Protein AF-A0AAV7JP54-F1 (afdb_monomer)

Solvent-accessible surface area (backbone atoms only — not comparable to full-atom values): 28146 Å² total; per-residue (Å²): 140,83,89,90,85,90,78,91,84,81,82,64,77,68,66,58,50,54,54,52,50,52,50,50,51,52,52,50,49,51,49,54,49,50,50,47,52,50,51,52,50,50,51,51,50,49,53,50,49,52,51,50,48,56,52,49,51,50,54,50,51,51,53,48,49,53,52,53,48,50,54,50,53,52,51,50,51,52,52,50,50,56,51,48,55,50,50,51,53,51,51,51,52,52,48,53,51,54,50,51,53,51,51,53,50,51,52,52,51,51,51,51,52,50,52,50,54,50,50,51,54,51,49,51,52,51,50,52,51,49,51,51,50,51,54,50,50,53,47,54,49,52,53,50,50,51,50,52,50,50,51,52,50,52,51,48,51,52,50,53,52,51,49,50,51,52,50,50,52,52,51,52,51,50,49,53,52,49,52,53,49,51,53,52,51,50,49,52,51,49,51,50,51,51,54,52,51,51,52,51,47,52,52,50,50,52,52,48,52,51,50,50,53,54,49,48,55,51,49,51,55,53,47,54,61,50,45,69,65,47,61,79,66,65,86,73,73,94,83,72,65,83,67,59,68,69,62,58,58,61,56,58,54,56,55,52,54,55,52,52,55,53,52,51,49,53,52,52,52,49,52,52,51,54,49,51,52,51,52,51,52,52,50,51,53,51,53,52,54,49,52,54,48,51,54,47,51,55,52,52,50,52,50,50,52,50,52,52,49,56,49,51,51,52,53,48,54,50,51,52,50,52,52,50,52,52,52,50,53,51,51,55,49,51,53,49,54,49,51,53,48,50,53,48,52,51,52,49,50,55,60,52,56,73,74,52,52,72,65,46,71,76,53,58,68,75,80,75,91,63,51,74,68,56,52,49,50,52,50,59,57,68,72,47,82,64,87,47,75,68,48,51,58,50,57,78,47,56,88,44,50,59,60,51,52,40,52,53,49,53,53,51,52,52,54,51,50,52,52,51,51,49,54,51,48,54,50,51,53,50,50,52,49,52,50,48,52,52,49,48,73,74,42,96,44,73,78,45,76,76,49,98,44,91,93,62,77,71,97,79,74,85,89,78,84,81,70,86,79,76,76,71,94,82,64,82,77,75,85,79,84,78,78,69,91,84,69,81,88,80,83,83,131

pLDDT: mean 81.9, std 17.6, range [35.84, 98.5]

Secondary structure (DSSP, 8-state):
-------SSSS-HHHHHHHHHHHHHHHHHHHHHHHHHHHHHHHHHHHHHHHHHHHHHHHHHHHHHHHHHHHHHHHHHHHHHHHHHHHHHHHHHHHHHHHHHHHHHHHHHHHHHHHHHHHHHHHHHHHHHHHHHHHHHHHHHHHHHHHHHHHHHHHHHHHHHHHHHHHHHHHHHHHHHHHHHHHHHHHHHHHHHHHHHHHHHHHHHHHHHHHHHHHHHHHHHHHHHHHHHHTTTTTS-TTSGGGHHHHHHHHHHHHHHHHHHHHHHHHHHHHHHHHHHHHHHHHHHHHHHHHHHHHHHHHHHHHHHHHHHHHHHHHHHHHHHHHHHHHHHHHHHHHHHHHHHHHHHHHHHHHHHTTS-HHHHH--SPPP-S-HHHHHHHHHHHSS---SHHHHHHHHTGGGHHHHHHHHHHHHHHHHHHHHHHHHHHHHHHHHHHHHHHHHHHS--HHHHTS--TTS--S-S-----------TT-PPPP-----TTSS-S---

InterPro domains:
  IPR039505 Dynein regulatory complex protein 1/2, N-terminal [PF14772] (22-120)
  IPR039750 Dynein regulatory complex protein [PTHR21625] (5-395)

Radius of gyration: 86.55 Å; Cα contacts (8 Å, |Δi|>4): 21; chains: 1; bounding box: 161×86×292 Å

Organism: NCBI:txid111878

Foldseek 3Di:
DDDDDDDDPDDDPPVVVVVVVVVVVVVVVVVVVVVVVVVVVVVVVVVVVVVVVVVVVVVVVVVVCVVVVVVVVVVVVVVVVVVVVVVVVVVVVVVVVVVVVVVVVVVVVVVVVVVVVVVVVVVVVVVVVVVVVVVVVVVVVVVVVVVVVVVVVVVVVVVVVVVVVVVVVVVVVVVVVVVVVVVVVVVVVVVVVVVVVVVVVVVVVVVVVVVVVVVVVVVVVVVVVVVVVCVVVPPDDPPPPPVVVVVVVVVVVVVVVVVVVVVVVVVVVVVVVVVVVVVVVVVVVVVVVVVVVVVVVVVVVVVVVVVVVVVVVVVVVVVVVVVVVVVVVVVVVVVVVVVVVVVVVVVVVVVVVVVDDPCCVVPVADDDPDDPVVVVVVVVVLPDDDPDPVNVVVVVCPVCPSVVRNVVVVVVVVVVVVVVVVVVVVVVVVVVVVVVVVCLLVDPDPVNVVDDDPVDDDPPDDDDDDDPPPDDPPDDDDDDPDDPPPPPPDDDD

Mean predicted aligned error: 23.06 Å

Structure (mmCIF, N/CA/C/O backbone):
data_AF-A0AAV7JP54-F1
#
_entry.id   AF-A0AAV7JP54-F1
#
loop_
_atom_site.group_PDB
_atom_site.id
_atom_site.type_symbol
_atom_site.label_atom_id
_atom_site.label_alt_id
_atom_site.label_comp_id
_atom_site.label_asym_id
_atom_site.label_entity_id
_atom_site.label_seq_id
_atom_site.pdbx_PDB_ins_code
_atom_site.Cartn_x
_atom_site.Cartn_y
_atom_site.Cartn_z
_atom_site.occupancy
_atom_site.B_iso_or_equiv
_atom_site.auth_seq_id
_atom_site.auth_comp_id
_atom_site.auth_asym_id
_atom_site.auth_atom_id
_atom_site.pdbx_PDB_model_num
ATOM 1 N N . MET A 1 1 ? -64.759 6.835 146.462 1.00 41.66 1 MET A N 1
ATOM 2 C CA . MET A 1 1 ? -64.813 6.798 147.944 1.00 41.66 1 MET A CA 1
ATOM 3 C C . MET A 1 1 ? -63.870 7.879 148.456 1.00 41.66 1 MET A C 1
ATOM 5 O O . MET A 1 1 ? -62.665 7.686 148.364 1.00 41.66 1 MET A O 1
ATOM 9 N N . PRO A 1 2 ? -64.398 9.065 148.803 1.00 41.47 2 PRO A N 1
ATOM 10 C CA . PRO A 1 2 ? -64.715 9.343 150.206 1.00 41.47 2 PRO A CA 1
ATOM 11 C C . PRO A 1 2 ? -66.084 10.018 150.441 1.00 41.47 2 PRO A C 1
ATOM 13 O O . PRO A 1 2 ? -66.531 10.850 149.667 1.00 41.47 2 PRO A O 1
ATOM 16 N N . LYS A 1 3 ? -66.671 9.639 151.587 1.00 48.81 3 LYS A N 1
ATOM 17 C CA . LYS A 1 3 ? -67.568 10.370 152.508 1.00 48.81 3 LYS A CA 1
ATOM 18 C C . LYS A 1 3 ? -68.860 11.001 151.960 1.00 48.81 3 LYS A C 1
ATOM 20 O O . LYS A 1 3 ? -68.817 12.116 151.460 1.00 48.81 3 LYS A O 1
ATOM 25 N N . LYS A 1 4 ? -70.008 10.348 152.226 1.00 37.31 4 LYS A N 1
ATOM 26 C CA . LYS A 1 4 ? -71.303 10.944 152.656 1.00 37.31 4 LYS A CA 1
ATOM 27 C C . LYS A 1 4 ? -72.444 9.917 152.539 1.00 37.31 4 LYS A C 1
ATOM 29 O O . LYS A 1 4 ? -73.085 9.783 151.505 1.00 37.31 4 LYS A O 1
ATOM 34 N N . LYS A 1 5 ? -72.721 9.205 153.625 1.00 35.84 5 LYS A N 1
ATOM 35 C CA . LYS A 1 5 ? -74.043 8.646 153.926 1.00 35.84 5 LYS A CA 1
ATOM 36 C C . LYS A 1 5 ? -74.190 8.790 155.425 1.00 35.84 5 LYS A C 1
ATOM 38 O O . LYS A 1 5 ? -73.477 8.104 156.133 1.00 35.84 5 LYS A O 1
ATOM 43 N N . ASP A 1 6 ? -75.046 9.694 155.880 1.00 55.62 6 ASP A N 1
ATOM 44 C CA . ASP A 1 6 ? -75.628 9.531 157.220 1.00 55.62 6 ASP A CA 1
ATOM 45 C C . ASP A 1 6 ? -76.973 10.247 157.408 1.00 55.62 6 ASP A C 1
ATOM 47 O O . ASP A 1 6 ? -77.400 10.559 158.512 1.00 55.62 6 ASP A O 1
ATOM 51 N N . LYS A 1 7 ? -77.690 10.515 156.312 1.00 43.41 7 LYS A N 1
ATOM 52 C CA . LYS A 1 7 ? -78.948 11.267 156.331 1.00 43.41 7 LYS A CA 1
ATOM 53 C C . LYS A 1 7 ? -79.905 10.722 155.279 1.00 43.41 7 LYS A C 1
ATOM 55 O O . LYS A 1 7 ? -79.919 11.200 154.156 1.00 43.41 7 LYS A O 1
ATOM 60 N N . LEU A 1 8 ? -80.677 9.695 155.627 1.00 43.34 8 LEU A N 1
ATOM 61 C CA . LEU A 1 8 ? -81.847 9.284 154.834 1.00 43.34 8 LEU A CA 1
ATOM 62 C C . LEU A 1 8 ? -83.032 8.840 155.710 1.00 43.34 8 LEU A C 1
ATOM 64 O O . LEU A 1 8 ? -83.886 8.085 155.253 1.00 43.34 8 LEU A O 1
ATOM 68 N N . LYS A 1 9 ? -83.072 9.280 156.978 1.00 43.22 9 LYS A N 1
ATOM 69 C CA . LYS A 1 9 ? -84.164 8.938 157.905 1.00 43.22 9 LYS A CA 1
ATOM 70 C C . LYS A 1 9 ? -84.930 10.122 158.493 1.00 43.22 9 LYS A C 1
ATOM 72 O O . LYS A 1 9 ? -86.006 9.886 159.008 1.00 43.22 9 LYS A O 1
ATOM 77 N N . ASN A 1 10 ? -84.439 11.354 158.346 1.00 41.84 10 ASN A N 1
ATOM 78 C CA . ASN A 1 10 ? -85.134 12.578 158.757 1.00 41.84 10 ASN A CA 1
ATOM 79 C C . ASN A 1 10 ? -84.784 13.690 157.759 1.00 41.84 10 ASN A C 1
ATOM 81 O O . ASN A 1 10 ? -83.695 14.224 157.922 1.00 41.84 10 ASN A O 1
ATOM 85 N N . MET A 1 11 ? -85.619 13.956 156.739 1.00 38.50 11 MET A N 1
ATOM 86 C CA . MET A 1 11 ? -85.825 15.235 156.006 1.00 38.50 11 MET A CA 1
ATOM 87 C C . MET A 1 11 ? -86.992 15.060 155.000 1.00 38.50 11 MET A C 1
ATOM 89 O O . MET A 1 11 ? -87.212 13.953 154.505 1.00 38.50 11 MET A O 1
ATOM 93 N N . THR A 1 12 ? -87.768 16.124 154.775 1.00 55.66 12 THR A N 1
ATOM 94 C CA . THR A 1 12 ? -89.020 16.208 153.990 1.00 55.66 12 THR A CA 1
ATOM 95 C C . THR A 1 12 ? -88.833 15.906 152.493 1.00 55.66 12 THR A C 1
ATOM 97 O O . THR A 1 12 ? -87.739 16.062 151.956 1.00 55.66 12 THR A O 1
ATOM 100 N N . GLU A 1 13 ? -89.898 15.445 151.818 1.00 54.16 13 GLU A N 1
ATOM 101 C CA . GLU A 1 13 ? -89.868 14.896 150.444 1.00 54.16 13 GLU A CA 1
ATOM 102 C C . GLU A 1 13 ? -89.252 15.824 149.378 1.00 54.16 13 GLU A C 1
ATOM 104 O O . GLU A 1 13 ? -88.677 15.317 148.416 1.00 54.16 13 GLU A O 1
ATOM 109 N N . GLU A 1 14 ? -89.275 17.146 149.561 1.00 56.00 14 GLU A N 1
ATOM 110 C CA . GLU A 1 14 ? -88.779 18.119 148.571 1.00 56.00 14 GLU A CA 1
ATOM 111 C C . GLU A 1 14 ? -87.240 18.179 148.471 1.00 56.00 14 GLU A C 1
ATOM 113 O O . GLU A 1 14 ? -86.689 18.158 147.370 1.00 56.00 14 GLU A O 1
ATOM 118 N N . GLU A 1 15 ? -86.505 18.116 149.585 1.00 52.44 15 GLU A N 1
ATOM 119 C CA . GLU A 1 15 ? -85.029 18.184 149.566 1.00 52.44 15 GLU A CA 1
ATOM 120 C C . GLU A 1 15 ? -84.372 16.896 149.033 1.00 52.44 15 GLU A C 1
ATOM 122 O O . GLU A 1 15 ? -83.225 16.882 148.574 1.00 52.44 15 GLU A O 1
ATOM 127 N N . ARG A 1 16 ? -85.112 15.782 149.056 1.00 55.59 16 ARG A N 1
ATOM 128 C CA . ARG A 1 16 ? -84.659 14.495 148.513 1.00 55.59 16 ARG A CA 1
ATOM 129 C C . ARG A 1 16 ? -84.715 14.478 146.984 1.00 55.59 16 ARG A C 1
ATOM 131 O O . ARG A 1 16 ? -83.881 13.814 146.368 1.00 55.59 16 ARG A O 1
ATOM 138 N N . VAL A 1 17 ? -85.658 15.209 146.388 1.00 64.00 17 VAL A N 1
ATOM 139 C CA . VAL A 1 17 ? -85.805 15.337 144.931 1.00 64.00 17 VAL A CA 1
ATOM 140 C C . VAL A 1 17 ? -84.711 16.236 144.358 1.00 64.00 17 VAL A C 1
ATOM 142 O O . VAL A 1 17 ? -84.083 15.847 143.378 1.00 64.00 17 VAL A O 1
ATOM 145 N N . GLU A 1 18 ? -84.389 17.362 145.001 1.00 60.25 18 GLU A N 1
ATOM 146 C CA . GLU A 1 18 ? -83.310 18.254 144.542 1.00 60.25 18 GLU A CA 1
ATOM 147 C C . GLU A 1 18 ? -81.922 17.610 144.630 1.00 60.25 18 GLU A C 1
ATOM 149 O O . GLU A 1 18 ? -81.120 17.739 143.705 1.00 60.25 18 GLU A O 1
ATOM 154 N N . TYR A 1 19 ? -81.640 16.844 145.689 1.00 65.38 19 TYR A N 1
ATOM 155 C CA . TYR A 1 19 ? -80.377 16.109 145.795 1.00 65.38 19 TYR A CA 1
ATOM 156 C C . TYR A 1 19 ? -80.258 14.997 144.740 1.00 65.38 19 TYR A C 1
ATOM 158 O O . TYR A 1 19 ? -79.189 14.789 144.163 1.00 65.38 19 TYR A O 1
ATOM 166 N N . LEU A 1 20 ? -81.356 14.286 144.458 1.00 67.19 20 LEU A N 1
ATOM 167 C CA . LEU A 1 20 ? -81.397 13.288 143.385 1.00 67.19 20 LEU A CA 1
ATOM 168 C C . LEU A 1 20 ? -81.251 13.942 142.004 1.00 67.19 20 LEU A C 1
ATOM 170 O O . LEU A 1 20 ? -80.548 13.393 141.159 1.00 67.19 20 LEU A O 1
ATOM 174 N N . HIS A 1 21 ? -81.829 15.126 141.802 1.00 67.06 21 HIS A N 1
ATOM 175 C CA . HIS A 1 21 ? -81.715 15.895 140.565 1.00 67.06 21 HIS A CA 1
ATOM 176 C C . HIS A 1 21 ? -80.296 16.451 140.355 1.00 67.06 21 HIS A C 1
ATOM 178 O O . HIS A 1 21 ? -79.765 16.369 139.249 1.00 67.06 21 HIS A O 1
ATOM 184 N N . GLN A 1 22 ? -79.642 16.990 141.390 1.00 64.75 22 GLN A N 1
ATOM 185 C CA . GLN A 1 22 ? -78.240 17.424 141.303 1.00 64.75 22 GLN A CA 1
ATOM 186 C C . GLN A 1 22 ? -77.313 16.251 140.993 1.00 64.75 22 GLN A C 1
ATOM 188 O O . GLN A 1 22 ? -76.445 16.362 140.134 1.00 64.75 22 GLN A O 1
ATOM 193 N N . LYS A 1 23 ? -77.546 15.096 141.622 1.00 69.12 23 LYS A N 1
ATOM 194 C CA . LYS A 1 23 ? -76.764 13.888 141.362 1.00 69.12 23 LYS A CA 1
ATOM 195 C C . LYS A 1 23 ? -76.956 13.357 139.936 1.00 69.12 23 LYS A C 1
ATOM 197 O O . LYS A 1 23 ? -75.991 12.913 139.328 1.00 69.12 23 LYS A O 1
ATOM 202 N N . GLN A 1 24 ? -78.171 13.425 139.390 1.00 70.19 24 GLN A N 1
ATOM 203 C CA . GLN A 1 24 ? -78.444 13.066 137.994 1.00 70.19 24 GLN A CA 1
ATOM 204 C C . GLN A 1 24 ? -77.762 14.021 137.010 1.00 70.19 24 GLN A C 1
ATOM 206 O O . GLN A 1 24 ? -77.189 13.560 136.028 1.00 70.19 24 GLN A O 1
ATOM 211 N N . LEU A 1 25 ? -77.751 15.328 137.292 1.00 71.12 25 LEU A N 1
ATOM 212 C CA . LEU A 1 25 ? -77.021 16.299 136.474 1.00 71.12 25 LEU A CA 1
ATOM 213 C C . LEU A 1 25 ? -75.504 16.075 136.539 1.00 71.12 25 LEU A C 1
ATOM 215 O O . LEU A 1 25 ? -74.849 16.113 135.505 1.00 71.12 25 LEU A O 1
ATOM 219 N N . GLU A 1 26 ? -74.945 15.784 137.716 1.00 70.88 26 GLU A N 1
ATOM 220 C CA . GLU A 1 26 ? -73.522 15.448 137.867 1.00 70.88 26 GLU A CA 1
ATOM 221 C C . GLU A 1 26 ? -73.159 14.140 137.142 1.00 70.88 26 GLU A C 1
ATOM 223 O O . GLU A 1 26 ? -72.135 14.072 136.464 1.00 70.88 26 GLU A O 1
ATOM 228 N N . GLU A 1 27 ? -73.996 13.103 137.240 1.00 71.75 27 GLU A N 1
ATOM 229 C CA . GLU A 1 27 ? -73.809 11.834 136.525 1.00 71.75 27 GLU A CA 1
ATOM 230 C C . GLU A 1 27 ? -73.920 12.025 134.999 1.00 71.75 27 GLU A C 1
ATOM 232 O O . GLU A 1 27 ? -73.089 11.497 134.257 1.00 71.75 27 GLU A O 1
ATOM 237 N N . GLU A 1 28 ? -74.862 12.840 134.515 1.00 74.19 28 GLU A N 1
ATOM 238 C CA . GLU A 1 28 ? -74.967 13.210 133.099 1.00 74.19 28 GLU A CA 1
ATOM 239 C C . GLU A 1 28 ? -73.799 14.074 132.613 1.00 74.19 28 GLU A C 1
ATOM 241 O O . GLU A 1 28 ? -73.346 13.909 131.480 1.00 74.19 28 GLU A O 1
ATOM 246 N N . GLU A 1 29 ? -73.289 14.998 133.429 1.00 73.00 29 GLU A N 1
ATOM 247 C CA . GLU A 1 29 ? -72.105 15.785 133.084 1.00 73.00 29 GLU A CA 1
ATOM 248 C C . GLU A 1 29 ? -70.846 14.919 133.044 1.00 73.00 29 GLU A C 1
ATOM 250 O O . GLU A 1 29 ? -70.029 15.077 132.136 1.00 73.00 29 GLU A O 1
ATOM 255 N N . ILE A 1 30 ? -70.702 13.959 133.962 1.00 75.62 30 ILE A N 1
ATOM 256 C CA . ILE A 1 30 ? -69.615 12.975 133.942 1.00 75.62 30 ILE A CA 1
ATOM 257 C C . ILE A 1 30 ? -69.717 12.095 132.693 1.00 75.62 30 ILE A C 1
ATOM 259 O O . ILE A 1 30 ? -68.704 11.901 132.024 1.00 75.62 30 ILE A O 1
ATOM 263 N N . LEU A 1 31 ? -70.911 11.618 132.330 1.00 77.00 31 LEU A N 1
ATOM 264 C CA . LEU A 1 31 ? -71.134 10.844 131.103 1.00 77.00 31 LEU A CA 1
ATOM 265 C C . LEU A 1 31 ? -70.836 11.676 129.851 1.00 77.00 31 LEU A C 1
ATOM 267 O O . LEU A 1 31 ? -70.065 11.239 129.004 1.00 77.00 31 LEU A O 1
ATOM 271 N N . LYS A 1 32 ? -71.324 12.918 129.770 1.00 79.31 32 LYS A N 1
ATOM 272 C CA . LYS A 1 32 ? -71.012 13.839 128.663 1.00 79.31 32 LYS A CA 1
ATOM 273 C C . LYS A 1 32 ? -69.524 14.178 128.595 1.00 79.31 32 LYS A C 1
ATOM 275 O O . LYS A 1 32 ? -69.008 14.416 127.506 1.00 79.31 32 LYS A O 1
ATOM 280 N N . ASN A 1 33 ? -68.826 14.238 129.726 1.00 76.38 33 ASN A N 1
ATOM 281 C CA . ASN A 1 33 ? -67.380 14.457 129.767 1.00 76.38 33 ASN A CA 1
ATOM 282 C C . ASN A 1 33 ? -66.606 13.198 129.351 1.00 76.38 33 ASN A C 1
ATOM 284 O O . ASN A 1 33 ? -65.604 13.313 128.648 1.00 76.38 33 ASN A O 1
ATOM 288 N N . GLN A 1 34 ? -67.082 12.005 129.712 1.00 78.38 34 GLN A N 1
ATOM 289 C CA . GLN A 1 34 ? -66.530 10.727 129.252 1.00 78.38 34 GLN A CA 1
ATOM 290 C C . GLN A 1 34 ? -66.745 10.524 127.747 1.00 78.38 34 GLN A C 1
ATOM 292 O O . GLN A 1 34 ? -65.813 10.140 127.044 1.00 78.38 34 GLN A O 1
ATOM 297 N N . GLU A 1 35 ? -67.931 10.844 127.229 1.00 77.81 35 GLU A N 1
ATOM 298 C CA . GLU A 1 35 ? -68.242 10.821 125.797 1.00 77.81 35 GLU A CA 1
ATOM 299 C C . GLU A 1 35 ? -67.397 11.833 125.019 1.00 77.81 35 GLU A C 1
ATOM 301 O O . GLU A 1 35 ? -66.837 11.493 123.978 1.00 77.81 35 GLU A O 1
ATOM 306 N N . ARG A 1 36 ? -67.232 13.057 125.540 1.00 80.00 36 ARG A N 1
ATOM 307 C CA . ARG A 1 36 ? -66.328 14.062 124.957 1.00 80.00 36 ARG A CA 1
ATOM 308 C C . ARG A 1 36 ? -64.878 13.580 124.942 1.00 80.00 36 ARG A C 1
ATOM 310 O O . ARG A 1 36 ? -64.240 13.655 123.898 1.00 80.00 36 ARG A O 1
ATOM 317 N N . ALA A 1 37 ? -64.389 13.003 126.039 1.00 82.00 37 ALA A N 1
ATOM 318 C CA . ALA A 1 37 ? -63.040 12.444 126.110 1.00 82.00 37 ALA A CA 1
ATOM 319 C C . ALA A 1 37 ? -62.834 11.279 125.122 1.00 82.00 37 ALA A C 1
ATOM 321 O O . ALA A 1 37 ? -61.780 11.182 124.492 1.00 82.00 37 ALA A O 1
ATOM 322 N N . LEU A 1 38 ? -63.841 10.417 124.941 1.00 81.69 38 LEU A N 1
ATOM 323 C CA . LEU A 1 38 ? -63.806 9.332 123.960 1.00 81.69 38 LEU A CA 1
ATOM 324 C C . LEU A 1 38 ? -63.805 9.873 122.524 1.00 81.69 38 LEU A C 1
ATOM 326 O O . LEU A 1 38 ? -63.020 9.416 121.694 1.00 81.69 38 LEU A O 1
ATOM 330 N N . LEU A 1 39 ? -64.656 10.858 122.226 1.00 85.12 39 LEU A N 1
ATOM 331 C CA . LEU A 1 39 ? -64.714 11.501 120.914 1.00 85.12 39 LEU A CA 1
ATOM 332 C C . LEU A 1 39 ? -63.411 12.225 120.579 1.00 85.12 39 LEU A C 1
ATOM 334 O O . LEU A 1 39 ? -62.941 12.123 119.448 1.00 85.12 39 LEU A O 1
ATOM 338 N N . ASP A 1 40 ? -62.802 12.912 121.541 1.00 84.06 40 ASP A N 1
ATOM 339 C CA . ASP A 1 40 ? -61.520 13.584 121.344 1.00 84.06 40 ASP A CA 1
ATOM 340 C C . ASP A 1 40 ? -60.384 12.570 121.154 1.00 84.06 40 ASP A C 1
ATOM 342 O O . ASP A 1 40 ? -59.569 12.730 120.244 1.00 84.06 40 ASP A O 1
ATOM 346 N N . PHE A 1 41 ? -60.392 11.452 121.890 1.00 85.25 41 PHE A N 1
ATOM 347 C CA . PHE A 1 41 ? -59.460 10.341 121.669 1.00 85.25 41 PHE A CA 1
ATOM 348 C C . PHE A 1 41 ? -59.612 9.709 120.275 1.00 85.25 41 PHE A C 1
ATOM 350 O O . PHE A 1 41 ? -58.612 9.418 119.608 1.00 85.25 41 PHE A O 1
ATOM 357 N N . LEU A 1 42 ? -60.850 9.508 119.810 1.00 85.88 42 LEU A N 1
ATOM 358 C CA . LEU A 1 42 ? -61.142 8.982 118.475 1.00 85.88 42 LEU A CA 1
ATOM 359 C C . LEU A 1 42 ? -60.734 9.972 117.379 1.00 85.88 42 LEU A C 1
ATOM 361 O O . LEU A 1 42 ? -60.086 9.566 116.416 1.00 85.88 42 LEU A O 1
ATOM 365 N N . LYS A 1 43 ? -61.021 11.268 117.539 1.00 87.94 43 LYS A N 1
ATOM 366 C CA . LYS A 1 43 ? -60.550 12.317 116.620 1.00 87.94 43 LYS A CA 1
ATOM 367 C C . LYS A 1 43 ? -59.028 12.345 116.549 1.00 87.94 43 LYS A C 1
ATOM 369 O O . LYS A 1 43 ? -58.469 12.403 115.460 1.00 87.94 43 LYS A O 1
ATOM 374 N N . GLU A 1 44 ? -58.339 12.248 117.682 1.00 88.50 44 GLU A N 1
ATOM 375 C CA . GLU A 1 44 ? -56.877 12.239 117.713 1.00 88.50 44 GLU A CA 1
ATOM 376 C C . GLU A 1 44 ? -56.293 10.965 117.076 1.00 88.50 44 GLU A C 1
ATOM 378 O O . GLU A 1 44 ? -55.280 11.027 116.375 1.00 88.50 44 GLU A O 1
ATOM 383 N N . LYS A 1 45 ? -56.953 9.810 117.254 1.00 90.19 45 LYS A N 1
ATOM 384 C CA . LYS A 1 45 ? -56.641 8.559 116.541 1.00 90.19 45 LYS A CA 1
ATOM 385 C C . LYS A 1 45 ? -56.797 8.710 115.032 1.00 90.19 45 LYS A C 1
ATOM 387 O O . LYS A 1 45 ? -55.857 8.361 114.324 1.00 90.19 45 LYS A O 1
ATOM 392 N N . VAL A 1 46 ? -57.910 9.271 114.564 1.00 88.50 46 VAL A N 1
ATOM 393 C CA . VAL A 1 46 ? -58.165 9.519 113.137 1.00 88.50 46 VAL A CA 1
ATOM 394 C C . VAL A 1 46 ? -57.135 10.494 112.567 1.00 88.50 46 VAL A C 1
ATOM 396 O O . VAL A 1 46 ? -56.524 10.205 111.547 1.00 88.50 46 VAL A O 1
ATOM 399 N N . ILE A 1 47 ? -56.832 11.598 113.257 1.00 88.69 47 ILE A N 1
ATOM 400 C CA . ILE A 1 47 ? -55.809 12.565 112.824 1.00 88.69 47 ILE A CA 1
ATOM 401 C C . ILE A 1 47 ? -54.419 11.914 112.769 1.00 88.69 47 ILE A C 1
ATOM 403 O O . ILE A 1 47 ? -53.638 12.185 111.851 1.00 88.69 47 ILE A O 1
ATOM 407 N N . ARG A 1 48 ? -54.073 11.060 113.742 1.00 86.88 48 ARG A N 1
ATOM 408 C CA . ARG A 1 48 ? -52.813 10.300 113.720 1.00 86.88 48 ARG A CA 1
ATOM 409 C C . ARG A 1 48 ? -52.777 9.309 112.563 1.00 86.88 48 ARG A C 1
ATOM 411 O O . ARG A 1 48 ? -51.765 9.249 111.872 1.00 86.88 48 ARG A O 1
ATOM 418 N N . GLU A 1 49 ? -53.859 8.585 112.317 1.00 88.50 49 GLU A N 1
ATOM 419 C CA . GLU A 1 49 ? -53.971 7.653 111.198 1.00 88.50 49 GLU A CA 1
ATOM 420 C C . GLU A 1 49 ? -53.893 8.375 109.847 1.00 88.50 49 GLU A C 1
ATOM 422 O O . GLU A 1 49 ? -53.132 7.955 108.981 1.00 88.50 49 GLU A O 1
ATOM 427 N N . GLU A 1 50 ? -54.559 9.520 109.686 1.00 87.69 50 GLU A N 1
ATOM 428 C CA . GLU A 1 50 ? -54.452 10.363 108.492 1.00 87.69 50 GLU A CA 1
ATOM 429 C C . GLU A 1 50 ? -53.024 10.868 108.269 1.00 87.69 50 GLU A C 1
ATOM 431 O O . GLU A 1 50 ? -52.521 10.838 107.143 1.00 87.69 50 GLU A O 1
ATOM 436 N N . LYS A 1 51 ? -52.340 11.322 109.328 1.00 89.81 51 LYS A N 1
ATOM 437 C CA . LYS A 1 51 ? -50.932 11.741 109.249 1.00 89.81 51 LYS A CA 1
ATOM 438 C C . LYS A 1 51 ? -50.028 10.567 108.869 1.00 89.81 51 LYS A C 1
ATOM 440 O O . LYS A 1 51 ? -49.179 10.720 107.992 1.00 89.81 51 LYS A O 1
ATOM 445 N N . CYS A 1 52 ? -50.225 9.396 109.475 1.00 89.06 52 CYS A N 1
ATOM 446 C CA . CYS A 1 52 ? -49.495 8.173 109.141 1.00 89.06 52 CYS A CA 1
ATOM 447 C C . CYS A 1 52 ? -49.782 7.703 107.709 1.00 89.06 52 CYS A C 1
ATOM 449 O O . CYS A 1 52 ? -48.856 7.295 107.015 1.00 89.06 52 CYS A O 1
ATOM 451 N N . SER A 1 53 ? -51.022 7.815 107.235 1.00 89.00 53 SER A N 1
ATOM 452 C CA . SER A 1 53 ? -51.427 7.491 105.865 1.00 89.00 53 SER A CA 1
ATOM 453 C C . SER A 1 53 ? -50.784 8.442 104.851 1.00 89.00 53 SER A C 1
ATOM 455 O O . SER A 1 53 ? -50.165 7.994 103.887 1.00 89.00 53 SER A O 1
ATOM 457 N N . LYS A 1 54 ? -50.790 9.757 105.108 1.00 92.25 54 LYS A N 1
ATOM 458 C CA . LYS A 1 54 ? -50.068 10.755 104.293 1.00 92.25 54 LYS A CA 1
ATOM 459 C C . LYS A 1 54 ? -48.560 10.471 104.247 1.00 92.25 54 LYS A C 1
ATOM 461 O O . LYS A 1 54 ? -47.955 10.486 103.180 1.00 92.25 54 LYS A O 1
ATOM 466 N N . LEU A 1 55 ? -47.945 10.135 105.379 1.00 91.88 55 LEU A N 1
ATOM 467 C CA . LEU A 1 55 ? -46.532 9.739 105.418 1.00 91.88 55 LEU A CA 1
ATOM 468 C C . LEU A 1 55 ? -46.264 8.432 104.661 1.00 91.88 55 LEU A C 1
ATOM 470 O O . LEU A 1 55 ? -45.285 8.339 103.921 1.00 91.88 55 LEU A O 1
ATOM 474 N N . ASN A 1 56 ? -47.123 7.425 104.816 1.00 91.12 56 ASN A N 1
ATOM 475 C CA . ASN A 1 56 ? -46.976 6.141 104.136 1.00 91.12 56 ASN A CA 1
ATOM 476 C C . ASN A 1 56 ? -47.185 6.264 102.626 1.00 91.12 56 ASN A C 1
ATOM 478 O O . ASN A 1 56 ? -46.430 5.661 101.870 1.00 91.12 56 ASN A O 1
ATOM 482 N N . THR A 1 57 ? -48.141 7.076 102.172 1.00 92.75 57 THR A N 1
ATOM 483 C CA . THR A 1 57 ? -48.343 7.361 100.743 1.00 92.75 57 THR A CA 1
ATOM 484 C C . THR A 1 57 ? -47.138 8.073 100.137 1.00 92.75 57 THR A C 1
ATOM 486 O O . THR A 1 57 ? -46.688 7.660 99.073 1.00 92.75 57 THR A O 1
ATOM 489 N N . LEU A 1 58 ? -46.540 9.057 100.820 1.00 92.75 58 LEU A N 1
ATOM 490 C CA . LEU A 1 58 ? -45.302 9.706 100.364 1.00 92.75 58 LEU A CA 1
ATOM 491 C C . LEU A 1 58 ? -44.128 8.720 100.290 1.00 92.75 58 LEU A C 1
ATOM 493 O O . LEU A 1 58 ? -43.449 8.659 99.266 1.00 92.75 58 LEU A O 1
ATOM 497 N N . LYS A 1 59 ? -43.932 7.884 101.319 1.00 94.00 59 LYS A N 1
ATOM 498 C CA . LYS A 1 59 ? -42.901 6.829 101.314 1.00 94.00 59 LYS A CA 1
ATOM 499 C C . LYS A 1 59 ? -43.112 5.824 100.183 1.00 94.00 59 LYS A C 1
ATOM 501 O O . LYS A 1 59 ? -42.152 5.396 99.545 1.00 94.00 59 LYS A O 1
ATOM 506 N N . LEU A 1 60 ? -44.361 5.434 99.933 1.00 92.75 60 LEU A N 1
ATOM 507 C CA . LEU A 1 60 ? -44.712 4.518 98.853 1.00 92.75 60 LEU A CA 1
ATOM 508 C C . LEU A 1 60 ? -44.467 5.174 97.488 1.00 92.75 60 LEU A C 1
ATOM 510 O O . LEU A 1 60 ? -43.868 4.550 96.619 1.00 92.75 60 LEU A O 1
ATOM 514 N N . GLN A 1 61 ? -44.856 6.439 97.309 1.00 93.88 61 GLN A N 1
ATOM 515 C CA . GLN A 1 61 ? -44.573 7.207 96.096 1.00 93.88 61 GLN A CA 1
ATOM 516 C C . GLN A 1 61 ? -43.073 7.357 95.847 1.00 93.88 61 GLN A C 1
ATOM 518 O O . GLN A 1 61 ? -42.643 7.243 94.705 1.00 93.88 61 GLN A O 1
ATOM 523 N N . GLU A 1 62 ? -42.268 7.600 96.878 1.00 93.38 62 GLU A N 1
ATOM 524 C CA . GLU A 1 62 ? -40.817 7.712 96.738 1.00 93.38 62 GLU A CA 1
ATOM 525 C C . GLU A 1 62 ? -40.184 6.382 96.313 1.00 93.38 62 GLU A C 1
ATOM 527 O O . GLU A 1 62 ? -39.410 6.349 95.354 1.00 93.38 62 GLU A O 1
ATOM 532 N N . LYS A 1 63 ? -40.609 5.267 96.923 1.00 93.62 63 LYS A N 1
ATOM 533 C CA . LYS A 1 63 ? -40.215 3.918 96.487 1.00 93.62 63 LYS A CA 1
ATOM 534 C C . LYS A 1 63 ? -40.643 3.630 95.046 1.00 93.62 63 LYS A C 1
ATOM 536 O O . LYS A 1 63 ? -39.826 3.166 94.256 1.00 93.62 63 LYS A O 1
ATOM 541 N N . TRP A 1 64 ? -41.879 3.954 94.665 1.00 95.56 64 TRP A N 1
ATOM 542 C CA . TRP A 1 64 ? -42.350 3.775 93.288 1.00 95.56 64 TRP A CA 1
ATOM 543 C C . TRP A 1 64 ? -41.598 4.652 92.294 1.00 95.56 64 TRP A C 1
ATOM 545 O O . TRP A 1 64 ? -41.238 4.168 91.228 1.00 95.56 64 TRP A O 1
ATOM 555 N N . ARG A 1 65 ? -41.303 5.913 92.625 1.00 95.25 65 ARG A N 1
ATOM 556 C CA . ARG A 1 65 ? -40.483 6.784 91.770 1.00 95.25 65 ARG A CA 1
ATOM 557 C C . ARG A 1 65 ? -39.090 6.208 91.577 1.00 95.25 65 ARG A C 1
ATOM 559 O O . ARG A 1 65 ? -38.589 6.262 90.462 1.00 95.25 65 ARG A O 1
ATOM 566 N N . MET A 1 66 ? -38.475 5.671 92.629 1.00 94.94 66 MET A N 1
ATOM 567 C CA . MET A 1 66 ? -37.163 5.032 92.538 1.00 94.94 66 MET A CA 1
ATOM 568 C C . MET A 1 66 ? -37.203 3.820 91.598 1.00 94.94 66 MET A C 1
ATOM 570 O O . MET A 1 66 ? -36.407 3.752 90.666 1.00 94.94 66 MET A O 1
ATOM 574 N N . ILE A 1 67 ? -38.179 2.925 91.782 1.00 94.44 67 ILE A N 1
ATOM 575 C CA . ILE A 1 67 ? -38.357 1.732 90.942 1.00 94.44 67 ILE A CA 1
ATOM 576 C C . ILE A 1 67 ? -38.648 2.123 89.486 1.00 94.44 67 ILE A C 1
ATOM 578 O O . ILE A 1 67 ? -37.974 1.653 88.575 1.00 94.44 67 ILE A O 1
ATOM 582 N N . LEU A 1 68 ? -39.609 3.021 89.252 1.00 93.81 68 LEU A N 1
ATOM 583 C CA . LEU A 1 68 ? -39.999 3.462 87.910 1.00 93.81 68 LEU A CA 1
ATOM 584 C C . LEU A 1 68 ? -38.867 4.203 87.194 1.00 93.81 68 LEU A C 1
ATOM 586 O O . LEU A 1 68 ? -38.694 4.024 85.991 1.00 93.81 68 LEU A O 1
ATOM 590 N N . ARG A 1 69 ? -38.079 5.013 87.916 1.00 96.06 69 ARG A N 1
ATOM 591 C CA . ARG A 1 69 ? -36.877 5.638 87.351 1.00 96.06 69 ARG A CA 1
ATOM 592 C C . ARG A 1 69 ? -35.851 4.588 86.964 1.00 96.06 69 ARG A C 1
ATOM 594 O O . ARG A 1 69 ? -35.364 4.685 85.850 1.00 96.06 69 ARG A O 1
ATOM 601 N N . GLY A 1 70 ? -35.590 3.595 87.818 1.00 95.44 70 GLY A N 1
ATOM 602 C CA . GLY A 1 70 ? -34.686 2.480 87.520 1.00 95.44 70 GLY A CA 1
ATOM 603 C C . GLY A 1 70 ? -35.087 1.738 86.245 1.00 95.44 70 GLY A C 1
ATOM 604 O O . GLY A 1 70 ? -34.319 1.683 85.288 1.00 95.44 70 GLY A O 1
ATOM 605 N N . VAL A 1 71 ? -36.345 1.294 86.174 1.00 94.69 71 VAL A N 1
ATOM 606 C CA . VAL A 1 71 ? -36.890 0.610 84.989 1.00 94.69 71 VAL A CA 1
ATOM 607 C C . VAL A 1 71 ? -36.818 1.500 83.745 1.00 94.69 71 VAL A C 1
ATOM 609 O O . VAL A 1 71 ? -36.442 1.030 82.672 1.00 94.69 71 VAL A O 1
ATOM 612 N N . LYS A 1 72 ? -37.132 2.800 83.861 1.00 96.44 72 LYS A N 1
ATOM 613 C CA . LYS A 1 72 ? -37.050 3.717 82.717 1.00 96.44 72 LYS A CA 1
ATOM 614 C C . LYS A 1 72 ? -35.605 3.967 82.286 1.00 96.44 72 LYS A C 1
ATOM 616 O O . LYS A 1 72 ? -35.357 4.024 81.086 1.00 96.44 72 LYS A O 1
ATOM 621 N N . THR A 1 73 ? -34.661 4.104 83.217 1.00 96.62 73 THR A N 1
ATOM 622 C CA . THR A 1 73 ? -33.238 4.255 82.886 1.00 96.62 73 THR A CA 1
ATOM 623 C C . THR A 1 73 ? -32.677 3.010 82.219 1.00 96.62 73 THR A C 1
ATOM 625 O O . THR A 1 73 ? -31.926 3.147 81.257 1.00 96.62 73 THR A O 1
ATOM 628 N N . ASP A 1 74 ? -33.073 1.818 82.660 1.00 95.00 74 ASP A N 1
ATOM 629 C CA . ASP A 1 74 ? -32.633 0.562 82.049 1.00 95.00 74 ASP A CA 1
ATOM 630 C C . ASP A 1 74 ? -33.224 0.392 80.647 1.00 95.00 74 ASP A C 1
ATOM 632 O O . ASP A 1 74 ? -32.497 0.066 79.710 1.00 95.00 74 ASP A O 1
ATOM 636 N N . GLY A 1 75 ? -34.508 0.722 80.468 1.00 94.06 75 GLY A N 1
ATOM 637 C CA . GLY A 1 75 ? -35.142 0.755 79.148 1.00 94.06 75 GLY A CA 1
ATOM 638 C C . GLY A 1 75 ? -34.457 1.736 78.190 1.00 94.06 75 GLY A C 1
ATOM 639 O O . GLY A 1 75 ? -34.130 1.370 77.066 1.00 94.06 75 GLY A O 1
ATOM 640 N N . LEU A 1 76 ? -34.149 2.957 78.646 1.00 95.69 76 LEU A N 1
ATOM 641 C CA . LEU A 1 76 ? -33.420 3.943 77.837 1.00 95.69 76 LEU A CA 1
ATOM 642 C C . LEU A 1 76 ? -31.998 3.477 77.493 1.00 95.69 76 LEU A C 1
ATOM 644 O O . LEU A 1 76 ? -31.539 3.704 76.378 1.00 95.69 76 LEU A O 1
ATOM 648 N N . ARG A 1 77 ? -31.297 2.804 78.414 1.00 96.56 77 ARG A N 1
ATOM 649 C CA . ARG A 1 77 ? -29.974 2.219 78.133 1.00 96.56 77 ARG A CA 1
ATOM 650 C C . ARG A 1 77 ? -30.056 1.147 77.050 1.00 96.56 77 ARG A C 1
ATOM 652 O O . ARG A 1 77 ? -29.215 1.138 76.158 1.00 96.56 77 ARG A O 1
ATOM 659 N N . GLN A 1 78 ? -31.069 0.284 77.099 1.00 95.81 78 GLN A N 1
ATOM 660 C CA . GLN A 1 78 ? -31.297 -0.724 76.061 1.00 95.81 78 GLN A CA 1
ATOM 661 C C . GLN A 1 78 ? -31.639 -0.084 74.709 1.00 95.81 78 GLN A C 1
ATOM 663 O O . GLN A 1 78 ? -31.095 -0.496 73.688 1.00 95.81 78 GLN A O 1
ATOM 668 N N . GLU A 1 79 ? -32.485 0.949 74.685 1.00 95.94 79 GLU A N 1
ATOM 669 C CA . GLU A 1 79 ? -32.798 1.699 73.461 1.00 95.94 79 GLU A CA 1
ATOM 670 C C . GLU A 1 79 ? -31.545 2.351 72.853 1.00 95.94 79 GLU A C 1
ATOM 672 O O . GLU A 1 79 ? -31.318 2.229 71.648 1.00 95.94 79 GLU A O 1
ATOM 677 N N . ILE A 1 80 ? -30.701 2.985 73.678 1.00 96.31 80 ILE A N 1
ATOM 678 C CA . ILE A 1 80 ? -29.418 3.562 73.244 1.00 96.31 80 ILE A CA 1
ATOM 679 C C . ILE A 1 80 ? -28.505 2.479 72.664 1.00 96.31 80 ILE A C 1
ATOM 681 O O . ILE A 1 80 ? -27.915 2.697 71.610 1.00 96.31 80 ILE A O 1
ATOM 685 N N . GLU A 1 81 ? -28.414 1.311 73.300 1.00 96.50 81 GLU A N 1
ATOM 686 C CA . GLU A 1 81 ? -27.578 0.208 72.816 1.00 96.50 81 GLU A CA 1
ATOM 687 C C . GLU A 1 81 ? -28.073 -0.331 71.465 1.00 96.50 81 GLU A C 1
ATOM 689 O O . GLU A 1 81 ? -27.287 -0.518 70.538 1.00 96.50 81 GLU A O 1
ATOM 694 N N . VAL A 1 82 ? -29.389 -0.494 71.296 1.00 96.12 82 VAL A N 1
ATOM 695 C CA . VAL A 1 82 ? -29.979 -0.892 70.007 1.00 96.12 82 VAL A CA 1
ATOM 696 C C . VAL A 1 82 ? -29.687 0.146 68.923 1.00 96.12 82 VAL A C 1
ATOM 698 O O . VAL A 1 82 ? -29.375 -0.213 67.787 1.00 96.12 82 VAL A O 1
ATOM 701 N N . VAL A 1 83 ? -29.794 1.436 69.245 1.00 96.75 83 VAL A N 1
ATOM 702 C CA . VAL A 1 83 ? -29.481 2.517 68.303 1.00 96.75 83 VAL A CA 1
ATOM 703 C C . VAL A 1 83 ? -27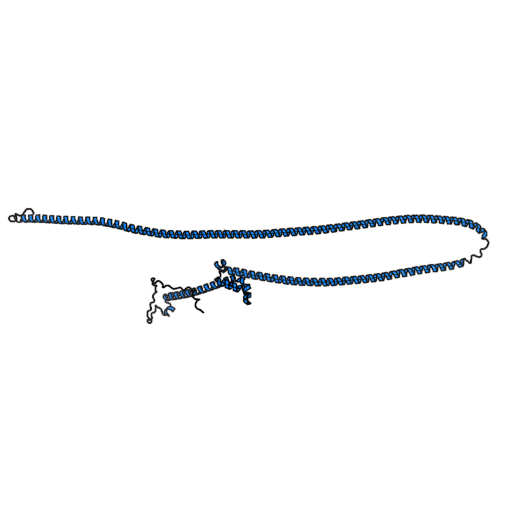.990 2.530 67.960 1.00 96.75 83 VAL A C 1
ATOM 705 O O . VAL A 1 83 ? -27.650 2.630 66.783 1.00 96.75 83 VAL A O 1
ATOM 708 N N . LYS A 1 84 ? -27.106 2.353 68.945 1.00 97.06 84 LYS A N 1
ATOM 709 C CA . LYS A 1 84 ? -25.656 2.250 68.748 1.00 97.06 84 LYS A CA 1
ATOM 710 C C . LYS A 1 84 ? -25.300 1.100 67.804 1.00 97.06 84 LYS A C 1
ATOM 712 O O . LYS A 1 84 ? -24.633 1.338 66.805 1.00 97.06 84 LYS A O 1
ATOM 717 N N . GLN A 1 85 ? -25.831 -0.100 68.037 1.00 96.25 85 GLN A N 1
ATOM 718 C CA . GLN A 1 85 ? -25.594 -1.256 67.163 1.00 96.25 85 GLN A CA 1
ATOM 719 C C . GLN A 1 85 ? -26.111 -1.029 65.738 1.00 96.25 85 GLN A C 1
ATOM 721 O O . GLN A 1 85 ? -25.495 -1.467 64.766 1.00 96.25 85 GLN A O 1
ATOM 726 N N . LYS A 1 86 ? -27.248 -0.335 65.581 1.00 96.31 86 LYS A N 1
ATOM 727 C CA . LYS A 1 86 ? -27.737 0.064 64.253 1.00 96.31 86 LYS A CA 1
ATOM 728 C C . LYS A 1 86 ? -26.769 1.029 63.571 1.00 96.31 86 LYS A C 1
ATOM 730 O O . LYS A 1 86 ? -26.506 0.855 62.385 1.00 96.31 86 LYS A O 1
ATOM 735 N N . PHE A 1 87 ? -26.246 2.019 64.293 1.00 97.00 87 PHE A N 1
ATOM 736 C CA . PHE A 1 87 ? -25.265 2.955 63.747 1.00 97.00 87 PHE A CA 1
ATOM 737 C C . PHE A 1 87 ? -23.958 2.264 63.365 1.00 97.00 87 PHE A C 1
ATOM 739 O O . PHE A 1 87 ? -23.485 2.501 62.260 1.00 97.00 87 PHE A O 1
ATOM 746 N N . GLU A 1 88 ? -23.422 1.383 64.211 1.00 97.56 88 GLU A N 1
ATOM 747 C CA . GLU A 1 88 ? -22.207 0.609 63.917 1.00 97.56 88 GLU A CA 1
ATOM 748 C C . GLU A 1 88 ? -22.369 -0.195 62.623 1.00 97.56 88 GLU A C 1
ATOM 750 O O . GLU A 1 88 ? -21.592 -0.011 61.694 1.00 97.56 88 GLU A O 1
ATOM 755 N N . ARG A 1 89 ? -23.470 -0.944 62.466 1.00 97.12 89 ARG A N 1
ATOM 756 C CA . ARG A 1 89 ? -23.753 -1.676 61.215 1.00 97.12 89 ARG A CA 1
ATOM 757 C C . ARG A 1 89 ? -23.840 -0.768 59.990 1.00 97.12 89 ARG A C 1
ATOM 759 O O . ARG A 1 89 ? -23.425 -1.153 58.903 1.00 97.12 89 ARG A O 1
ATOM 766 N N . VAL A 1 90 ? -24.423 0.424 60.129 1.00 97.75 90 VAL A N 1
ATOM 767 C CA . VAL A 1 90 ? -24.499 1.390 59.021 1.00 97.75 90 VAL A CA 1
ATOM 768 C C . VAL A 1 90 ? -23.114 1.937 58.682 1.00 97.75 90 VAL A C 1
ATOM 770 O O . VAL A 1 90 ? -22.826 2.127 57.502 1.00 97.75 90 VAL A O 1
ATOM 773 N N . VAL A 1 91 ? -22.272 2.192 59.683 1.00 98.06 91 VAL A N 1
ATOM 774 C CA . VAL A 1 91 ? -20.887 2.632 59.484 1.00 98.06 91 VAL A CA 1
ATOM 775 C C . VAL A 1 91 ? -20.081 1.540 58.792 1.00 98.06 91 VAL A C 1
ATOM 777 O O . VAL A 1 91 ? -19.448 1.843 57.788 1.00 98.06 91 VAL A O 1
ATOM 780 N N . ASP A 1 92 ? -20.187 0.287 59.233 1.00 97.88 92 ASP A N 1
ATOM 781 C CA . ASP A 1 92 ? -19.500 -0.851 58.614 1.00 97.88 92 ASP A CA 1
ATOM 782 C C . ASP A 1 92 ? -19.939 -1.041 57.158 1.00 97.88 92 ASP A C 1
ATOM 784 O O . ASP A 1 92 ? -19.106 -1.131 56.260 1.00 97.88 92 ASP A O 1
ATOM 788 N N . ASN A 1 93 ? -21.251 -1.000 56.894 1.00 96.94 93 ASN A N 1
ATOM 789 C CA . ASN A 1 93 ? -21.784 -1.101 55.535 1.00 96.94 93 ASN A CA 1
ATOM 790 C C . ASN A 1 93 ? -21.288 0.043 54.643 1.00 96.94 93 ASN A C 1
ATOM 792 O O . ASN A 1 93 ? -20.903 -0.183 53.499 1.00 96.94 93 ASN A O 1
ATOM 796 N N . LYS A 1 94 ? -21.294 1.283 55.147 1.00 97.75 94 LYS A N 1
ATOM 797 C CA . LYS A 1 94 ? -20.775 2.432 54.394 1.00 97.75 94 LYS A CA 1
ATOM 798 C C . LYS A 1 94 ? -19.265 2.341 54.190 1.00 97.75 94 LYS A C 1
ATOM 800 O O . LYS A 1 94 ? -18.801 2.711 53.120 1.00 97.75 94 LYS A O 1
ATOM 805 N N . GLY A 1 95 ? -18.521 1.844 55.175 1.00 98.38 95 GLY A N 1
ATOM 806 C CA . GLY A 1 95 ? -17.087 1.589 55.074 1.00 98.38 95 GLY A CA 1
ATOM 807 C C . GLY A 1 95 ? -16.773 0.562 53.991 1.00 98.38 95 GLY A C 1
ATOM 808 O O . GLY A 1 95 ? -15.940 0.830 53.133 1.00 98.38 95 GLY A O 1
ATOM 809 N N . ALA A 1 96 ? -17.513 -0.549 53.956 1.00 97.50 96 ALA A N 1
ATOM 810 C CA . ALA A 1 96 ? -17.384 -1.569 52.917 1.00 97.50 96 ALA A CA 1
ATOM 811 C C . ALA A 1 96 ? -17.706 -1.017 51.518 1.00 97.50 96 ALA A C 1
ATOM 813 O O . ALA A 1 96 ? -16.973 -1.280 50.572 1.00 97.50 96 ALA A O 1
ATOM 814 N N . ILE A 1 97 ? -18.761 -0.200 51.389 1.00 97.81 97 ILE A N 1
ATOM 815 C CA . ILE A 1 97 ? -19.106 0.455 50.116 1.00 97.81 97 ILE A CA 1
ATOM 816 C C . ILE A 1 97 ? -18.006 1.432 49.683 1.00 97.81 97 ILE A C 1
ATOM 818 O O . ILE A 1 97 ? -17.640 1.454 48.514 1.00 97.81 97 ILE A O 1
ATOM 822 N N . LEU A 1 98 ? -17.474 2.242 50.604 1.00 97.38 98 LEU A N 1
ATOM 823 C CA . LEU A 1 98 ? -16.388 3.175 50.296 1.00 97.38 98 LEU A CA 1
ATOM 824 C C . LEU A 1 98 ? -15.117 2.443 49.864 1.00 97.38 98 LEU A C 1
ATOM 826 O O . LEU A 1 98 ? -14.447 2.901 48.944 1.00 97.38 98 LEU A O 1
ATOM 830 N N . GLN A 1 99 ? -14.806 1.312 50.498 1.00 97.81 99 GLN A N 1
ATOM 831 C CA . GLN A 1 99 ? -13.660 0.496 50.125 1.00 97.81 99 GLN A CA 1
ATOM 832 C C . GLN A 1 99 ? -13.845 -0.117 48.731 1.00 97.81 99 GLN A C 1
ATOM 834 O O . GLN A 1 99 ? -12.971 0.059 47.887 1.00 97.81 99 GLN A O 1
ATOM 839 N N . ALA A 1 100 ? -15.004 -0.716 48.449 1.00 97.19 100 ALA A N 1
ATOM 840 C CA . ALA A 1 100 ? -15.319 -1.241 47.121 1.00 97.19 100 ALA A CA 1
ATOM 841 C C . ALA A 1 100 ? -15.238 -0.148 46.039 1.00 97.19 100 ALA A C 1
ATOM 843 O O . ALA A 1 100 ? -14.569 -0.329 45.030 1.00 97.19 100 ALA A O 1
ATOM 844 N N . LEU A 1 101 ? -15.821 1.032 46.288 1.00 97.94 101 LEU A N 1
ATOM 845 C CA . LEU A 1 101 ? -15.724 2.171 45.366 1.00 97.94 101 LEU A CA 1
ATOM 846 C C . LEU A 1 101 ? -14.280 2.643 45.163 1.00 97.94 101 LEU A C 1
ATOM 848 O O . LEU A 1 101 ? -13.934 3.091 44.075 1.00 97.94 101 LEU A O 1
ATOM 852 N N . SER A 1 102 ? -13.438 2.581 46.197 1.00 98.31 102 SER A N 1
ATOM 853 C CA . SER A 1 102 ? -12.024 2.942 46.067 1.00 98.31 102 SER A CA 1
ATOM 854 C C . SER A 1 102 ? -11.242 1.935 45.224 1.00 98.31 102 SER A C 1
ATOM 856 O O . SER A 1 102 ? -10.400 2.344 44.429 1.00 98.31 102 SER A O 1
ATOM 858 N N . GLU A 1 103 ? -11.558 0.645 45.348 1.00 98.12 103 GLU A N 1
ATOM 859 C CA . GLU A 1 103 ? -10.970 -0.427 44.542 1.00 98.12 103 GLU A CA 1
ATOM 860 C C . GLU A 1 103 ? -11.410 -0.291 43.075 1.00 98.12 103 GLU A C 1
ATOM 862 O O . GLU A 1 103 ? -10.559 -0.234 42.191 1.00 98.12 103 GLU A O 1
ATOM 867 N N . GLU A 1 104 ? -12.706 -0.084 42.817 1.00 97.88 104 GLU A N 1
ATOM 868 C CA . GLU A 1 104 ? -13.240 0.164 41.468 1.00 97.88 104 GLU A CA 1
ATOM 869 C C . GLU A 1 104 ? -12.604 1.395 40.798 1.00 97.88 104 GLU A C 1
ATOM 871 O O . GLU A 1 104 ? -12.345 1.395 39.594 1.00 97.88 104 GLU A O 1
ATOM 876 N N . LEU A 1 105 ? -12.330 2.458 41.564 1.00 98.00 105 LEU A N 1
ATOM 877 C CA . LEU A 1 105 ? -11.708 3.677 41.039 1.00 98.00 105 LEU A CA 1
ATOM 878 C C . LEU A 1 105 ? -10.246 3.434 40.637 1.00 98.00 105 LEU A C 1
ATOM 880 O O . LEU A 1 105 ? -9.821 3.906 39.582 1.00 98.00 105 LEU A O 1
ATOM 884 N N . LEU A 1 106 ? -9.502 2.657 41.431 1.00 98.00 106 LEU A N 1
ATOM 885 C CA . LEU A 1 106 ? -8.134 2.249 41.100 1.00 98.00 106 LEU A CA 1
ATOM 886 C C . LEU A 1 106 ? -8.098 1.337 39.867 1.00 98.00 106 LEU A C 1
ATOM 888 O O . LEU A 1 106 ? -7.280 1.555 38.973 1.00 98.00 106 LEU A O 1
ATOM 892 N N . GLU A 1 107 ? -9.008 0.365 39.776 1.00 97.44 107 GLU A N 1
ATOM 893 C CA . GLU A 1 107 ? -9.127 -0.508 38.603 1.00 97.44 107 GLU A CA 1
ATOM 894 C C . GLU A 1 107 ? -9.458 0.292 37.336 1.00 97.44 107 GLU A C 1
ATOM 896 O O . GLU A 1 107 ? -8.853 0.077 36.283 1.00 97.44 107 GLU A O 1
ATOM 901 N N . ALA A 1 108 ? -10.380 1.255 37.426 1.00 97.38 108 ALA A N 1
ATOM 902 C CA . ALA A 1 108 ? -10.728 2.126 36.308 1.00 97.38 108 ALA A CA 1
ATOM 903 C C . ALA A 1 108 ? -9.540 2.995 35.857 1.00 97.38 108 ALA A C 1
ATOM 905 O O . ALA A 1 108 ? -9.326 3.178 34.655 1.00 97.38 108 ALA A O 1
ATOM 906 N N . GLU A 1 109 ? -8.745 3.512 36.797 1.00 97.25 109 GLU A N 1
ATOM 907 C CA . GLU A 1 109 ? -7.533 4.272 36.486 1.00 97.25 109 GLU A CA 1
ATOM 908 C C . GLU A 1 109 ? -6.470 3.391 35.813 1.00 97.25 109 GLU A C 1
ATOM 910 O O . GLU A 1 109 ? -5.878 3.792 34.807 1.00 97.25 109 GLU A O 1
ATOM 915 N N . GLU A 1 110 ? -6.263 2.163 36.292 1.00 97.25 110 GLU A N 1
ATOM 916 C CA . GLU A 1 110 ? -5.326 1.219 35.681 1.00 97.25 110 GLU A CA 1
ATOM 917 C C . GLU A 1 110 ? -5.752 0.839 34.255 1.00 97.25 110 GLU A C 1
ATOM 919 O O . GLU A 1 110 ? -4.935 0.884 33.326 1.00 97.25 110 GLU A O 1
ATOM 924 N N . GLN A 1 111 ? -7.043 0.563 34.049 1.00 96.88 111 GLN A N 1
ATOM 925 C CA . GLN A 1 111 ? -7.613 0.309 32.725 1.00 96.88 111 GLN A CA 1
ATOM 926 C C . GLN A 1 111 ? -7.427 1.510 31.790 1.00 96.88 111 GLN A C 1
ATOM 928 O O . GLN A 1 111 ? -7.000 1.335 30.644 1.00 96.88 111 GLN A O 1
ATOM 933 N N . TYR A 1 112 ? -7.682 2.733 32.270 1.00 97.69 112 TYR A N 1
ATOM 934 C CA . TYR A 1 112 ? -7.453 3.956 31.500 1.00 97.69 112 TYR A CA 1
ATOM 935 C C . TYR A 1 112 ? -5.979 4.106 31.106 1.00 97.69 112 TYR A C 1
ATOM 937 O O . TYR A 1 112 ? -5.662 4.349 29.939 1.00 97.69 112 TYR A O 1
ATOM 945 N N . MET A 1 113 ? -5.060 3.906 32.051 1.00 97.88 113 MET A N 1
ATOM 946 C CA . MET A 1 113 ? -3.622 4.014 31.808 1.00 97.88 113 MET A CA 1
ATOM 947 C C . MET A 1 113 ? -3.126 2.947 30.826 1.00 97.88 113 MET A C 1
ATOM 949 O O . MET A 1 113 ? -2.286 3.235 29.970 1.00 97.88 113 MET A O 1
ATOM 953 N N . MET A 1 114 ? -3.649 1.723 30.906 1.00 97.69 114 MET A N 1
ATOM 954 C CA . MET A 1 114 ? -3.330 0.649 29.967 1.00 97.69 114 MET A CA 1
ATOM 955 C C . MET A 1 114 ? -3.861 0.948 28.559 1.00 97.69 114 MET A C 1
ATOM 957 O O . MET A 1 114 ? -3.110 0.831 27.587 1.00 97.69 114 MET A O 1
ATOM 961 N N . ALA A 1 115 ? -5.109 1.410 28.441 1.00 97.81 115 ALA A N 1
ATOM 962 C CA . ALA A 1 115 ? -5.691 1.829 27.168 1.00 97.81 115 ALA A CA 1
ATOM 963 C C . ALA A 1 115 ? -4.910 2.996 26.544 1.00 97.81 115 ALA A C 1
ATOM 965 O O . ALA A 1 115 ? -4.600 2.971 25.352 1.00 97.81 115 ALA A O 1
ATOM 966 N N . HIS A 1 116 ? -4.514 3.983 27.354 1.00 97.69 116 HIS A N 1
ATOM 967 C CA . HIS A 1 116 ? -3.719 5.119 26.899 1.00 97.69 116 HIS A CA 1
ATOM 968 C C . HIS A 1 116 ? -2.345 4.684 26.371 1.00 97.69 116 HIS A C 1
ATOM 970 O O . HIS A 1 116 ? -1.950 5.083 25.276 1.00 97.69 116 HIS A O 1
ATOM 976 N N . ARG A 1 117 ? -1.636 3.806 27.096 1.00 98.12 117 ARG A N 1
ATOM 977 C CA . ARG A 1 117 ? -0.357 3.238 26.632 1.00 98.12 117 ARG A CA 1
ATOM 978 C C . ARG A 1 117 ? -0.514 2.439 25.338 1.00 98.12 117 ARG A C 1
ATOM 980 O O . ARG A 1 117 ? 0.324 2.575 24.448 1.00 98.12 117 ARG A O 1
ATOM 987 N N . SER A 1 118 ? -1.581 1.646 25.212 1.00 97.62 118 SER A N 1
ATOM 988 C CA . SER A 1 118 ? -1.879 0.903 23.980 1.00 97.62 118 SER A CA 1
ATOM 989 C C . SER A 1 118 ? -2.093 1.849 22.799 1.00 97.62 118 SER A C 1
ATOM 991 O O . SER A 1 118 ? -1.478 1.668 21.750 1.00 97.62 118 SER A O 1
ATOM 993 N N . HIS A 1 119 ? -2.891 2.902 22.988 1.00 97.75 119 HIS A N 1
ATOM 994 C CA . HIS A 1 119 ? -3.137 3.912 21.962 1.00 97.75 119 HIS A CA 1
ATOM 995 C C . HIS A 1 119 ? -1.852 4.639 21.540 1.00 97.75 119 HIS A C 1
ATOM 997 O O . HIS A 1 119 ? -1.616 4.823 20.349 1.00 97.75 119 HIS A O 1
ATOM 1003 N N . LEU A 1 120 ? -0.982 5.010 22.487 1.00 98.06 120 LEU A N 1
ATOM 1004 C CA . LEU A 1 120 ? 0.321 5.600 22.161 1.00 98.06 120 LEU A CA 1
ATOM 1005 C C . LEU A 1 120 ? 1.196 4.636 21.344 1.00 98.06 120 LEU A C 1
ATOM 1007 O O . LEU A 1 120 ? 1.750 5.040 20.328 1.00 98.06 120 LEU A O 1
ATOM 1011 N N . CYS A 1 121 ? 1.238 3.349 21.703 1.00 98.06 121 CYS A N 1
ATOM 1012 C CA . CYS A 1 121 ? 1.963 2.345 20.917 1.00 98.06 121 CYS A CA 1
ATOM 1013 C C . CYS A 1 121 ? 1.387 2.173 19.501 1.00 98.06 121 CYS A C 1
ATOM 1015 O O . CYS A 1 121 ? 2.123 1.894 18.555 1.00 98.06 121 CYS A O 1
ATOM 1017 N N . GLU A 1 122 ? 0.069 2.285 19.334 1.00 97.56 122 GLU A N 1
ATOM 1018 C CA . GLU A 1 122 ? -0.575 2.256 18.018 1.00 97.56 122 GLU A CA 1
ATOM 1019 C C . GLU A 1 122 ? -0.244 3.499 17.190 1.00 97.56 122 GLU A C 1
ATOM 1021 O O . GLU A 1 122 ? 0.054 3.373 15.999 1.00 97.56 122 GLU A O 1
ATOM 1026 N N . LEU A 1 123 ? -0.225 4.679 17.815 1.00 98.25 123 LEU A N 1
ATOM 1027 C CA . LEU A 1 123 ? 0.218 5.914 17.174 1.00 98.25 123 LEU A CA 1
ATOM 1028 C C . LEU A 1 123 ? 1.680 5.831 16.730 1.00 98.25 123 LEU A C 1
ATOM 1030 O O . LEU A 1 123 ? 1.978 6.212 15.600 1.00 98.25 123 LEU A O 1
ATOM 1034 N N . ASP A 1 124 ? 2.568 5.270 17.551 1.00 98.44 124 ASP A N 1
ATOM 1035 C CA . ASP A 1 124 ? 3.974 5.064 17.185 1.00 98.44 124 ASP A CA 1
ATOM 1036 C C . ASP A 1 124 ? 4.112 4.117 15.985 1.00 98.44 124 ASP A C 1
ATOM 1038 O O . ASP A 1 124 ? 4.849 4.400 15.040 1.00 98.44 124 ASP A O 1
ATOM 1042 N N . LYS A 1 125 ? 3.335 3.024 15.947 1.00 98.00 125 LYS A N 1
ATOM 1043 C CA . LYS A 1 125 ? 3.293 2.124 14.779 1.00 98.00 125 LYS A CA 1
ATOM 1044 C C . LYS A 1 125 ? 2.819 2.848 13.517 1.00 98.00 125 LYS A C 1
ATOM 1046 O O . LYS A 1 125 ? 3.349 2.597 12.432 1.00 98.00 125 LYS A O 1
ATOM 1051 N N . LEU A 1 126 ? 1.818 3.719 13.641 1.00 98.31 126 LEU A N 1
ATOM 1052 C CA . LEU A 1 126 ? 1.284 4.500 12.525 1.00 98.31 126 LEU A CA 1
ATOM 1053 C C . LEU A 1 126 ? 2.298 5.547 12.048 1.00 98.31 126 LEU A C 1
ATOM 1055 O O . LEU A 1 126 ? 2.490 5.710 10.841 1.00 98.31 126 LEU A O 1
ATOM 1059 N N . TYR A 1 127 ? 3.000 6.192 12.977 1.00 98.12 127 TYR A N 1
ATOM 1060 C CA . TYR A 1 127 ? 4.100 7.102 12.684 1.00 98.12 127 TYR A CA 1
ATOM 1061 C C . TYR A 1 127 ? 5.239 6.389 11.947 1.00 98.12 127 TYR A C 1
ATOM 1063 O O . TYR A 1 127 ? 5.678 6.857 10.896 1.00 98.12 127 TYR A O 1
ATOM 1071 N N . ASP A 1 128 ? 5.658 5.214 12.418 1.00 98.38 128 ASP A N 1
ATOM 1072 C CA . ASP A 1 128 ? 6.678 4.398 11.759 1.00 98.38 128 ASP A CA 1
ATOM 1073 C C . ASP A 1 128 ? 6.260 3.968 10.352 1.00 98.38 128 ASP A C 1
ATOM 1075 O O . ASP A 1 128 ? 7.073 3.987 9.423 1.00 98.38 128 ASP A O 1
ATOM 1079 N N . LEU A 1 129 ? 4.992 3.591 10.164 1.00 98.19 129 LEU A N 1
ATOM 1080 C CA . LEU A 1 129 ? 4.455 3.261 8.846 1.00 98.19 129 LEU A CA 1
ATOM 1081 C C . LEU A 1 129 ? 4.532 4.468 7.905 1.00 98.19 129 LEU A C 1
ATOM 1083 O O . LEU A 1 129 ? 4.993 4.335 6.769 1.00 98.19 129 LEU A O 1
ATOM 1087 N N . GLN A 1 130 ? 4.126 5.645 8.382 1.00 97.50 130 GLN A N 1
ATOM 1088 C CA . GLN A 1 130 ? 4.170 6.872 7.594 1.00 97.50 130 GLN A CA 1
ATOM 1089 C C . GLN A 1 130 ? 5.611 7.290 7.278 1.00 97.50 130 GLN A C 1
ATOM 1091 O O . GLN A 1 130 ? 5.897 7.683 6.149 1.00 97.50 130 GLN A O 1
ATOM 1096 N N . LYS A 1 131 ? 6.537 7.135 8.228 1.00 98.38 131 LYS A N 1
ATOM 1097 C CA . LYS A 1 131 ? 7.966 7.393 8.031 1.00 98.38 131 LYS A CA 1
ATOM 1098 C C . LYS A 1 131 ? 8.572 6.453 6.991 1.00 98.38 131 LYS A C 1
ATOM 1100 O O . LYS A 1 131 ? 9.288 6.906 6.106 1.00 98.38 131 LYS A O 1
ATOM 1105 N N . ARG A 1 132 ? 8.250 5.153 7.038 1.00 98.12 132 ARG A N 1
ATOM 1106 C CA . ARG A 1 132 ? 8.678 4.186 6.009 1.00 98.12 132 ARG A CA 1
ATOM 1107 C C . ARG A 1 132 ? 8.129 4.548 4.634 1.00 98.12 132 ARG A C 1
ATOM 1109 O O . ARG A 1 132 ? 8.871 4.476 3.662 1.00 98.12 132 ARG A O 1
ATOM 1116 N N . ARG A 1 133 ? 6.857 4.949 4.555 1.00 98.38 133 ARG A N 1
ATOM 1117 C CA . ARG A 1 133 ? 6.229 5.380 3.302 1.00 98.38 133 ARG A CA 1
ATOM 1118 C C . ARG A 1 133 ? 6.904 6.622 2.722 1.00 98.38 133 ARG A C 1
ATOM 1120 O O . ARG A 1 133 ? 7.160 6.636 1.527 1.00 98.38 133 ARG A O 1
ATOM 1127 N N . LEU A 1 134 ? 7.184 7.632 3.547 1.00 98.44 134 LEU A N 1
ATOM 1128 C CA . LEU A 1 134 ? 7.896 8.839 3.116 1.00 98.44 134 LEU A CA 1
ATOM 1129 C C . LEU A 1 134 ? 9.304 8.500 2.628 1.00 98.44 134 LEU A C 1
ATOM 1131 O O . LEU A 1 134 ? 9.637 8.839 1.507 1.00 98.44 134 LEU A O 1
ATOM 1135 N N . ASN A 1 135 ? 10.066 7.716 3.391 1.00 98.44 135 ASN A N 1
ATOM 1136 C CA . ASN A 1 135 ? 11.411 7.310 2.981 1.00 98.44 135 ASN A CA 1
ATOM 1137 C C . ASN A 1 135 ? 11.425 6.485 1.684 1.00 98.44 135 ASN A C 1
ATOM 1139 O O . ASN A 1 135 ? 12.384 6.562 0.927 1.00 98.44 135 ASN A O 1
ATOM 1143 N N . ALA A 1 136 ? 10.416 5.638 1.455 1.00 98.00 136 ALA A N 1
ATOM 1144 C CA . ALA A 1 136 ? 10.292 4.897 0.202 1.00 98.00 136 ALA A CA 1
ATOM 1145 C C . ALA A 1 136 ? 9.985 5.843 -0.963 1.00 98.00 136 ALA A C 1
ATOM 1147 O O . ALA A 1 136 ? 10.606 5.734 -2.008 1.00 98.00 136 ALA A O 1
ATOM 1148 N N . LEU A 1 137 ? 9.081 6.801 -0.749 1.00 98.19 137 LEU A N 1
ATOM 1149 C CA . LEU A 1 137 ? 8.732 7.798 -1.751 1.00 98.19 137 LEU A CA 1
ATOM 1150 C C . LEU A 1 137 ? 9.925 8.706 -2.095 1.00 98.19 137 LEU A C 1
ATOM 1152 O O . LEU A 1 137 ? 10.158 8.958 -3.269 1.00 98.19 137 LEU A O 1
ATOM 1156 N N . ASP A 1 138 ? 10.688 9.153 -1.095 1.00 98.38 138 ASP A N 1
ATOM 1157 C CA . ASP A 1 138 ? 11.898 9.957 -1.297 1.00 98.38 138 ASP A CA 1
ATOM 1158 C C . ASP A 1 138 ? 12.944 9.180 -2.108 1.00 98.38 138 ASP A C 1
ATOM 1160 O O . ASP A 1 138 ? 13.482 9.708 -3.074 1.00 98.38 138 ASP A O 1
ATOM 1164 N N . LYS A 1 139 ? 13.159 7.895 -1.793 1.00 98.19 139 LYS A N 1
ATOM 1165 C CA . LYS A 1 139 ? 14.044 7.026 -2.585 1.00 98.19 139 LYS A CA 1
ATOM 1166 C C . LYS A 1 139 ? 13.558 6.841 -4.016 1.00 98.19 139 LYS A C 1
ATOM 1168 O O . LYS A 1 139 ? 14.351 6.980 -4.933 1.00 98.19 139 LYS A O 1
ATOM 1173 N N . ASP A 1 140 ? 12.270 6.566 -4.212 1.00 98.19 140 ASP A N 1
ATOM 1174 C CA . ASP A 1 140 ? 11.698 6.419 -5.553 1.00 98.19 140 ASP A CA 1
ATOM 1175 C C . ASP A 1 140 ? 11.863 7.715 -6.368 1.00 98.19 140 ASP A C 1
ATOM 1177 O O . ASP A 1 140 ? 12.088 7.661 -7.578 1.00 98.19 140 ASP A O 1
ATOM 1181 N N . PHE A 1 141 ? 11.750 8.882 -5.723 1.00 98.12 141 PHE A N 1
ATOM 1182 C CA . PHE A 1 141 ? 12.003 10.174 -6.360 1.00 98.12 141 PHE A CA 1
ATOM 1183 C C . PHE A 1 141 ? 13.476 10.368 -6.717 1.00 98.12 141 PHE A C 1
ATOM 1185 O O . PHE A 1 141 ? 13.757 10.788 -7.840 1.00 98.12 141 PHE A O 1
ATOM 1192 N N . ASP A 1 142 ? 14.394 10.061 -5.802 1.00 98.50 142 ASP A N 1
ATOM 1193 C CA . ASP A 1 142 ? 15.834 10.162 -6.043 1.00 98.50 142 ASP A CA 1
ATOM 1194 C C . ASP A 1 142 ? 16.268 9.212 -7.170 1.00 98.50 142 ASP A C 1
ATOM 1196 O O . ASP A 1 142 ? 16.926 9.647 -8.114 1.00 98.50 142 ASP A O 1
ATOM 1200 N N . ASP A 1 143 ? 15.799 7.961 -7.157 1.00 98.12 143 ASP A N 1
ATOM 1201 C CA . ASP A 1 143 ? 16.070 6.969 -8.203 1.00 98.12 143 ASP A CA 1
ATOM 1202 C C . ASP A 1 143 ? 15.542 7.445 -9.569 1.00 98.12 143 ASP A C 1
ATOM 1204 O O . ASP A 1 143 ? 16.238 7.374 -10.585 1.00 98.12 143 ASP A O 1
ATOM 1208 N N . GLN A 1 144 ? 14.313 7.977 -9.621 1.00 98.00 144 GLN A N 1
ATOM 1209 C CA . GLN A 1 144 ? 13.751 8.541 -10.855 1.00 98.00 144 GLN A CA 1
ATOM 1210 C C . GLN A 1 144 ? 14.551 9.746 -11.353 1.00 98.00 144 GLN A C 1
ATOM 1212 O O . GLN A 1 144 ? 14.731 9.911 -12.562 1.00 98.00 144 GLN A O 1
ATOM 1217 N N . LEU A 1 145 ? 15.020 10.591 -10.439 1.00 98.31 145 LEU A N 1
ATOM 1218 C CA . LEU A 1 145 ? 15.809 11.768 -10.761 1.00 98.31 145 LEU A CA 1
ATOM 1219 C C . LEU A 1 145 ? 17.193 11.375 -11.291 1.00 98.31 145 LEU A C 1
ATOM 1221 O O . LEU A 1 145 ? 17.621 11.932 -12.302 1.00 98.31 145 LEU A O 1
ATOM 1225 N N . GLU A 1 146 ? 17.853 10.387 -10.686 1.00 98.31 146 GLU A N 1
ATOM 1226 C CA . GLU A 1 146 ? 19.119 9.830 -11.172 1.00 98.31 146 GLU A CA 1
ATOM 1227 C C . GLU A 1 146 ? 18.964 9.175 -12.547 1.00 98.31 146 GLU A C 1
ATOM 1229 O O . GLU A 1 146 ? 19.753 9.454 -13.455 1.00 98.31 146 GLU A O 1
ATOM 1234 N N . HIS A 1 147 ? 17.924 8.360 -12.744 1.00 97.69 147 HIS A N 1
ATOM 1235 C CA . HIS A 1 147 ? 17.629 7.755 -14.042 1.00 97.69 147 HIS A CA 1
ATOM 1236 C C . HIS A 1 147 ? 17.414 8.812 -15.124 1.00 97.69 147 HIS A C 1
ATOM 1238 O O . HIS A 1 147 ? 18.044 8.752 -16.179 1.00 97.69 147 HIS A O 1
ATOM 1244 N N . LEU A 1 148 ? 16.590 9.824 -14.844 1.00 97.94 148 LEU A N 1
ATOM 1245 C CA . LEU A 1 148 ? 16.318 10.897 -15.790 1.00 97.94 148 LEU A CA 1
ATOM 1246 C C . LEU A 1 148 ? 17.588 11.700 -16.112 1.00 97.94 148 LEU A C 1
ATOM 1248 O O . LEU A 1 148 ? 17.847 12.017 -17.272 1.00 97.94 148 LEU A O 1
ATOM 1252 N N . GLN A 1 149 ? 18.409 12.010 -15.105 1.00 98.25 149 GLN A N 1
ATOM 1253 C CA . GLN A 1 149 ? 19.695 12.677 -15.315 1.00 98.25 149 GLN A CA 1
ATOM 1254 C C . GLN A 1 149 ? 20.644 11.841 -16.177 1.00 98.25 149 GLN A C 1
ATOM 1256 O O . GLN A 1 149 ? 21.296 12.395 -17.065 1.00 98.25 149 GLN A O 1
ATOM 1261 N N . SER A 1 150 ? 20.710 10.529 -15.940 1.00 98.25 150 SER A N 1
ATOM 1262 C CA . SER A 1 150 ? 21.529 9.606 -16.725 1.00 98.25 150 SER A CA 1
ATOM 1263 C C . SER A 1 150 ? 21.072 9.555 -18.182 1.00 98.25 150 SER A C 1
ATOM 1265 O O . SER A 1 150 ? 21.894 9.717 -19.085 1.00 98.25 150 SER A O 1
ATOM 1267 N N . ASP A 1 151 ? 19.765 9.445 -18.426 1.00 97.94 151 ASP A N 1
ATOM 1268 C CA . ASP A 1 151 ? 19.187 9.445 -19.771 1.00 97.94 151 ASP A CA 1
ATOM 1269 C C . ASP A 1 151 ? 19.507 10.746 -20.518 1.00 97.94 151 ASP A C 1
ATOM 1271 O O . ASP A 1 151 ? 19.990 10.707 -21.654 1.00 97.94 151 ASP A O 1
ATOM 1275 N N . TYR A 1 152 ? 19.340 11.903 -19.865 1.00 97.62 152 TYR A N 1
ATOM 1276 C CA . TYR A 1 152 ? 19.708 13.194 -20.453 1.00 97.62 152 TYR A CA 1
ATOM 1277 C C . TYR A 1 152 ? 21.205 13.297 -20.753 1.00 97.62 152 TYR A C 1
ATOM 1279 O O . TYR A 1 152 ? 21.592 13.866 -21.775 1.00 97.62 152 TYR A O 1
ATOM 1287 N N . GLN A 1 153 ? 22.068 12.763 -19.888 1.00 97.94 153 GLN A N 1
ATOM 1288 C CA . GLN A 1 153 ? 23.513 12.752 -20.121 1.00 97.94 153 GLN A CA 1
ATOM 1289 C C . GLN A 1 153 ? 23.887 11.834 -21.288 1.00 97.94 153 GLN A C 1
ATOM 1291 O O . GLN A 1 153 ? 24.708 12.215 -22.122 1.00 97.94 153 GLN A O 1
ATOM 1296 N N . LEU A 1 154 ? 23.267 10.657 -21.397 1.00 97.56 154 LEU A N 1
ATOM 1297 C CA . LEU A 1 154 ? 23.471 9.735 -22.514 1.00 97.56 154 LEU A CA 1
ATOM 1298 C C . LEU A 1 154 ? 22.988 10.336 -23.837 1.00 97.56 154 LEU A C 1
ATOM 1300 O O . LEU A 1 154 ? 23.708 10.278 -24.838 1.00 97.56 154 LEU A O 1
ATOM 1304 N N . GLU A 1 155 ? 21.805 10.954 -23.849 1.00 97.69 155 GLU A N 1
ATOM 1305 C CA . GLU A 1 155 ? 21.279 11.646 -25.025 1.00 97.69 155 GLU A CA 1
ATOM 1306 C C . GLU A 1 155 ? 22.196 12.802 -25.430 1.00 97.69 155 GLU A C 1
ATOM 1308 O O . GLU A 1 155 ? 22.589 12.899 -26.598 1.00 97.69 155 GLU A O 1
ATOM 1313 N N . ARG A 1 156 ? 22.611 13.630 -24.464 1.00 97.88 156 ARG A N 1
ATOM 1314 C CA . ARG A 1 156 ? 23.562 14.721 -24.688 1.00 97.88 156 ARG A CA 1
ATOM 1315 C C . ARG A 1 156 ? 24.858 14.210 -25.309 1.00 97.88 156 ARG A C 1
ATOM 1317 O O . ARG A 1 156 ? 25.278 14.746 -26.331 1.00 97.88 156 ARG A O 1
A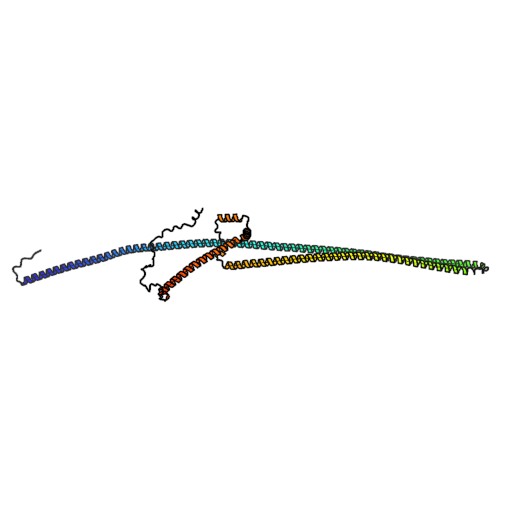TOM 1324 N N . ASN A 1 157 ? 25.459 13.163 -24.749 1.00 97.94 157 ASN A N 1
ATOM 1325 C CA . ASN A 1 157 ? 26.698 12.586 -25.271 1.00 97.94 157 ASN A CA 1
ATOM 1326 C C . ASN A 1 157 ? 26.504 12.045 -26.698 1.00 97.94 157 ASN A C 1
ATOM 1328 O O . ASN A 1 157 ? 27.319 12.311 -27.578 1.00 97.94 157 ASN A O 1
ATOM 1332 N N . SER A 1 158 ? 25.386 11.360 -26.971 1.00 97.25 158 SER A N 1
ATOM 1333 C CA . SER A 1 158 ? 25.050 10.883 -28.320 1.00 97.25 158 SER A CA 1
ATOM 1334 C C . SER A 1 158 ? 24.907 12.031 -29.324 1.00 97.25 158 SER A C 1
ATOM 1336 O O . SER A 1 158 ? 25.359 11.922 -30.468 1.00 97.25 158 SER A O 1
ATOM 1338 N N . MET A 1 159 ? 24.282 13.135 -28.911 1.00 96.88 159 MET A N 1
ATOM 1339 C CA . MET A 1 159 ? 24.122 14.334 -29.732 1.00 96.88 159 MET A CA 1
ATOM 1340 C C . MET A 1 159 ? 25.463 15.022 -29.990 1.00 96.88 159 MET A C 1
ATOM 1342 O O . MET A 1 159 ? 25.751 15.363 -31.138 1.00 96.88 159 MET A O 1
ATOM 1346 N N . GLU A 1 160 ? 26.308 15.165 -28.968 1.00 97.94 160 GLU A N 1
ATOM 1347 C CA . GLU A 1 160 ? 27.662 15.705 -29.108 1.00 97.94 160 GLU A CA 1
ATOM 1348 C C . GLU A 1 160 ? 28.518 14.843 -30.051 1.00 97.94 160 GLU A C 1
ATOM 1350 O O . GLU A 1 160 ? 29.199 15.380 -30.926 1.00 97.94 160 GLU A O 1
ATOM 1355 N N . ASP A 1 161 ? 28.440 13.515 -29.958 1.00 97.88 161 ASP A N 1
ATOM 1356 C CA . ASP A 1 161 ? 29.179 12.600 -30.835 1.00 97.88 161 ASP A CA 1
ATOM 1357 C C . ASP A 1 161 ? 28.690 12.646 -32.284 1.00 97.88 161 ASP A C 1
ATOM 1359 O O . ASP A 1 161 ? 29.497 12.671 -33.219 1.00 97.88 161 ASP A O 1
ATOM 1363 N N . LYS A 1 162 ? 27.369 12.685 -32.501 1.00 97.19 162 LYS A N 1
ATOM 1364 C CA . LYS A 1 162 ? 26.793 12.880 -33.841 1.00 97.19 162 LYS A CA 1
ATOM 1365 C C . LYS A 1 162 ? 27.235 14.217 -34.425 1.00 97.19 162 LYS A C 1
ATOM 1367 O O . LYS A 1 162 ? 27.627 14.260 -35.590 1.00 97.19 162 LYS A O 1
ATOM 1372 N N . HIS A 1 163 ? 27.215 15.280 -33.622 1.00 97.38 163 HIS A N 1
ATOM 1373 C CA . HIS A 1 163 ? 27.654 16.603 -34.047 1.00 97.38 163 HIS A CA 1
ATOM 1374 C C . HIS A 1 163 ? 29.141 16.613 -34.425 1.00 97.38 163 HIS A C 1
ATOM 1376 O O . HIS A 1 163 ? 29.485 17.077 -35.510 1.00 97.38 163 HIS A O 1
ATOM 1382 N N . LYS A 1 164 ? 30.016 16.012 -33.606 1.00 97.88 164 LYS A N 1
ATOM 1383 C CA . LYS A 1 164 ? 31.451 15.867 -33.911 1.00 97.88 164 LYS A CA 1
ATOM 1384 C C . LYS A 1 164 ? 31.690 15.094 -35.208 1.00 97.88 164 LYS A C 1
ATOM 1386 O O . LYS A 1 164 ? 32.476 15.539 -36.039 1.00 97.88 164 LYS A O 1
ATOM 1391 N N . LYS A 1 165 ? 30.984 13.977 -35.424 1.00 96.94 165 LYS A N 1
ATOM 1392 C CA . LYS A 1 165 ? 31.078 13.190 -36.670 1.00 96.94 165 LYS A CA 1
ATOM 1393 C C . LYS A 1 165 ? 30.621 13.987 -37.889 1.00 96.94 165 LYS A C 1
ATOM 1395 O O . LYS A 1 165 ? 31.279 13.953 -38.922 1.00 96.94 165 LYS A O 1
ATOM 1400 N N . GLN A 1 166 ? 29.519 14.729 -37.773 1.00 96.44 166 GLN A N 1
ATOM 1401 C CA . GLN A 1 166 ? 29.055 15.617 -38.841 1.00 96.44 166 GLN A CA 1
ATOM 1402 C C . GLN A 1 166 ? 30.074 16.720 -39.129 1.00 96.44 166 GLN A C 1
ATOM 1404 O O . GLN A 1 166 ? 30.369 16.990 -40.288 1.00 96.44 166 GLN A O 1
ATOM 1409 N N . GLN A 1 167 ? 30.641 17.334 -38.090 1.00 97.25 167 GLN A N 1
ATOM 1410 C CA . GLN A 1 167 ? 31.676 18.349 -38.238 1.00 97.25 167 GLN A CA 1
ATOM 1411 C C . GLN A 1 167 ? 32.903 17.781 -38.960 1.00 97.25 167 GLN A C 1
ATOM 1413 O O . GLN A 1 167 ? 33.369 18.403 -39.911 1.00 97.25 167 GLN A O 1
ATOM 1418 N N . GLN A 1 168 ? 33.390 16.602 -38.565 1.00 97.00 168 GLN A N 1
ATOM 1419 C CA . GLN A 1 168 ? 34.508 15.917 -39.226 1.00 97.00 168 GLN A CA 1
ATOM 1420 C C . GLN A 1 168 ? 34.204 15.622 -40.696 1.00 97.00 168 GLN A C 1
ATOM 1422 O O . GLN A 1 168 ? 34.984 16.005 -41.561 1.00 97.00 168 GLN A O 1
ATOM 1427 N N . TYR A 1 169 ? 33.031 15.058 -40.988 1.00 97.38 169 TYR A N 1
ATOM 1428 C CA . TYR A 1 169 ? 32.587 14.809 -42.359 1.00 97.38 169 TYR A CA 1
ATOM 1429 C C . TYR A 1 169 ? 32.594 16.086 -43.211 1.00 97.38 169 TYR A C 1
ATOM 1431 O O . TYR A 1 169 ? 33.109 16.090 -44.327 1.00 97.38 169 TYR A O 1
ATOM 1439 N N . TRP A 1 170 ? 32.075 17.201 -42.687 1.00 97.06 170 TRP A N 1
ATOM 1440 C CA . TRP A 1 170 ? 32.112 18.473 -43.408 1.00 97.06 170 TRP A CA 1
ATOM 1441 C C . TRP A 1 170 ? 33.536 18.983 -43.625 1.00 97.06 170 TRP A C 1
ATOM 1443 O O . TRP A 1 170 ? 33.820 19.506 -44.700 1.00 97.06 170 TRP A O 1
ATOM 1453 N N . HIS A 1 171 ? 34.442 18.805 -42.661 1.00 97.00 171 HIS A N 1
ATOM 1454 C CA . HIS A 1 171 ? 35.853 19.153 -42.848 1.00 97.00 171 HIS A CA 1
ATOM 1455 C C . HIS A 1 171 ? 36.503 18.300 -43.943 1.00 97.00 171 HIS A C 1
ATOM 1457 O O . HIS A 1 171 ? 37.208 18.846 -44.788 1.00 97.00 171 HIS A O 1
ATOM 1463 N N . GLU A 1 172 ? 36.227 16.996 -43.986 1.00 96.81 172 GLU A N 1
ATOM 1464 C CA . GLU A 1 172 ? 36.724 16.094 -45.032 1.00 96.81 172 GLU A CA 1
ATOM 1465 C C . GLU A 1 172 ? 36.181 16.466 -46.416 1.00 96.81 172 GLU A C 1
ATOM 1467 O O . GLU A 1 172 ? 36.945 16.551 -47.376 1.00 96.81 172 GLU A O 1
ATOM 1472 N N . VAL A 1 173 ? 34.879 16.755 -46.527 1.00 97.12 173 VAL A N 1
ATOM 1473 C CA . VAL A 1 173 ? 34.261 17.213 -47.782 1.00 97.12 173 VAL A CA 1
ATOM 1474 C C . VAL A 1 173 ? 34.867 18.539 -48.236 1.00 97.12 173 VAL A C 1
ATOM 1476 O O . VAL A 1 173 ? 35.189 18.690 -49.414 1.00 97.12 173 VAL A O 1
ATOM 1479 N N . MET A 1 174 ? 35.055 19.490 -47.317 1.00 95.81 174 MET A N 1
ATOM 1480 C CA . MET A 1 174 ? 35.696 20.772 -47.616 1.00 95.81 174 MET A CA 1
ATOM 1481 C C . MET A 1 174 ? 37.139 20.581 -48.085 1.00 95.81 174 MET A C 1
ATOM 1483 O O . MET A 1 174 ? 37.535 21.192 -49.075 1.00 95.81 174 MET A O 1
ATOM 1487 N N . TYR A 1 175 ? 37.900 19.700 -47.435 1.00 97.06 175 TYR A N 1
ATOM 1488 C CA . TYR A 1 175 ? 39.268 19.378 -47.830 1.00 97.06 175 TYR A CA 1
ATOM 1489 C C . TYR A 1 175 ? 39.325 18.709 -49.212 1.00 97.06 175 TYR A C 1
ATOM 1491 O O . TYR A 1 175 ? 40.073 19.148 -50.083 1.00 97.06 175 TYR A O 1
ATOM 1499 N N . ALA A 1 176 ? 38.476 17.711 -49.469 1.00 96.38 176 ALA A N 1
ATOM 1500 C CA . ALA A 1 176 ? 38.380 17.059 -50.775 1.00 96.38 176 ALA A CA 1
ATOM 1501 C C . ALA A 1 176 ? 37.960 18.043 -51.882 1.00 96.38 176 ALA A C 1
ATOM 1503 O O . ALA A 1 176 ? 38.464 17.986 -53.005 1.00 96.38 176 ALA A O 1
ATOM 1504 N N . MET A 1 177 ? 37.056 18.977 -51.571 1.00 94.81 177 MET A N 1
ATOM 1505 C CA . MET A 1 177 ? 36.651 20.038 -52.491 1.00 94.81 177 MET A CA 1
ATOM 1506 C C . MET A 1 177 ? 37.800 21.012 -52.782 1.00 94.81 177 MET A C 1
ATOM 1508 O O . MET A 1 177 ? 37.981 21.388 -53.941 1.00 94.81 177 MET A O 1
ATOM 1512 N N . GLN A 1 178 ? 38.578 21.397 -51.767 1.00 95.81 178 GLN A N 1
ATOM 1513 C CA . GLN A 1 178 ? 39.772 22.233 -51.928 1.00 95.81 178 GLN A CA 1
ATOM 1514 C C . GLN A 1 178 ? 40.816 21.541 -52.806 1.00 95.81 178 GLN A C 1
ATOM 1516 O O . GLN A 1 178 ? 41.240 22.131 -53.796 1.00 95.81 178 GLN A O 1
ATOM 1521 N N . LEU A 1 179 ? 41.131 20.272 -52.531 1.00 95.88 179 LEU A N 1
ATOM 1522 C CA . LEU A 1 179 ? 42.086 19.492 -53.321 1.00 95.88 179 LEU A CA 1
ATOM 1523 C C . LEU A 1 179 ? 41.648 19.382 -54.789 1.00 95.88 179 LEU A C 1
ATOM 1525 O O . LEU A 1 179 ? 42.414 19.681 -55.702 1.00 95.88 179 LEU A O 1
ATOM 1529 N N . ARG A 1 180 ? 40.374 19.049 -55.037 1.00 95.31 180 ARG A N 1
ATOM 1530 C CA . ARG A 1 180 ? 39.825 18.998 -56.401 1.00 95.31 180 ARG A CA 1
ATOM 1531 C C . ARG A 1 180 ? 39.901 20.358 -57.095 1.00 95.31 180 ARG A C 1
ATOM 1533 O O . ARG A 1 180 ? 40.094 20.428 -58.308 1.00 95.31 180 ARG A O 1
ATOM 1540 N N . GLN A 1 181 ? 39.694 21.448 -56.361 1.00 92.75 181 GLN A N 1
ATOM 1541 C CA . GLN A 1 181 ? 39.803 22.791 -56.917 1.00 92.75 181 GLN A CA 1
ATOM 1542 C C . GLN A 1 181 ? 41.256 23.134 -57.265 1.00 92.75 181 GLN A C 1
ATOM 1544 O O . GLN A 1 181 ? 41.490 23.697 -58.335 1.00 92.75 181 GLN A O 1
ATOM 1549 N N . GLU A 1 182 ? 42.220 22.760 -56.426 1.00 95.50 182 GLU A N 1
ATOM 1550 C CA . GLU A 1 182 ? 43.653 22.902 -56.706 1.00 95.50 182 GLU A CA 1
ATOM 1551 C C . GLU A 1 182 ? 44.058 22.119 -57.959 1.00 95.50 182 GLU A C 1
ATOM 1553 O O . GLU A 1 182 ? 44.623 22.707 -58.882 1.00 95.50 182 GLU A O 1
ATOM 1558 N N . GLU A 1 183 ? 43.659 20.849 -58.075 1.00 94.62 183 GLU A N 1
ATOM 1559 C CA . GLU A 1 183 ? 43.897 20.028 -59.271 1.00 94.62 183 GLU A CA 1
ATOM 1560 C C . GLU A 1 183 ? 43.298 20.658 -60.536 1.00 94.62 183 GLU A C 1
ATOM 1562 O O . GLU A 1 183 ? 43.938 20.692 -61.590 1.00 94.62 183 GLU A O 1
ATOM 1567 N N . ARG A 1 184 ? 42.075 21.205 -60.454 1.00 93.56 184 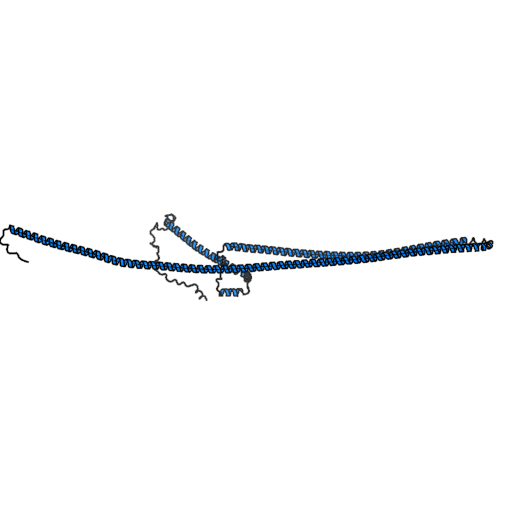ARG A N 1
ATOM 1568 C CA . ARG A 1 184 ? 41.446 21.915 -61.582 1.00 93.56 184 ARG A CA 1
ATOM 1569 C C . ARG A 1 184 ? 42.220 23.168 -61.967 1.00 93.56 184 ARG A C 1
ATOM 1571 O O . ARG A 1 184 ? 42.357 23.447 -63.160 1.00 93.56 184 ARG A O 1
ATOM 1578 N N . VAL A 1 185 ? 42.706 23.930 -60.989 1.00 94.06 185 VAL A N 1
ATOM 1579 C CA . VAL A 1 185 ? 43.534 25.117 -61.231 1.00 94.06 185 VAL A CA 1
ATOM 1580 C C . VAL A 1 185 ? 44.858 24.714 -61.881 1.00 94.06 185 VAL A C 1
ATOM 1582 O O . VAL A 1 185 ? 45.267 25.342 -62.856 1.00 94.06 185 VAL A O 1
ATOM 1585 N N . GLU A 1 186 ? 45.510 23.652 -61.410 1.00 93.38 186 GLU A N 1
ATOM 1586 C CA . GLU A 1 186 ? 46.733 23.128 -62.020 1.00 93.38 186 GLU A CA 1
ATOM 1587 C C . GLU A 1 186 ? 46.515 22.609 -63.439 1.00 93.38 186 GLU A C 1
ATOM 1589 O O . GLU A 1 186 ? 47.308 22.919 -64.327 1.00 93.38 186 GLU A O 1
ATOM 1594 N N . ALA A 1 187 ? 45.434 21.866 -63.687 1.00 93.31 187 ALA A N 1
ATOM 1595 C CA . ALA A 1 187 ? 45.073 21.406 -65.023 1.00 93.31 187 ALA A CA 1
ATOM 1596 C C . ALA A 1 187 ? 44.874 22.593 -65.973 1.00 93.31 187 ALA A C 1
ATOM 1598 O O . ALA A 1 187 ? 45.449 22.610 -67.058 1.00 93.31 187 ALA A O 1
ATOM 1599 N N . LYS A 1 188 ? 44.158 23.639 -65.537 1.00 91.44 188 LYS A N 1
ATOM 1600 C CA . LYS A 1 188 ? 43.985 24.872 -66.321 1.00 91.44 188 LYS A CA 1
ATOM 1601 C C . LYS A 1 188 ? 45.305 25.602 -66.573 1.00 91.44 188 LYS A C 1
ATOM 1603 O O . LYS A 1 188 ? 45.510 26.103 -67.676 1.00 91.44 188 LYS A O 1
ATOM 1608 N N . LYS A 1 189 ? 46.225 25.628 -65.602 1.00 93.31 189 LYS A N 1
ATOM 1609 C CA . LYS A 1 189 ? 47.586 26.161 -65.799 1.00 93.31 189 LYS A CA 1
ATOM 1610 C C . LYS A 1 189 ? 48.375 25.340 -66.828 1.00 93.31 189 LYS A C 1
ATOM 1612 O O . LYS A 1 189 ? 49.019 25.930 -67.690 1.00 93.31 189 LYS A O 1
ATOM 1617 N N . LYS A 1 190 ? 48.305 24.004 -66.774 1.00 92.44 190 LYS A N 1
ATOM 1618 C CA . LYS A 1 190 ? 48.961 23.101 -67.741 1.00 92.44 190 LYS A CA 1
ATOM 1619 C C . LYS A 1 190 ? 48.377 23.248 -69.148 1.00 92.44 190 LYS A C 1
ATOM 1621 O O . LYS A 1 190 ? 49.140 23.352 -70.101 1.00 92.44 190 LYS A O 1
ATOM 1626 N N . GLU A 1 191 ? 47.053 23.323 -69.279 1.00 92.06 191 GLU A N 1
ATOM 1627 C CA . GLU A 1 191 ? 46.365 23.605 -70.549 1.00 92.06 191 GLU A CA 1
ATOM 1628 C C . GLU A 1 191 ? 46.804 24.953 -71.132 1.00 92.06 191 GLU A C 1
ATOM 1630 O O . GLU A 1 191 ? 47.144 25.033 -72.310 1.00 92.06 191 GLU A O 1
ATOM 1635 N N . TYR A 1 192 ? 46.851 26.006 -70.307 1.00 90.19 192 TYR A N 1
ATOM 1636 C CA . TYR A 1 192 ? 47.331 27.323 -70.729 1.00 90.19 192 TYR A CA 1
ATOM 1637 C C . TYR A 1 192 ? 48.784 27.269 -71.217 1.00 90.19 192 TYR A C 1
ATOM 1639 O O . TYR A 1 192 ? 49.100 27.817 -72.272 1.00 90.19 192 TYR A O 1
ATOM 1647 N N . GLN A 1 193 ? 49.658 26.565 -70.493 1.00 91.75 193 GLN A N 1
ATOM 1648 C CA . GLN A 1 193 ? 51.052 26.384 -70.889 1.00 91.75 193 GLN A CA 1
ATOM 1649 C C . GLN A 1 193 ? 51.178 25.604 -72.209 1.00 91.75 193 GLN A C 1
ATOM 1651 O O . GLN A 1 193 ? 51.911 26.030 -73.096 1.00 91.75 193 GLN A O 1
ATOM 1656 N N . SER A 1 194 ? 50.408 24.525 -72.382 1.00 91.12 194 SER A N 1
ATOM 1657 C CA . SER A 1 194 ? 50.353 23.758 -73.634 1.00 91.12 194 SER A CA 1
ATOM 1658 C C . SER A 1 194 ? 49.883 24.623 -74.801 1.00 91.12 194 SER A C 1
ATOM 1660 O O . SER A 1 194 ? 50.524 24.646 -75.846 1.00 91.12 194 SER A O 1
ATOM 1662 N N . SER A 1 195 ? 48.810 25.401 -74.618 1.00 89.62 195 SER A N 1
ATOM 1663 C CA . SER A 1 195 ? 48.319 26.330 -75.641 1.00 89.62 195 SER A CA 1
ATOM 1664 C C . SER A 1 195 ? 49.360 27.395 -75.990 1.00 89.62 195 SER A C 1
ATOM 1666 O O . SER A 1 195 ? 49.483 27.763 -77.158 1.00 89.62 195 SER A O 1
ATOM 1668 N N . MET A 1 196 ? 50.116 27.888 -75.006 1.00 92.75 196 MET A N 1
ATOM 1669 C CA . MET A 1 196 ? 51.209 28.834 -75.228 1.00 92.75 196 MET A CA 1
ATOM 1670 C C . MET A 1 196 ? 52.329 28.209 -76.071 1.00 92.75 196 MET A C 1
ATOM 1672 O O . MET A 1 196 ? 52.823 28.838 -77.007 1.00 92.75 196 MET A O 1
ATOM 1676 N N . ASP A 1 197 ? 52.720 26.972 -75.771 1.00 90.56 197 ASP A N 1
ATOM 1677 C CA . ASP A 1 197 ? 53.787 26.278 -76.492 1.00 90.56 197 ASP A CA 1
ATOM 1678 C C . ASP A 1 197 ? 53.340 25.824 -77.892 1.00 90.56 197 ASP A C 1
ATOM 1680 O O . ASP A 1 197 ? 54.111 25.931 -78.843 1.00 90.56 197 ASP A O 1
ATOM 1684 N N . GLU A 1 198 ? 52.071 25.453 -78.081 1.00 91.94 198 GLU A N 1
ATOM 1685 C CA . GLU A 1 198 ? 51.479 25.249 -79.409 1.00 91.94 198 GLU A CA 1
ATOM 1686 C C . GLU A 1 198 ? 51.513 26.519 -80.263 1.00 91.94 198 GLU A C 1
ATOM 1688 O O . GLU A 1 198 ? 51.826 26.453 -81.453 1.00 91.94 198 GLU A O 1
ATOM 1693 N N . ILE A 1 199 ? 51.201 27.683 -79.681 1.00 88.56 199 ILE A N 1
ATOM 1694 C CA . ILE A 1 199 ? 51.290 28.966 -80.391 1.00 88.56 199 ILE A CA 1
ATOM 1695 C C . ILE A 1 199 ? 52.743 29.245 -80.790 1.00 88.56 199 ILE A C 1
ATOM 1697 O O . ILE A 1 199 ? 52.987 29.616 -81.939 1.00 88.56 199 ILE A O 1
ATOM 1701 N N . LYS A 1 200 ? 53.716 29.020 -79.894 1.00 90.94 200 LYS A N 1
ATOM 1702 C CA . LYS A 1 200 ? 55.145 29.155 -80.227 1.00 90.94 200 LYS A CA 1
ATOM 1703 C C . LYS A 1 200 ? 55.565 28.197 -81.341 1.00 90.94 200 LYS A C 1
ATOM 1705 O O . LYS A 1 200 ? 56.252 28.623 -82.263 1.00 90.94 200 LYS A O 1
ATOM 1710 N N . ASN A 1 201 ? 55.129 26.938 -81.298 1.00 89.50 201 ASN A N 1
ATOM 1711 C CA . ASN A 1 201 ? 55.433 25.954 -82.338 1.00 89.50 201 ASN A CA 1
ATOM 1712 C C . ASN A 1 201 ? 54.832 26.367 -83.682 1.00 89.50 201 ASN A C 1
ATOM 1714 O O . ASN A 1 201 ? 55.553 26.421 -84.668 1.00 89.50 201 ASN A O 1
ATOM 1718 N N . LYS A 1 202 ? 53.564 26.794 -83.717 1.00 90.69 202 LYS A N 1
ATOM 1719 C CA . LYS A 1 202 ? 52.942 27.336 -84.938 1.00 90.69 202 LYS A CA 1
ATOM 1720 C C . LYS A 1 202 ? 53.695 28.549 -85.485 1.00 90.69 202 LYS A C 1
ATOM 1722 O O . LYS A 1 202 ? 53.829 28.687 -86.701 1.00 90.69 202 LYS A O 1
ATOM 1727 N N . GLN A 1 203 ? 54.187 29.434 -84.617 1.00 86.69 203 GLN A N 1
ATOM 1728 C CA . GLN A 1 203 ? 55.033 30.559 -85.029 1.00 86.69 203 GLN A CA 1
ATOM 1729 C C . GLN A 1 203 ? 56.373 30.085 -85.614 1.00 86.69 203 GLN A C 1
ATOM 1731 O O . GLN A 1 203 ? 56.813 30.623 -86.630 1.00 86.69 203 GLN A O 1
ATOM 1736 N N . MET A 1 204 ? 57.001 29.069 -85.018 1.00 87.50 204 MET A N 1
ATOM 1737 C CA . MET A 1 204 ? 58.230 28.460 -85.537 1.00 87.50 204 MET A CA 1
ATOM 1738 C C . MET A 1 204 ? 57.999 27.771 -86.884 1.00 87.50 204 MET A C 1
ATOM 1740 O O . MET A 1 204 ? 58.759 28.013 -87.818 1.00 87.50 204 MET A O 1
ATOM 1744 N N . ASP A 1 205 ? 56.922 27.005 -87.028 1.00 86.44 205 ASP A N 1
ATOM 1745 C CA . ASP A 1 205 ? 56.539 26.353 -88.282 1.00 86.44 205 ASP A CA 1
ATOM 1746 C C . ASP A 1 205 ? 56.234 27.382 -89.372 1.00 86.44 205 ASP A C 1
ATOM 1748 O O . ASP A 1 205 ? 56.701 27.248 -90.498 1.00 86.44 205 ASP A O 1
ATOM 1752 N N . SER A 1 206 ? 55.530 28.468 -89.033 1.00 84.75 206 SER A N 1
ATOM 1753 C CA . SER A 1 206 ? 55.274 29.576 -89.966 1.00 84.75 206 SER A CA 1
ATOM 1754 C C . SER A 1 206 ? 56.579 30.234 -90.423 1.00 84.75 206 SER A C 1
ATOM 1756 O O . SER A 1 206 ? 56.738 30.571 -91.595 1.00 84.75 206 SER A O 1
ATOM 1758 N N . LYS A 1 207 ? 57.550 30.382 -89.511 1.00 85.19 207 LYS A N 1
ATOM 1759 C CA . LYS A 1 207 ? 58.893 30.882 -89.830 1.00 85.19 207 LYS A CA 1
ATOM 1760 C C . LYS A 1 207 ? 59.665 29.908 -90.730 1.00 85.19 207 LYS A C 1
ATOM 1762 O O . LYS A 1 207 ? 60.361 30.365 -91.636 1.00 85.19 207 LYS A O 1
ATOM 1767 N N . HIS A 1 208 ? 59.551 28.599 -90.504 1.00 86.06 208 HIS A N 1
ATOM 1768 C CA . HIS A 1 208 ? 60.147 27.569 -91.360 1.00 86.06 208 HIS A CA 1
ATOM 1769 C C . HIS A 1 208 ? 59.514 27.553 -92.752 1.00 86.06 208 HIS A C 1
ATOM 1771 O O . HIS A 1 208 ? 60.241 27.658 -93.732 1.00 86.06 208 HIS A O 1
ATOM 1777 N N . ALA A 1 209 ? 58.185 27.556 -92.844 1.00 86.81 209 ALA A N 1
ATOM 1778 C CA . ALA A 1 209 ? 57.461 27.631 -94.108 1.00 86.81 209 ALA A CA 1
ATOM 1779 C C . ALA A 1 209 ? 57.841 28.883 -94.916 1.00 86.81 209 ALA A C 1
ATOM 1781 O O . ALA A 1 209 ? 58.087 28.794 -96.115 1.00 86.81 209 ALA A O 1
ATOM 1782 N N . LEU A 1 210 ? 57.972 30.044 -94.262 1.00 85.38 210 LEU A N 1
ATOM 1783 C CA . LEU A 1 210 ? 58.442 31.265 -94.923 1.00 85.38 210 LEU A CA 1
ATOM 1784 C C . LEU A 1 210 ? 59.888 31.129 -95.425 1.00 85.38 210 LEU A C 1
ATOM 1786 O O . LEU A 1 210 ? 60.220 31.610 -96.507 1.00 85.38 210 LEU A O 1
ATOM 1790 N N . LYS A 1 211 ? 60.761 30.475 -94.650 1.00 87.00 211 LYS A N 1
ATOM 1791 C CA . LYS A 1 211 ? 62.140 30.189 -95.064 1.00 87.00 211 LYS A CA 1
ATOM 1792 C C . LYS A 1 211 ? 62.169 29.266 -96.285 1.00 87.00 211 LYS A C 1
ATOM 1794 O O . LYS A 1 211 ? 62.932 29.534 -97.209 1.00 87.00 211 LYS A O 1
ATOM 1799 N N . ASP A 1 212 ? 61.334 28.233 -96.301 1.00 84.00 212 ASP A N 1
ATOM 1800 C CA . ASP A 1 212 ? 61.232 27.280 -97.407 1.00 84.00 212 ASP A CA 1
ATOM 1801 C C . ASP A 1 212 ? 60.676 27.953 -98.664 1.00 84.00 212 ASP A C 1
ATOM 1803 O O . ASP A 1 212 ? 61.277 27.825 -99.727 1.00 84.00 212 ASP A O 1
ATOM 1807 N N . GLN A 1 213 ? 59.631 28.780 -98.535 1.00 86.06 213 GLN A N 1
ATOM 1808 C CA . GLN A 1 213 ? 59.114 29.604 -99.631 1.00 86.06 213 GLN A CA 1
ATOM 1809 C C . GLN A 1 213 ? 60.208 30.510 -100.214 1.00 86.06 213 GLN A C 1
ATOM 1811 O O . GLN A 1 213 ? 60.364 30.614 -101.429 1.00 86.06 213 GLN A O 1
ATOM 1816 N N . LYS A 1 214 ? 61.008 31.159 -99.360 1.00 81.12 214 LYS A N 1
ATOM 1817 C CA . LYS A 1 214 ? 62.122 31.999 -99.823 1.00 81.12 214 LYS A CA 1
ATOM 1818 C C . LYS A 1 214 ? 63.242 31.192 -100.479 1.00 81.12 214 LYS A C 1
ATOM 1820 O O . LYS A 1 214 ? 63.878 31.686 -101.407 1.00 81.12 214 LYS A O 1
ATOM 1825 N N . ASN A 1 215 ? 63.465 29.956 -100.045 1.00 82.12 215 ASN A N 1
ATOM 1826 C CA . ASN A 1 215 ? 64.401 29.042 -100.689 1.00 82.12 215 ASN A CA 1
ATOM 1827 C C . ASN A 1 215 ? 63.882 28.551 -102.054 1.00 82.12 215 ASN A C 1
ATOM 1829 O O . ASN A 1 215 ? 64.666 28.395 -102.984 1.00 82.12 215 ASN A O 1
ATOM 1833 N N . GLU A 1 216 ? 62.572 28.360 -102.202 1.00 81.12 216 GLU A N 1
ATOM 1834 C CA . GLU A 1 216 ? 61.926 28.021 -103.473 1.00 81.12 216 GLU A CA 1
ATOM 1835 C C . GLU A 1 216 ? 61.991 29.190 -104.469 1.00 81.12 216 GLU A C 1
ATOM 1837 O O . GLU A 1 216 ? 62.385 28.988 -105.616 1.00 81.12 216 GLU A O 1
ATOM 1842 N N . GLU A 1 217 ? 61.734 30.429 -104.027 1.00 81.94 217 GLU A N 1
ATOM 1843 C CA . GLU A 1 217 ? 61.971 31.639 -104.836 1.00 81.94 217 GLU A CA 1
ATOM 1844 C C . GLU A 1 217 ? 63.442 31.734 -105.288 1.00 81.94 217 GLU A C 1
ATOM 1846 O O . GLU A 1 217 ? 63.728 32.056 -106.444 1.00 81.94 217 GLU A O 1
ATOM 1851 N N . PHE A 1 218 ? 64.389 31.402 -104.404 1.00 78.88 218 PHE A N 1
ATOM 1852 C CA . PHE A 1 218 ? 65.814 31.356 -104.736 1.00 78.88 218 PHE A CA 1
ATOM 1853 C C . PHE A 1 218 ? 66.133 30.273 -105.782 1.00 78.88 218 PHE A C 1
ATOM 1855 O O . PHE A 1 218 ? 66.848 30.538 -106.750 1.00 78.88 218 PHE A O 1
ATOM 1862 N N . GLN A 1 219 ? 65.571 29.069 -105.645 1.00 77.94 219 GLN A N 1
ATOM 1863 C CA . GLN A 1 219 ? 65.737 27.990 -106.625 1.00 77.94 219 GLN A CA 1
ATOM 1864 C C . GLN A 1 219 ? 65.081 28.311 -107.973 1.00 77.94 219 GLN A C 1
ATOM 1866 O O . GLN A 1 219 ? 65.651 27.994 -109.017 1.00 77.94 219 GLN A O 1
ATOM 1871 N N . ALA A 1 220 ? 63.929 28.984 -107.981 1.00 78.38 220 ALA A N 1
ATOM 1872 C CA . ALA A 1 220 ? 63.280 29.449 -109.203 1.00 78.38 220 ALA A CA 1
ATOM 1873 C C . ALA A 1 220 ? 64.171 30.445 -109.965 1.00 78.38 220 ALA A C 1
ATOM 1875 O O . ALA A 1 220 ? 64.315 30.338 -111.183 1.00 78.38 220 ALA A O 1
ATOM 1876 N N . LEU A 1 221 ? 64.854 31.349 -109.256 1.00 78.75 221 LEU A N 1
ATOM 1877 C CA . LEU A 1 221 ? 65.819 32.275 -109.855 1.00 78.75 221 LEU A CA 1
ATOM 1878 C C . LEU A 1 221 ? 67.017 31.534 -110.482 1.00 78.75 221 LEU A C 1
ATOM 1880 O O . LEU A 1 221 ? 67.448 31.866 -111.588 1.00 78.75 221 LEU A O 1
ATOM 1884 N N . VAL A 1 222 ? 67.502 30.474 -109.824 1.00 77.00 222 VAL A N 1
ATOM 1885 C CA . VAL A 1 222 ? 68.533 29.568 -110.366 1.00 77.00 222 VAL A CA 1
ATOM 1886 C C . VAL A 1 222 ? 68.020 28.800 -111.595 1.00 77.00 222 VAL A C 1
ATOM 1888 O O . VAL A 1 222 ? 68.760 28.601 -112.558 1.00 77.00 222 VAL A O 1
ATOM 1891 N N . SER A 1 223 ? 66.746 28.405 -111.613 1.00 70.38 223 SER A N 1
ATOM 1892 C CA . SER A 1 223 ? 66.125 27.729 -112.757 1.00 70.38 223 SER A CA 1
ATOM 1893 C C . SER A 1 223 ? 65.992 28.642 -113.977 1.00 70.38 223 SER A C 1
ATOM 1895 O O . SER A 1 223 ? 66.232 28.185 -115.090 1.00 70.38 223 SER A O 1
ATOM 1897 N N . VAL A 1 224 ? 65.653 29.924 -113.803 1.00 76.69 224 VAL A N 1
ATOM 1898 C CA . VAL A 1 224 ? 65.604 30.903 -114.908 1.00 76.69 224 VAL A CA 1
ATOM 1899 C C . VAL A 1 224 ? 67.000 31.130 -115.499 1.00 76.69 224 VAL A C 1
ATOM 1901 O O . VAL A 1 224 ? 67.152 31.208 -116.717 1.00 76.69 224 VAL A O 1
ATOM 1904 N N . PHE A 1 225 ? 68.034 31.141 -114.654 1.00 66.19 225 PHE A N 1
ATOM 1905 C CA . PHE A 1 225 ? 69.428 31.220 -115.093 1.00 66.19 225 PHE A CA 1
ATOM 1906 C C . PHE A 1 225 ? 69.844 30.009 -115.950 1.00 66.19 225 PHE A C 1
ATOM 1908 O O . PHE A 1 225 ? 70.526 30.162 -116.963 1.00 66.19 225 PHE A O 1
ATOM 1915 N N . ASN A 1 226 ? 69.385 28.806 -115.592 1.00 65.75 226 ASN A N 1
ATOM 1916 C CA . ASN A 1 226 ? 69.610 27.596 -116.388 1.00 65.75 226 ASN A CA 1
ATOM 1917 C C . ASN A 1 226 ? 68.734 27.552 -117.658 1.00 65.75 226 ASN A C 1
ATOM 1919 O O . ASN A 1 226 ? 69.201 27.111 -118.702 1.00 65.75 226 ASN A O 1
ATOM 1923 N N . HIS A 1 227 ? 67.513 28.093 -117.625 1.00 64.31 227 HIS A N 1
ATOM 1924 C CA . HIS A 1 227 ? 66.598 28.119 -118.773 1.00 64.31 227 HIS A CA 1
ATOM 1925 C C . HIS A 1 227 ? 67.150 28.913 -119.970 1.00 64.31 227 HIS A C 1
ATOM 1927 O O . HIS A 1 227 ? 67.046 28.450 -121.104 1.00 64.31 227 HIS A O 1
ATOM 1933 N N . GLY A 1 228 ? 67.837 30.038 -119.732 1.00 63.66 228 GLY A N 1
ATOM 1934 C CA . GLY A 1 228 ? 68.537 30.775 -120.797 1.00 63.66 228 GLY A CA 1
ATOM 1935 C C . GLY A 1 228 ? 69.682 29.982 -121.451 1.00 63.66 228 GLY A C 1
ATOM 1936 O O . GLY A 1 228 ? 70.055 30.242 -122.593 1.00 63.66 228 GLY A O 1
ATOM 1937 N N . LYS A 1 229 ? 70.217 28.970 -120.757 1.00 55.78 229 LYS A N 1
ATOM 1938 C CA . LYS A 1 229 ? 71.227 28.038 -121.281 1.00 55.78 229 LYS A CA 1
ATOM 1939 C C . LYS A 1 229 ? 70.592 26.919 -122.123 1.00 55.78 229 LYS A C 1
ATOM 1941 O O . LYS A 1 229 ? 71.203 26.451 -123.081 1.00 55.78 229 LYS A O 1
ATOM 1946 N N . GLU A 1 230 ? 69.368 26.509 -121.790 1.00 55.25 230 GLU A N 1
ATOM 1947 C CA . GLU A 1 230 ? 68.584 25.492 -122.507 1.00 55.25 230 GLU A CA 1
ATOM 1948 C C . GLU A 1 230 ? 67.906 26.027 -123.791 1.00 55.25 230 GLU A C 1
ATOM 1950 O O . GLU A 1 230 ? 67.701 25.268 -124.740 1.00 55.25 230 GLU A O 1
ATOM 1955 N N . GLU A 1 231 ? 67.593 27.325 -123.870 1.00 54.72 231 GLU A N 1
ATOM 1956 C CA . GLU A 1 231 ? 66.883 27.954 -125.001 1.00 54.72 231 GLU A CA 1
ATOM 1957 C C . GLU A 1 231 ? 67.679 27.920 -126.327 1.00 54.72 231 GLU A C 1
ATOM 1959 O O . GLU A 1 231 ? 67.094 27.803 -127.402 1.00 54.72 231 GLU A O 1
ATOM 1964 N N . TYR A 1 232 ? 69.016 27.861 -126.269 1.00 49.78 232 TYR A N 1
ATOM 1965 C CA . TYR A 1 232 ? 69.886 27.656 -127.442 1.00 49.78 232 TYR A CA 1
ATOM 1966 C C . TYR A 1 232 ? 69.862 26.215 -127.982 1.00 49.78 232 TYR A C 1
ATOM 1968 O O . TYR A 1 232 ? 70.197 25.958 -129.137 1.00 49.78 232 TYR A O 1
ATOM 1976 N N . ARG A 1 233 ? 69.471 25.252 -127.141 1.00 46.62 233 ARG A N 1
ATOM 1977 C CA . ARG A 1 233 ? 69.458 23.818 -127.457 1.00 46.62 233 ARG A CA 1
ATOM 1978 C C . ARG A 1 233 ? 68.097 23.353 -128.001 1.00 46.62 233 ARG A C 1
ATOM 1980 O O . ARG A 1 233 ? 68.010 22.280 -128.586 1.00 46.62 233 ARG A O 1
ATOM 1987 N N . ARG A 1 234 ? 67.041 24.160 -127.839 1.00 47.16 234 ARG A N 1
ATOM 1988 C CA . ARG A 1 234 ? 65.632 23.790 -128.079 1.00 47.16 234 ARG A CA 1
ATOM 1989 C C . ARG A 1 234 ? 65.117 24.015 -129.512 1.00 47.16 234 ARG A C 1
ATOM 1991 O O . ARG A 1 234 ? 63.954 23.734 -129.773 1.00 47.16 234 ARG A O 1
ATOM 1998 N N . LEU A 1 235 ? 65.936 24.489 -130.455 1.00 45.66 235 LEU A N 1
ATOM 1999 C CA . LEU A 1 235 ? 65.497 24.718 -131.846 1.00 45.66 235 LEU A CA 1
ATOM 2000 C C . LEU A 1 235 ? 65.423 23.450 -132.724 1.00 45.66 235 LEU A C 1
ATOM 2002 O O . LEU A 1 235 ? 65.017 23.542 -133.881 1.00 45.66 235 LEU A O 1
ATOM 2006 N N . THR A 1 236 ? 65.721 22.260 -132.188 1.00 44.50 236 THR A N 1
ATOM 2007 C CA . THR A 1 236 ? 65.687 21.008 -132.963 1.00 44.50 236 THR A CA 1
ATOM 2008 C C . THR A 1 236 ? 65.148 19.838 -132.128 1.00 44.50 236 THR A C 1
ATOM 2010 O O . THR A 1 236 ? 65.958 19.171 -131.504 1.00 44.50 236 THR A O 1
ATOM 2013 N N . GLU A 1 237 ? 63.818 19.594 -132.107 1.00 39.91 237 GLU A N 1
ATOM 2014 C CA . GLU A 1 237 ? 63.148 18.254 -131.987 1.00 39.91 237 GLU A CA 1
ATOM 2015 C C . GLU A 1 237 ? 61.700 18.258 -131.406 1.00 39.91 237 GLU A C 1
ATOM 2017 O O . GLU A 1 237 ? 61.306 17.400 -130.618 1.00 39.91 237 GLU A O 1
ATOM 2022 N N . ASP A 1 238 ? 60.826 19.162 -131.859 1.00 51.75 238 ASP A N 1
ATOM 2023 C CA . ASP A 1 238 ? 59.436 19.312 -131.369 1.00 51.75 238 ASP A CA 1
ATOM 2024 C C . ASP A 1 238 ? 58.394 18.295 -131.920 1.00 51.75 238 ASP A C 1
ATOM 2026 O O . ASP A 1 238 ? 57.202 18.583 -132.014 1.00 51.75 238 ASP A O 1
ATOM 2030 N N . LYS A 1 239 ? 58.788 17.065 -132.296 1.00 52.19 239 LYS A N 1
ATOM 2031 C CA . LYS A 1 239 ? 57.850 16.060 -132.869 1.00 52.19 239 LYS A CA 1
ATOM 2032 C C . LYS A 1 239 ? 57.643 14.768 -132.065 1.00 52.19 239 LYS A C 1
ATOM 2034 O O . LYS A 1 239 ? 56.912 13.896 -132.528 1.00 52.19 239 LYS A O 1
ATOM 2039 N N . LYS A 1 240 ? 58.192 14.640 -130.847 1.00 50.53 240 LYS A N 1
ATOM 2040 C CA . LYS A 1 240 ? 58.073 13.408 -130.026 1.00 50.53 240 LYS A CA 1
ATOM 2041 C C . LYS A 1 240 ? 57.106 13.489 -128.822 1.00 50.53 240 LYS A C 1
ATOM 2043 O O . LYS A 1 240 ? 56.748 12.449 -128.284 1.00 50.53 240 LYS A O 1
ATOM 2048 N N . SER A 1 241 ? 56.637 14.680 -128.423 1.00 54.47 241 SER A N 1
ATOM 2049 C CA . SER A 1 241 ? 55.915 14.890 -127.143 1.00 54.47 241 SER A CA 1
ATOM 2050 C C . SER A 1 241 ? 54.400 14.589 -127.168 1.00 54.47 241 SER A C 1
ATOM 2052 O O . SER A 1 241 ? 53.815 14.204 -126.157 1.00 54.47 241 SER A O 1
ATOM 2054 N N . ASN A 1 242 ? 53.736 14.646 -128.329 1.00 59.28 242 ASN A N 1
ATOM 2055 C CA . ASN A 1 242 ? 52.270 14.490 -128.393 1.00 59.28 242 ASN A CA 1
ATOM 2056 C C . ASN A 1 242 ? 51.744 13.064 -128.114 1.00 59.28 242 ASN A C 1
ATOM 2058 O O . ASN A 1 242 ? 50.536 12.890 -127.975 1.00 59.28 242 ASN A O 1
ATOM 2062 N N . TYR A 1 243 ? 52.614 12.056 -127.984 1.00 54.84 243 TYR A N 1
ATOM 2063 C CA . TYR A 1 243 ? 52.213 10.685 -127.636 1.00 54.84 243 TYR A CA 1
ATOM 2064 C C . TYR A 1 243 ? 52.205 10.417 -126.114 1.00 54.84 243 TYR A C 1
ATOM 2066 O O . TYR A 1 243 ? 51.455 9.557 -125.655 1.00 54.84 243 TYR A O 1
ATOM 2074 N N . GLU A 1 244 ? 52.961 11.167 -125.299 1.00 57.66 244 GLU A N 1
ATOM 2075 C CA . GLU A 1 244 ? 52.995 10.946 -123.838 1.00 57.66 244 GLU A CA 1
ATOM 2076 C C . GLU A 1 244 ? 51.755 11.489 -123.108 1.00 57.66 244 GLU A C 1
ATOM 2078 O O . GLU A 1 244 ? 51.341 10.927 -122.092 1.00 57.66 244 GLU A O 1
ATOM 2083 N N . ASN A 1 245 ? 51.085 12.509 -123.653 1.00 62.91 245 ASN A N 1
ATOM 2084 C CA . ASN A 1 245 ? 49.929 13.134 -122.999 1.00 62.91 245 ASN A CA 1
ATOM 2085 C C . ASN A 1 245 ? 48.688 12.227 -122.906 1.00 62.91 245 ASN A C 1
ATOM 2087 O O . ASN A 1 245 ? 47.909 12.369 -121.963 1.00 62.91 245 ASN A O 1
ATOM 2091 N N . LEU A 1 246 ? 48.508 11.265 -123.820 1.00 59.00 246 LEU A N 1
ATOM 2092 C CA . LEU A 1 246 ? 47.354 10.354 -123.774 1.00 59.00 246 LEU A CA 1
ATOM 2093 C C . LEU A 1 246 ? 47.544 9.171 -122.805 1.00 59.00 246 LEU A C 1
ATOM 2095 O O . LEU A 1 246 ? 46.560 8.617 -122.327 1.00 59.00 246 LEU A O 1
ATOM 2099 N N . LYS A 1 247 ? 48.786 8.809 -122.452 1.00 59.94 247 LYS A N 1
ATOM 2100 C CA . LYS A 1 247 ? 49.080 7.693 -121.529 1.00 59.94 247 LYS A CA 1
ATOM 2101 C C . LYS A 1 247 ? 48.892 8.078 -120.052 1.00 59.94 247 LYS A C 1
ATOM 2103 O O . LYS A 1 247 ? 48.546 7.234 -119.230 1.00 59.94 247 LYS A O 1
ATOM 2108 N N . SER A 1 248 ? 49.074 9.354 -119.717 1.00 68.12 248 SER A N 1
ATOM 2109 C CA . SER A 1 248 ? 49.017 9.865 -118.338 1.00 68.12 248 SER A CA 1
ATOM 2110 C C . SER A 1 248 ? 47.591 10.019 -117.786 1.00 68.12 248 SER A C 1
ATOM 2112 O O . SER A 1 248 ? 47.393 9.963 -116.573 1.00 68.12 248 SER A O 1
ATOM 2114 N N . GLN A 1 249 ? 46.575 10.175 -118.646 1.00 71.25 249 GLN A N 1
ATOM 2115 C CA . GLN A 1 249 ? 45.182 10.348 -118.200 1.00 71.25 249 GLN A CA 1
ATOM 2116 C C . GLN A 1 249 ? 44.522 9.045 -117.719 1.00 71.25 249 GLN A C 1
ATOM 2118 O O . GLN A 1 249 ? 43.695 9.087 -116.808 1.00 71.25 249 GLN A O 1
ATOM 2123 N N . ASP A 1 250 ? 44.919 7.891 -118.257 1.00 66.19 250 ASP A N 1
ATOM 2124 C CA . ASP A 1 250 ? 44.320 6.597 -117.901 1.00 66.19 250 ASP A CA 1
ATOM 2125 C C . ASP A 1 250 ? 44.831 6.071 -116.539 1.00 66.19 250 ASP A C 1
ATOM 2127 O O . ASP A 1 250 ? 44.088 5.486 -115.746 1.00 66.19 250 ASP A O 1
ATOM 2131 N N . ILE A 1 251 ? 46.082 6.400 -116.188 1.00 71.50 251 ILE A N 1
ATOM 2132 C CA . ILE A 1 251 ? 46.703 6.068 -114.892 1.00 71.50 251 ILE A CA 1
ATOM 2133 C C . ILE A 1 251 ? 46.009 6.817 -113.737 1.00 71.50 251 ILE A C 1
ATOM 2135 O O . ILE A 1 251 ? 45.709 6.229 -112.696 1.00 71.50 251 ILE A O 1
ATOM 2139 N N . LEU A 1 252 ? 45.662 8.094 -113.934 1.00 76.31 252 LEU A N 1
ATOM 2140 C CA . LEU A 1 252 ? 45.026 8.928 -112.904 1.00 76.31 252 LEU A CA 1
ATOM 2141 C C . LEU A 1 252 ? 43.597 8.483 -112.546 1.00 76.31 252 LEU A C 1
ATOM 2143 O O . LEU A 1 252 ? 43.158 8.663 -111.404 1.00 76.31 252 LEU A O 1
ATOM 2147 N N . ASN A 1 253 ? 42.862 7.892 -113.492 1.00 74.50 253 ASN A N 1
ATOM 2148 C CA . ASN A 1 253 ? 41.500 7.411 -113.248 1.00 74.50 253 ASN A CA 1
ATOM 2149 C C . ASN A 1 253 ? 41.487 6.086 -112.464 1.00 74.50 253 ASN A C 1
ATOM 2151 O O . ASN A 1 253 ? 40.665 5.920 -111.559 1.00 74.50 253 ASN A O 1
ATOM 2155 N N . SER A 1 254 ? 42.453 5.196 -112.711 1.00 73.06 254 SER A N 1
ATOM 2156 C CA . SER A 1 254 ? 42.622 3.941 -111.959 1.00 73.06 254 SER A CA 1
ATOM 2157 C C . SER A 1 254 ? 42.980 4.177 -110.478 1.00 73.06 254 SER A C 1
ATOM 2159 O O . SER A 1 254 ? 42.468 3.511 -109.570 1.00 73.06 254 SER A O 1
ATOM 2161 N N . GLU A 1 255 ? 43.787 5.200 -110.186 1.00 77.50 255 GLU A N 1
ATOM 2162 C CA . GLU A 1 255 ? 44.144 5.564 -108.808 1.00 77.50 255 GLU A CA 1
ATOM 2163 C C . GLU A 1 255 ? 42.972 6.151 -108.003 1.00 77.50 255 GLU A C 1
ATOM 2165 O O . GLU A 1 255 ? 42.870 5.920 -106.793 1.00 77.50 255 GLU A O 1
ATOM 2170 N N . LYS A 1 256 ? 42.059 6.889 -108.650 1.00 76.75 256 LYS A N 1
ATOM 2171 C CA . LYS A 1 256 ? 40.863 7.442 -107.991 1.00 76.75 256 LYS A CA 1
ATOM 2172 C C . LYS A 1 256 ? 39.871 6.349 -107.589 1.00 76.75 256 LYS A C 1
ATOM 2174 O O . LYS A 1 256 ? 39.350 6.401 -106.473 1.00 76.75 256 LYS A O 1
ATOM 2179 N N . ILE A 1 257 ? 39.675 5.338 -108.438 1.00 71.75 257 ILE A N 1
ATOM 2180 C CA . ILE A 1 257 ? 38.808 4.183 -108.143 1.00 71.75 257 ILE A CA 1
ATOM 2181 C C . ILE A 1 257 ? 39.358 3.399 -106.940 1.00 71.75 257 ILE A C 1
ATOM 2183 O O . ILE A 1 257 ? 38.624 3.114 -105.992 1.00 71.75 257 ILE A O 1
ATOM 2187 N N . ASN A 1 258 ? 40.672 3.157 -106.894 1.00 77.12 258 ASN A N 1
ATOM 2188 C CA . ASN A 1 258 ? 41.318 2.480 -105.763 1.00 77.12 258 ASN A CA 1
ATOM 2189 C C . ASN A 1 258 ? 41.219 3.254 -104.435 1.00 77.12 258 ASN A C 1
ATOM 2191 O O . ASN A 1 258 ? 41.072 2.647 -103.370 1.00 77.12 258 ASN A O 1
ATOM 2195 N N . LYS A 1 259 ? 41.277 4.592 -104.466 1.00 81.12 259 LYS A N 1
ATOM 2196 C CA . LYS A 1 259 ? 41.086 5.424 -103.264 1.00 81.12 259 LYS A CA 1
ATOM 2197 C C . LYS A 1 259 ? 39.653 5.332 -102.738 1.00 81.12 259 LYS A C 1
ATOM 2199 O O . LYS A 1 259 ? 39.478 5.174 -101.533 1.00 81.12 259 LYS A O 1
ATOM 2204 N N . GLN A 1 260 ? 38.644 5.369 -103.612 1.00 77.50 260 GLN A N 1
ATOM 2205 C CA . GLN A 1 260 ? 37.244 5.243 -103.190 1.00 77.50 260 GLN A CA 1
ATOM 2206 C C . GLN A 1 260 ? 36.918 3.843 -102.648 1.00 77.50 260 GLN A C 1
ATOM 2208 O O . GLN A 1 260 ? 36.268 3.745 -101.608 1.00 77.50 260 GLN A O 1
ATOM 2213 N N . MET A 1 261 ? 37.453 2.774 -103.250 1.00 78.94 261 MET A N 1
ATOM 2214 C CA . MET A 1 261 ? 37.265 1.399 -102.762 1.00 78.94 261 MET A CA 1
ATOM 2215 C C . MET A 1 261 ? 37.830 1.203 -101.341 1.00 78.94 261 MET A C 1
ATOM 2217 O O . MET A 1 261 ? 37.180 0.609 -100.481 1.00 78.94 261 MET A O 1
ATOM 2221 N N . LYS A 1 262 ? 39.010 1.777 -101.049 1.00 82.12 262 LYS A N 1
ATOM 2222 C CA . LYS A 1 262 ? 39.609 1.751 -99.700 1.00 82.12 262 LYS A CA 1
ATOM 2223 C C . LYS A 1 262 ? 38.794 2.541 -98.675 1.00 82.12 262 LYS A C 1
ATOM 2225 O O . LYS A 1 262 ? 38.720 2.130 -97.521 1.00 82.12 262 LYS A O 1
ATOM 2230 N N . THR A 1 263 ? 38.192 3.662 -99.067 1.00 84.06 263 THR A N 1
ATOM 2231 C CA . THR A 1 263 ? 37.331 4.443 -98.167 1.00 84.06 263 THR A CA 1
ATOM 2232 C C . THR A 1 263 ? 36.038 3.694 -97.843 1.00 84.06 263 THR A C 1
ATOM 2234 O O . THR A 1 263 ? 35.633 3.667 -96.683 1.00 84.06 263 THR A O 1
ATOM 2237 N N . ILE A 1 264 ? 35.434 3.023 -98.831 1.00 82.44 264 ILE A N 1
ATOM 2238 C CA . ILE A 1 264 ? 34.248 2.177 -98.624 1.00 82.44 264 ILE A CA 1
ATOM 2239 C C . ILE A 1 264 ? 34.569 1.026 -97.663 1.00 82.44 264 ILE A C 1
ATOM 2241 O O . ILE A 1 264 ? 33.822 0.819 -96.710 1.00 82.44 264 ILE A O 1
ATOM 2245 N N . GLN A 1 265 ? 35.711 0.348 -97.833 1.00 84.69 265 GLN A N 1
ATOM 2246 C CA . GLN A 1 265 ? 36.125 -0.733 -96.932 1.00 84.69 265 GLN A CA 1
ATOM 2247 C C . GLN A 1 265 ? 36.265 -0.257 -95.475 1.00 84.69 265 GLN A C 1
ATOM 2249 O O . GLN A 1 265 ? 35.736 -0.896 -94.573 1.00 84.69 265 GLN A O 1
ATOM 2254 N N . ARG A 1 266 ? 36.879 0.913 -95.236 1.00 86.81 266 ARG A N 1
ATOM 2255 C CA . ARG A 1 266 ? 36.987 1.486 -93.878 1.00 86.81 266 ARG A CA 1
ATOM 2256 C C . ARG A 1 266 ? 35.624 1.788 -93.257 1.00 86.81 266 ARG A C 1
ATOM 2258 O O . ARG A 1 266 ? 35.433 1.564 -92.065 1.00 86.81 266 ARG A O 1
ATOM 2265 N N . PHE A 1 267 ? 34.674 2.306 -94.040 1.00 85.75 267 PHE A N 1
ATOM 2266 C CA . PHE A 1 267 ? 33.316 2.525 -93.543 1.00 85.75 267 PHE A CA 1
ATOM 2267 C C . PHE A 1 267 ? 32.601 1.203 -93.241 1.00 85.75 267 PHE A C 1
ATOM 2269 O O . PHE A 1 267 ? 31.932 1.113 -92.215 1.00 85.75 267 PHE A O 1
ATOM 2276 N N . GLN A 1 268 ? 32.791 0.170 -94.066 1.00 87.75 268 GLN A N 1
ATOM 2277 C CA . GLN A 1 268 ? 32.257 -1.173 -93.828 1.00 87.75 268 GLN A CA 1
ATOM 2278 C C . GLN A 1 268 ? 32.806 -1.780 -92.522 1.00 87.75 268 GLN A C 1
ATOM 2280 O O . GLN A 1 268 ? 32.036 -2.288 -91.705 1.00 87.75 268 GLN A O 1
ATOM 2285 N N . ASP A 1 269 ? 34.117 -1.671 -92.292 1.00 88.31 269 ASP A N 1
ATOM 2286 C CA . ASP A 1 269 ? 34.787 -2.180 -91.090 1.00 88.31 269 ASP A CA 1
ATOM 2287 C C . ASP A 1 269 ? 34.326 -1.424 -89.830 1.00 88.31 269 ASP A C 1
ATOM 2289 O O . ASP A 1 269 ? 34.031 -2.039 -88.802 1.00 88.31 269 ASP A O 1
ATOM 2293 N N . ASN A 1 270 ? 34.152 -0.100 -89.921 1.00 91.12 270 ASN A N 1
ATOM 2294 C CA . ASN A 1 270 ? 33.593 0.710 -88.834 1.00 91.12 270 ASN A CA 1
ATOM 2295 C C . ASN A 1 270 ? 32.138 0.339 -88.515 1.00 91.12 270 ASN A C 1
ATOM 2297 O O . ASN A 1 270 ? 31.778 0.232 -87.343 1.00 91.12 270 ASN A O 1
ATOM 2301 N N . ILE A 1 271 ? 31.299 0.106 -89.531 1.00 86.50 271 ILE A N 1
ATOM 2302 C CA . ILE A 1 271 ? 29.912 -0.340 -89.333 1.00 86.50 271 ILE A CA 1
ATOM 2303 C C . ILE A 1 271 ? 29.885 -1.698 -88.624 1.00 86.50 271 ILE A C 1
ATOM 2305 O O . ILE A 1 271 ? 29.101 -1.886 -87.694 1.00 86.50 271 ILE A O 1
ATOM 2309 N N . ASN A 1 272 ? 30.746 -2.636 -89.025 1.00 89.31 272 ASN A N 1
ATOM 2310 C CA . ASN A 1 272 ? 30.825 -3.954 -88.397 1.00 89.31 272 ASN A CA 1
ATOM 2311 C C . ASN A 1 272 ? 31.327 -3.876 -86.946 1.00 89.31 272 ASN A C 1
ATOM 2313 O O . ASN A 1 272 ? 30.782 -4.560 -86.084 1.00 89.31 272 ASN A O 1
ATOM 2317 N N . SER A 1 273 ? 32.293 -2.999 -86.655 1.00 90.31 273 SER A N 1
ATOM 2318 C CA . SER A 1 273 ? 32.767 -2.732 -85.290 1.00 90.31 273 SER A CA 1
ATOM 2319 C C . SER A 1 273 ? 31.653 -2.179 -84.391 1.00 90.31 273 SER A C 1
ATOM 2321 O O . SER A 1 273 ? 31.401 -2.719 -83.315 1.00 90.31 273 SER A O 1
ATOM 2323 N N . ILE A 1 274 ? 30.908 -1.171 -84.865 1.00 87.75 274 ILE A N 1
ATOM 2324 C CA . ILE A 1 274 ? 29.786 -0.573 -84.118 1.00 87.75 274 ILE A CA 1
ATOM 2325 C C . ILE A 1 274 ? 28.642 -1.580 -83.918 1.00 87.75 274 ILE A C 1
ATOM 2327 O O . ILE A 1 274 ? 28.023 -1.615 -82.857 1.00 87.75 274 ILE A O 1
ATOM 2331 N N . ARG A 1 275 ? 28.360 -2.436 -84.907 1.00 89.88 275 ARG A N 1
ATOM 2332 C CA . ARG A 1 275 ? 27.384 -3.527 -84.744 1.00 89.88 275 ARG A CA 1
ATOM 2333 C C . ARG A 1 275 ? 27.839 -4.538 -83.691 1.00 89.88 275 ARG A C 1
ATOM 2335 O O . ARG A 1 275 ? 27.035 -4.929 -82.853 1.00 89.88 275 ARG A O 1
ATOM 2342 N N . GLY A 1 276 ? 29.123 -4.899 -83.686 1.00 89.00 276 GLY A N 1
ATOM 2343 C CA . GLY A 1 276 ? 29.705 -5.780 -82.673 1.00 89.00 276 GLY A CA 1
ATOM 2344 C C . GLY A 1 276 ? 29.581 -5.217 -81.255 1.00 89.00 276 GLY A C 1
ATOM 2345 O O . GLY A 1 276 ? 29.151 -5.931 -80.351 1.00 89.00 276 GLY A O 1
ATOM 2346 N N . THR A 1 277 ? 29.883 -3.930 -81.052 1.00 90.81 277 THR A N 1
ATOM 2347 C CA . THR A 1 277 ? 29.727 -3.288 -79.735 1.00 90.81 277 THR A CA 1
ATOM 2348 C C . THR A 1 277 ? 28.261 -3.159 -79.317 1.00 90.81 277 THR A C 1
ATOM 2350 O O . THR A 1 277 ? 27.944 -3.365 -78.146 1.00 90.81 277 THR A O 1
ATOM 2353 N N . MET A 1 278 ? 27.346 -2.898 -80.257 1.00 86.44 278 MET A N 1
ATOM 2354 C CA . MET A 1 278 ? 25.903 -2.859 -79.991 1.00 86.44 278 MET A CA 1
ATOM 2355 C C . MET A 1 278 ? 25.350 -4.228 -79.561 1.00 86.44 278 MET A C 1
ATOM 2357 O O . MET A 1 278 ? 24.546 -4.296 -78.630 1.00 86.44 278 MET A O 1
ATOM 2361 N N . ASP A 1 279 ? 25.806 -5.317 -80.184 1.00 91.75 279 ASP A N 1
ATOM 2362 C CA . 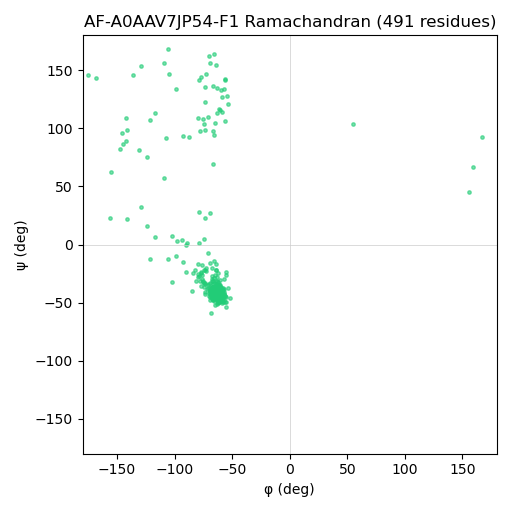ASP A 1 279 ? 25.402 -6.681 -79.826 1.00 91.75 279 ASP A CA 1
ATOM 2363 C C . ASP A 1 279 ? 25.939 -7.112 -78.455 1.00 91.75 279 ASP A C 1
ATOM 2365 O O . ASP A 1 279 ? 25.209 -7.739 -77.681 1.00 91.75 279 ASP A O 1
ATOM 2369 N N . VAL A 1 280 ? 27.190 -6.764 -78.129 1.00 90.88 280 VAL A N 1
ATOM 2370 C CA . VAL A 1 280 ? 27.772 -7.009 -76.797 1.00 90.88 280 VAL A CA 1
ATOM 2371 C C . VAL A 1 280 ? 26.987 -6.245 -75.732 1.00 90.88 280 VAL A C 1
ATOM 2373 O O . VAL A 1 280 ? 26.497 -6.864 -74.789 1.00 90.88 280 VAL A O 1
ATOM 2376 N N . ASN A 1 281 ? 26.744 -4.949 -75.940 1.00 90.25 281 ASN A N 1
ATOM 2377 C CA . ASN A 1 281 ? 25.984 -4.130 -74.998 1.00 90.25 281 ASN A CA 1
ATOM 2378 C C . ASN A 1 281 ? 24.528 -4.622 -74.838 1.00 90.25 281 ASN A C 1
ATOM 2380 O O . ASN A 1 281 ? 23.976 -4.658 -73.741 1.00 90.25 281 ASN A O 1
ATOM 2384 N N . SER A 1 282 ? 23.890 -5.091 -75.920 1.00 90.94 282 SER A N 1
ATOM 2385 C CA . SER A 1 282 ? 22.550 -5.692 -75.845 1.00 90.94 282 SER A CA 1
ATOM 2386 C C . SER A 1 282 ? 22.527 -6.972 -75.002 1.00 90.94 282 SER A C 1
ATOM 2388 O O . SER A 1 282 ? 21.568 -7.206 -74.261 1.00 90.94 282 SER A O 1
ATOM 2390 N N . LYS A 1 283 ? 23.567 -7.811 -75.100 1.00 91.62 283 LYS A N 1
ATOM 2391 C CA . LYS A 1 283 ? 23.700 -9.020 -74.276 1.00 91.62 283 LYS A CA 1
ATOM 2392 C C . LYS A 1 283 ? 23.957 -8.668 -72.811 1.00 91.62 283 LYS A C 1
ATOM 2394 O O . LYS A 1 283 ? 23.263 -9.215 -71.958 1.00 91.62 283 LYS A O 1
ATOM 2399 N N . GLU A 1 284 ? 24.857 -7.728 -72.531 1.00 89.88 284 GLU A N 1
ATOM 2400 C CA . GLU A 1 284 ? 25.155 -7.252 -71.171 1.00 89.88 284 GLU A CA 1
ATOM 2401 C C . GLU A 1 284 ? 23.905 -6.679 -70.489 1.00 89.88 284 GLU A C 1
ATOM 2403 O O . GLU A 1 284 ? 23.507 -7.159 -69.424 1.00 89.88 284 GLU A O 1
ATOM 2408 N N . HIS A 1 285 ? 23.181 -5.770 -71.149 1.00 87.25 285 HIS A N 1
ATOM 2409 C CA . HIS A 1 285 ? 21.931 -5.223 -70.617 1.00 87.25 285 HIS A CA 1
ATOM 2410 C C . HIS A 1 285 ? 20.845 -6.285 -70.395 1.00 87.25 285 HIS A C 1
ATOM 2412 O O . HIS A 1 285 ? 20.067 -6.176 -69.444 1.00 87.25 285 HIS A O 1
ATOM 2418 N N . LYS A 1 286 ? 20.769 -7.329 -71.236 1.00 92.31 286 LYS A N 1
ATOM 2419 C CA . LYS A 1 286 ? 19.852 -8.462 -71.014 1.00 92.31 286 LYS A CA 1
ATOM 2420 C C . LYS A 1 286 ? 20.246 -9.270 -69.781 1.00 92.31 286 LYS A C 1
ATOM 2422 O O . LYS A 1 286 ? 19.362 -9.614 -68.998 1.00 92.31 286 LYS A O 1
ATOM 2427 N N . THR A 1 287 ? 21.536 -9.551 -69.593 1.00 90.88 287 THR A N 1
ATOM 2428 C CA . THR A 1 287 ? 22.023 -10.276 -68.410 1.00 90.88 287 THR A CA 1
ATOM 2429 C C . THR A 1 287 ? 21.807 -9.478 -67.128 1.00 90.88 287 THR A C 1
ATOM 2431 O O . THR A 1 287 ? 21.263 -10.016 -66.167 1.00 90.88 287 THR A O 1
ATOM 2434 N N . GLU A 1 288 ? 22.109 -8.179 -67.139 1.00 90.75 288 GLU A N 1
ATOM 2435 C CA . GLU A 1 288 ? 21.904 -7.286 -65.998 1.00 90.75 288 GLU A CA 1
ATOM 2436 C C . GLU A 1 288 ? 20.411 -7.124 -65.674 1.00 90.75 288 GLU A C 1
ATOM 2438 O O . GLU A 1 288 ? 19.999 -7.243 -64.520 1.00 90.75 288 GLU A O 1
ATOM 2443 N N . SER A 1 289 ? 19.565 -6.959 -66.697 1.00 88.06 289 SER A N 1
ATOM 2444 C CA . SER A 1 289 ? 18.108 -6.902 -66.521 1.00 88.06 289 SER A CA 1
ATOM 2445 C C . SER A 1 289 ? 17.530 -8.208 -65.973 1.00 88.06 289 SER A C 1
ATOM 2447 O O . SER A 1 289 ? 16.574 -8.171 -65.198 1.00 88.06 289 SER A O 1
ATOM 2449 N N . SER A 1 290 ? 18.078 -9.360 -66.370 1.00 92.19 290 SER A N 1
ATOM 2450 C CA . SER A 1 290 ? 17.660 -10.666 -65.852 1.00 92.19 290 SER A CA 1
ATOM 2451 C C . SER A 1 290 ? 18.063 -10.834 -64.387 1.00 92.19 290 SER A C 1
ATOM 2453 O O . SER A 1 290 ? 17.210 -11.157 -63.564 1.00 92.19 290 SER A O 1
ATOM 2455 N N . ALA A 1 291 ? 19.318 -10.527 -64.042 1.00 91.50 291 ALA A N 1
ATOM 2456 C CA . ALA A 1 291 ? 19.813 -10.583 -62.667 1.00 91.50 291 ALA A CA 1
ATOM 2457 C C . ALA A 1 291 ? 19.044 -9.622 -61.741 1.00 91.50 291 ALA A C 1
ATOM 2459 O O . ALA A 1 291 ? 18.671 -9.981 -60.625 1.00 91.50 291 ALA A O 1
ATOM 2460 N N . MET A 1 292 ? 18.719 -8.415 -62.217 1.00 88.88 292 MET A N 1
ATOM 2461 C CA . MET A 1 292 ? 17.895 -7.471 -61.458 1.00 88.88 292 MET A CA 1
ATOM 2462 C C . MET A 1 292 ? 16.453 -7.947 -61.260 1.00 88.88 292 MET A C 1
ATOM 2464 O O . MET A 1 292 ? 15.866 -7.681 -60.209 1.00 88.88 292 MET A O 1
ATOM 2468 N N . ARG A 1 293 ? 15.862 -8.667 -62.225 1.00 92.44 293 ARG A N 1
ATOM 2469 C CA . ARG A 1 293 ? 14.538 -9.287 -62.039 1.00 92.44 293 ARG A CA 1
ATOM 2470 C C . ARG A 1 293 ? 14.580 -10.404 -61.007 1.00 92.44 293 ARG A C 1
ATOM 2472 O O . ARG A 1 293 ? 13.714 -10.421 -60.142 1.00 92.44 293 ARG A O 1
ATOM 2479 N N . GLU A 1 294 ? 15.585 -11.269 -61.061 1.00 94.19 294 GLU A N 1
ATOM 2480 C CA . GLU A 1 294 ? 15.759 -12.359 -60.099 1.00 94.19 294 GLU A CA 1
ATOM 2481 C C . GLU A 1 294 ? 15.950 -11.820 -58.673 1.00 94.19 294 GLU A C 1
ATOM 2483 O O . GLU A 1 294 ? 15.227 -12.208 -57.756 1.00 94.19 294 GLU A O 1
ATOM 2488 N N . ASN A 1 295 ? 16.817 -10.817 -58.496 1.00 91.69 295 ASN A N 1
ATOM 2489 C CA . ASN A 1 295 ? 16.987 -10.132 -57.212 1.00 91.69 295 ASN A CA 1
ATOM 2490 C C . ASN A 1 295 ? 15.684 -9.483 -56.726 1.00 91.69 295 ASN A C 1
ATOM 2492 O O . ASN A 1 295 ? 15.332 -9.593 -55.550 1.00 91.69 295 ASN A O 1
ATOM 2496 N N . LYS A 1 296 ? 14.927 -8.832 -57.620 1.00 94.00 296 LYS A N 1
ATOM 2497 C CA . LYS A 1 296 ? 13.613 -8.268 -57.283 1.00 94.00 296 LYS A CA 1
ATOM 2498 C C . LYS A 1 296 ? 12.636 -9.357 -56.839 1.00 94.00 296 LYS A C 1
ATOM 2500 O O . LYS A 1 296 ? 11.928 -9.152 -55.857 1.00 94.00 296 LYS A O 1
ATOM 2505 N N . GLU A 1 297 ? 12.575 -10.485 -57.537 1.00 93.81 297 GLU A N 1
ATOM 2506 C CA . GLU A 1 297 ? 11.693 -11.602 -57.191 1.00 93.81 297 GLU A CA 1
ATOM 2507 C C . GLU A 1 297 ? 12.060 -12.220 -55.838 1.00 93.81 297 GLU A C 1
ATOM 2509 O O . GLU A 1 297 ? 11.162 -12.426 -55.021 1.00 93.81 297 GLU A O 1
ATOM 2514 N N . MET A 1 298 ? 13.353 -12.396 -55.544 1.00 94.50 298 MET A N 1
ATOM 2515 C CA . MET A 1 298 ? 13.830 -12.857 -54.233 1.00 94.50 298 MET A CA 1
ATOM 2516 C C . MET A 1 298 ? 13.487 -11.889 -53.093 1.00 94.50 298 MET A C 1
ATOM 2518 O O . MET A 1 298 ? 13.092 -12.303 -52.000 1.00 94.50 298 MET A O 1
ATOM 2522 N N . VAL A 1 299 ? 13.612 -10.579 -53.319 1.00 93.50 299 VAL A N 1
ATOM 2523 C CA . VAL A 1 299 ? 13.215 -9.576 -52.318 1.00 93.50 299 VAL A CA 1
ATOM 2524 C C . VAL A 1 299 ? 11.699 -9.587 -52.125 1.00 93.50 299 VAL A C 1
ATOM 2526 O O . VAL A 1 299 ? 11.218 -9.541 -50.994 1.00 93.50 299 VAL A O 1
ATOM 2529 N N . VAL A 1 300 ? 10.922 -9.693 -53.206 1.00 95.38 300 VAL A N 1
ATOM 2530 C CA . VAL A 1 300 ? 9.454 -9.755 -53.138 1.00 95.38 300 VAL A CA 1
ATOM 2531 C C . VAL A 1 300 ? 8.974 -11.025 -52.429 1.00 95.38 300 VAL A C 1
ATOM 2533 O O . VAL A 1 300 ? 8.023 -10.942 -51.645 1.00 95.38 300 VAL A O 1
ATOM 2536 N N . SER A 1 301 ? 9.613 -12.179 -52.649 1.00 95.69 301 SER A N 1
ATOM 2537 C CA . SER A 1 301 ? 9.284 -13.415 -51.928 1.00 95.69 301 SER A CA 1
ATOM 2538 C C . SER A 1 301 ? 9.607 -13.281 -50.441 1.00 95.69 301 SER A C 1
ATOM 2540 O O . SER A 1 301 ? 8.729 -13.505 -49.611 1.00 95.69 301 SER A O 1
ATOM 2542 N N . SER A 1 302 ? 10.795 -12.771 -50.105 1.00 93.19 302 SER A N 1
ATOM 2543 C CA . SER A 1 302 ? 11.215 -12.520 -48.720 1.00 93.19 302 SER A CA 1
ATOM 2544 C C . SER A 1 302 ? 10.268 -11.555 -47.994 1.00 93.19 302 SER A C 1
ATOM 2546 O O . SER A 1 302 ? 9.897 -11.774 -46.841 1.00 93.19 302 SER A O 1
ATOM 2548 N N . LEU A 1 303 ? 9.799 -10.504 -48.678 1.00 93.38 303 LEU A N 1
ATOM 2549 C CA . LEU A 1 303 ? 8.797 -9.574 -48.149 1.00 93.38 303 LEU A CA 1
ATOM 2550 C C . LEU A 1 303 ? 7.428 -10.233 -47.950 1.00 93.38 303 LEU A C 1
ATOM 2552 O O . LEU A 1 303 ? 6.741 -9.933 -46.970 1.00 93.38 303 LEU A O 1
ATOM 2556 N N . ARG A 1 304 ? 7.005 -11.123 -48.856 1.00 95.31 304 ARG A N 1
ATOM 2557 C CA . ARG A 1 304 ? 5.757 -11.888 -48.705 1.00 95.31 304 ARG A CA 1
ATOM 2558 C C . ARG A 1 304 ? 5.842 -12.832 -47.505 1.00 95.31 304 ARG A C 1
ATOM 2560 O O . ARG A 1 304 ? 4.891 -12.878 -46.720 1.00 95.31 304 ARG A O 1
ATOM 2567 N N . ASP A 1 305 ? 6.971 -13.503 -47.322 1.00 95.25 305 ASP A N 1
ATOM 2568 C CA . ASP A 1 305 ? 7.197 -14.414 -46.203 1.00 95.25 305 ASP A CA 1
ATOM 2569 C C . ASP A 1 305 ? 7.211 -13.656 -44.877 1.00 95.25 305 ASP A C 1
ATOM 2571 O O . ASP A 1 305 ? 6.474 -14.025 -43.956 1.00 95.25 305 ASP A O 1
ATOM 2575 N N . LEU A 1 306 ? 7.922 -12.525 -44.810 1.00 94.94 306 LEU A N 1
ATOM 2576 C CA . LEU A 1 306 ? 7.933 -11.652 -43.637 1.00 94.94 306 LEU A CA 1
ATOM 2577 C C . LEU A 1 306 ? 6.534 -11.101 -43.329 1.00 94.94 306 LEU A C 1
ATOM 2579 O O . LEU A 1 306 ? 6.107 -11.103 -42.176 1.00 94.94 306 LEU A O 1
ATOM 2583 N N . LYS A 1 307 ? 5.769 -10.685 -44.345 1.00 95.31 307 LYS A N 1
ATOM 2584 C CA . LYS A 1 307 ? 4.383 -10.229 -44.165 1.00 95.31 307 LYS A CA 1
ATOM 2585 C C . LYS A 1 307 ? 3.482 -11.343 -43.630 1.00 95.31 307 LYS A C 1
ATOM 2587 O O . LYS A 1 307 ? 2.641 -11.073 -42.773 1.00 95.31 307 LYS A O 1
ATOM 2592 N N . SER A 1 308 ? 3.664 -12.582 -44.090 1.00 95.44 308 SER A N 1
ATOM 2593 C CA . SER A 1 308 ? 2.923 -13.740 -43.579 1.00 95.44 308 SER A CA 1
ATOM 2594 C C . SER A 1 308 ? 3.299 -14.067 -42.128 1.00 95.44 308 SER A C 1
ATOM 2596 O O . SER A 1 308 ? 2.426 -14.357 -41.310 1.00 95.44 308 SER A O 1
ATOM 2598 N N . TYR A 1 309 ? 4.587 -13.971 -41.784 1.00 96.38 309 TYR A N 1
ATOM 2599 C CA . TYR A 1 309 ? 5.099 -14.153 -40.430 1.00 96.38 309 TYR A CA 1
ATOM 2600 C C . TYR A 1 309 ? 4.538 -13.088 -39.481 1.00 96.38 309 TYR A C 1
ATOM 2602 O O . TYR A 1 309 ? 3.898 -13.430 -38.490 1.00 96.38 309 TYR A O 1
ATOM 2610 N N . LEU A 1 310 ? 4.644 -11.805 -39.846 1.00 94.19 310 LEU A N 1
ATOM 2611 C CA . LEU A 1 310 ? 4.067 -10.694 -39.083 1.00 94.19 310 LEU A CA 1
ATOM 2612 C C . LEU A 1 310 ? 2.542 -10.794 -38.952 1.00 94.19 310 LEU A C 1
ATOM 2614 O O . LEU A 1 310 ? 1.977 -10.297 -37.981 1.00 94.19 310 LEU A O 1
ATOM 2618 N N . GLY A 1 311 ? 1.854 -11.382 -39.933 1.00 96.12 311 GLY A N 1
ATOM 2619 C CA . GLY A 1 311 ? 0.424 -11.675 -39.836 1.00 96.12 311 GLY A CA 1
ATOM 2620 C C . GLY A 1 311 ? 0.122 -12.748 -38.788 1.00 96.12 311 GLY A C 1
ATOM 2621 O O . GLY A 1 311 ? -0.789 -12.578 -37.980 1.00 96.12 311 GLY A O 1
ATOM 2622 N N . ARG A 1 312 ? 0.913 -13.829 -38.764 1.00 96.56 312 ARG A N 1
ATOM 2623 C CA . ARG A 1 312 ? 0.774 -14.926 -37.793 1.00 96.56 312 ARG A CA 1
ATOM 2624 C C . ARG A 1 312 ? 1.083 -14.486 -36.363 1.00 96.56 312 ARG A C 1
ATOM 2626 O O . ARG A 1 312 ? 0.322 -14.839 -35.467 1.00 96.56 312 ARG A O 1
ATOM 2633 N N . GLU A 1 313 ? 2.148 -13.713 -36.156 1.00 94.56 313 GLU A N 1
ATOM 2634 C CA . GLU A 1 313 ? 2.504 -13.197 -34.827 1.00 94.56 313 GLU A CA 1
ATOM 2635 C C . GLU A 1 313 ? 1.440 -12.222 -34.306 1.00 94.56 313 GLU A C 1
ATOM 2637 O O . GLU A 1 313 ? 0.948 -12.408 -33.196 1.00 94.56 313 GLU A O 1
ATOM 2642 N N . ARG A 1 314 ? 0.951 -11.288 -35.138 1.00 94.69 314 ARG A N 1
ATOM 2643 C CA . ARG A 1 314 ? -0.156 -10.391 -34.751 1.00 94.69 314 ARG A CA 1
ATOM 2644 C C . ARG A 1 314 ? -1.429 -11.140 -34.362 1.00 94.69 314 ARG A C 1
ATOM 2646 O O . ARG A 1 314 ? -2.105 -10.756 -33.411 1.00 94.69 314 ARG A O 1
ATOM 2653 N N . GLU A 1 315 ? -1.774 -12.210 -35.076 1.00 95.56 315 GLU A N 1
ATOM 2654 C CA . GLU A 1 315 ? -2.940 -13.029 -34.732 1.00 95.56 315 GLU A CA 1
ATOM 2655 C C . GLU A 1 315 ? -2.720 -13.834 -33.439 1.00 95.56 315 GLU A C 1
ATOM 2657 O O . GLU A 1 315 ? -3.661 -14.019 -32.665 1.00 95.56 315 GLU A O 1
ATOM 2662 N N . ARG A 1 316 ? -1.487 -14.287 -33.165 1.00 96.06 316 ARG A N 1
ATOM 2663 C CA . ARG A 1 316 ? -1.133 -14.941 -31.894 1.00 96.06 316 ARG A CA 1
ATOM 2664 C C . ARG A 1 316 ? -1.254 -13.962 -30.728 1.00 96.06 316 ARG A C 1
ATOM 2666 O O . ARG A 1 316 ? -1.991 -14.251 -29.789 1.00 96.06 316 ARG A O 1
ATOM 2673 N N . GLU A 1 317 ? -0.628 -12.793 -30.830 1.00 94.00 317 GLU A N 1
ATOM 2674 C CA . GLU A 1 317 ? -0.711 -11.731 -29.819 1.00 94.00 317 GLU A CA 1
ATOM 2675 C C . GLU A 1 317 ? -2.160 -11.309 -29.569 1.00 94.00 317 GLU A C 1
ATOM 2677 O O . GLU A 1 317 ? -2.585 -11.191 -28.421 1.00 94.00 317 GLU A O 1
ATOM 2682 N N . ARG A 1 318 ? -2.969 -11.164 -30.628 1.00 95.38 318 ARG A N 1
ATOM 2683 C CA . ARG A 1 318 ? -4.398 -10.859 -30.498 1.00 95.38 318 ARG A CA 1
ATOM 2684 C C . ARG A 1 318 ? -5.152 -11.946 -29.730 1.00 95.38 318 ARG A C 1
ATOM 2686 O O . ARG A 1 318 ? -5.976 -11.623 -28.873 1.00 95.38 318 ARG A O 1
ATOM 2693 N N . LYS A 1 319 ? -4.891 -13.225 -30.022 1.00 95.81 319 LYS A N 1
ATOM 2694 C CA . LYS A 1 319 ? -5.505 -14.355 -29.305 1.00 95.81 319 LYS A CA 1
ATOM 2695 C C . LYS A 1 319 ? -5.089 -14.385 -27.841 1.00 95.81 319 LYS A C 1
ATOM 2697 O O . LYS A 1 319 ? -5.936 -14.623 -26.983 1.00 95.81 319 LYS A O 1
ATOM 2702 N N . ASP A 1 320 ? -3.819 -14.142 -27.549 1.00 94.94 320 ASP A N 1
ATOM 2703 C CA . ASP A 1 320 ? -3.312 -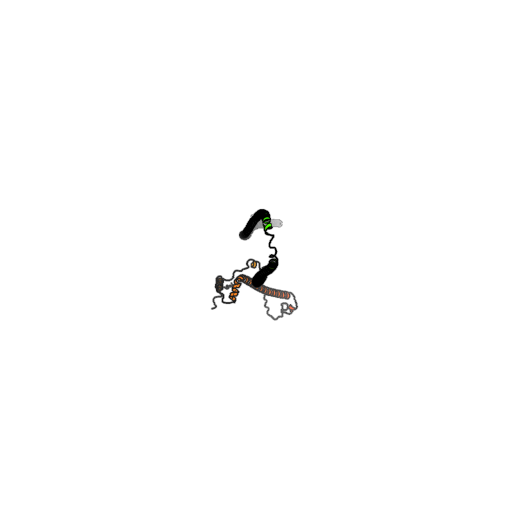14.172 -26.181 1.00 94.94 320 ASP A CA 1
ATOM 2704 C C . ASP A 1 320 ? -3.800 -12.967 -25.372 1.00 94.94 320 ASP A C 1
ATOM 2706 O O . ASP A 1 320 ? -4.244 -13.145 -24.237 1.00 94.94 320 ASP A O 1
ATOM 2710 N N . LEU A 1 321 ? -3.886 -11.781 -25.984 1.00 95.12 321 LEU A N 1
ATOM 2711 C CA . LEU A 1 321 ? -4.540 -10.618 -25.387 1.00 95.12 321 LEU A CA 1
ATOM 2712 C C . LEU A 1 321 ? -6.015 -10.908 -25.092 1.00 95.12 321 LEU A C 1
ATOM 2714 O O . LEU A 1 321 ? -6.477 -10.660 -23.983 1.00 95.12 321 LEU A O 1
ATOM 2718 N N . MET A 1 322 ? -6.751 -11.503 -26.035 1.00 95.75 322 MET A N 1
ATOM 2719 C CA . MET A 1 322 ? -8.156 -11.865 -25.827 1.00 95.75 322 MET A CA 1
ATOM 2720 C C . MET A 1 322 ? -8.331 -12.864 -24.674 1.00 95.75 322 MET A C 1
ATOM 2722 O O . MET A 1 322 ? -9.225 -12.688 -23.842 1.00 95.75 322 MET A O 1
ATOM 2726 N N . LYS A 1 323 ? -7.470 -13.887 -24.579 1.00 95.94 323 LYS A N 1
ATOM 2727 C CA . LYS A 1 323 ? -7.470 -14.829 -23.447 1.00 95.94 323 LYS A CA 1
ATOM 2728 C C . LYS A 1 323 ? -7.185 -14.112 -22.132 1.00 95.94 323 LYS A C 1
ATOM 2730 O O . LYS A 1 323 ? -7.920 -14.329 -21.170 1.00 95.94 323 LYS A O 1
ATOM 2735 N N . LEU A 1 324 ? -6.166 -13.252 -22.095 1.00 95.44 324 LEU A N 1
ATOM 2736 C CA . LEU A 1 324 ? -5.792 -12.496 -20.903 1.00 95.44 324 LEU A CA 1
ATOM 2737 C C . LEU A 1 324 ? -6.940 -11.587 -20.455 1.00 95.44 324 LEU A C 1
ATOM 2739 O O . LEU A 1 324 ? -7.340 -11.649 -19.299 1.00 95.44 324 LEU A O 1
ATOM 2743 N N . THR A 1 325 ? -7.540 -10.816 -21.365 1.00 95.75 325 THR A N 1
ATOM 2744 C CA . THR A 1 325 ? -8.698 -9.957 -21.073 1.00 95.75 325 THR A CA 1
ATOM 2745 C C . THR A 1 325 ? -9.900 -10.764 -20.576 1.00 95.75 325 THR A C 1
ATOM 2747 O O . THR A 1 325 ? -10.607 -10.352 -19.652 1.00 95.75 325 THR A O 1
ATOM 2750 N N . MET A 1 326 ? -10.150 -11.943 -21.147 1.00 96.06 326 MET A N 1
ATOM 2751 C CA . MET A 1 326 ? -11.242 -12.805 -20.696 1.0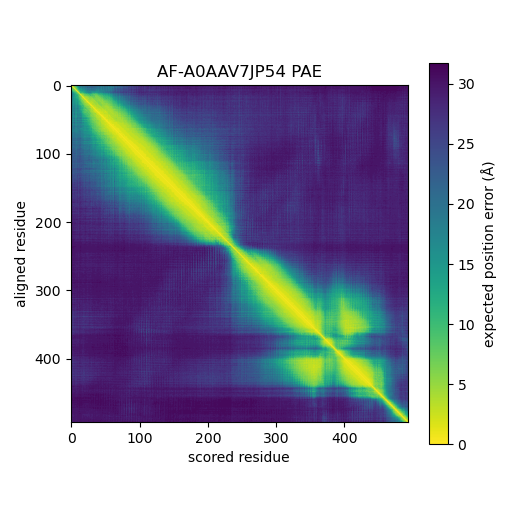0 96.06 326 MET A CA 1
ATOM 2752 C C . MET A 1 326 ? -10.974 -13.378 -19.295 1.00 96.06 326 MET A C 1
ATOM 2754 O O . MET A 1 326 ? -11.871 -13.415 -18.453 1.00 96.06 326 MET A O 1
ATOM 2758 N N . GLN A 1 327 ? -9.740 -13.794 -19.009 1.00 95.31 327 GLN A N 1
ATOM 2759 C CA . GLN A 1 327 ? -9.359 -14.297 -17.689 1.00 95.31 327 GLN A CA 1
ATOM 2760 C C . GLN A 1 327 ? -9.384 -13.191 -16.630 1.00 95.31 327 GLN A C 1
ATOM 2762 O O . GLN A 1 327 ? -9.944 -13.396 -15.554 1.00 95.31 327 GLN A O 1
ATOM 2767 N N . THR A 1 328 ? -8.855 -12.004 -16.933 1.00 94.94 328 THR A N 1
ATOM 2768 C CA . THR A 1 328 ? -8.845 -10.864 -16.005 1.00 94.94 328 THR A CA 1
ATOM 2769 C C . THR A 1 328 ? -10.259 -10.376 -15.716 1.00 94.94 328 THR A C 1
ATOM 2771 O O . THR A 1 328 ? -10.607 -10.184 -14.552 1.00 94.94 328 THR A O 1
ATOM 2774 N N . SER A 1 329 ? -11.120 -10.265 -16.731 1.00 95.50 329 SER A N 1
ATOM 2775 C CA . SER A 1 329 ? -12.529 -9.900 -16.536 1.00 95.50 329 SER A CA 1
ATOM 2776 C C . SER A 1 329 ? -13.295 -10.943 -15.714 1.00 95.50 329 SER A C 1
ATOM 2778 O O . SER A 1 329 ? -14.056 -10.569 -14.815 1.00 95.50 329 SER A O 1
ATOM 2780 N N . ARG A 1 330 ? -13.054 -12.245 -15.938 1.00 96.38 330 ARG A N 1
ATOM 2781 C CA . ARG A 1 330 ? -13.640 -13.331 -15.134 1.00 96.38 330 ARG A CA 1
ATOM 2782 C C . ARG A 1 330 ? -13.181 -13.268 -13.677 1.00 96.38 330 ARG A C 1
ATOM 2784 O O . ARG A 1 330 ? -14.019 -13.342 -12.779 1.00 96.38 330 ARG A O 1
ATOM 2791 N N . SER A 1 331 ? -11.885 -13.087 -13.435 1.00 94.50 331 SER A N 1
ATOM 2792 C CA . SER A 1 331 ? -11.325 -12.939 -12.086 1.00 94.50 331 SER A CA 1
ATOM 2793 C C . SER A 1 331 ? -11.858 -11.688 -11.389 1.00 94.50 331 SER A C 1
ATOM 2795 O O . SER A 1 331 ? -12.311 -11.766 -10.251 1.00 94.50 331 SER A O 1
ATOM 2797 N N . ALA A 1 332 ? -11.926 -10.553 -12.089 1.00 95.12 332 ALA A N 1
ATOM 2798 C CA . ALA A 1 332 ? -12.488 -9.312 -11.561 1.00 95.12 332 ALA A CA 1
ATOM 2799 C C . ALA A 1 332 ? -13.986 -9.434 -11.235 1.00 95.12 332 ALA A C 1
ATOM 2801 O O . ALA A 1 332 ? -14.462 -8.840 -10.267 1.00 95.12 332 ALA A O 1
ATOM 2802 N N . LYS A 1 333 ? -14.755 -10.197 -12.024 1.00 96.44 333 LYS A N 1
ATOM 2803 C CA . LYS A 1 333 ? -16.157 -10.500 -11.707 1.00 96.44 333 LYS A CA 1
ATOM 2804 C C . LYS A 1 333 ? -16.260 -11.377 -10.457 1.00 96.44 333 LYS A C 1
ATOM 2806 O O . LYS A 1 333 ? -17.006 -11.028 -9.549 1.00 96.44 333 LYS A O 1
ATOM 2811 N N . ARG A 1 334 ? -15.455 -12.442 -10.358 1.00 96.31 334 ARG A N 1
ATOM 2812 C CA . ARG A 1 334 ? -15.425 -13.328 -9.182 1.00 96.31 334 ARG A CA 1
ATOM 2813 C C . ARG A 1 334 ? -15.038 -12.582 -7.901 1.00 96.31 334 ARG A C 1
ATOM 2815 O O . ARG A 1 334 ? -15.656 -12.801 -6.865 1.00 96.31 334 ARG A O 1
ATOM 2822 N N . LEU A 1 335 ? -14.056 -11.682 -7.968 1.00 94.19 335 LEU A N 1
ATOM 2823 C CA . LEU A 1 335 ? -13.651 -10.852 -6.829 1.00 94.19 335 LEU A CA 1
ATOM 2824 C C . LEU A 1 335 ? -14.752 -9.869 -6.411 1.00 94.19 335 LEU A C 1
ATOM 2826 O O . LEU A 1 335 ? -14.982 -9.694 -5.217 1.00 94.19 335 LEU A O 1
ATOM 2830 N N . ARG A 1 336 ? -15.480 -9.275 -7.368 1.00 95.19 336 ARG A N 1
ATOM 2831 C CA . ARG A 1 336 ? -16.661 -8.448 -7.065 1.00 95.19 336 ARG A CA 1
ATOM 2832 C C . ARG A 1 336 ? -17.766 -9.255 -6.389 1.00 95.19 336 ARG A C 1
ATOM 2834 O O . ARG A 1 336 ? -18.252 -8.842 -5.346 1.00 95.19 336 ARG A O 1
ATOM 2841 N N . GLU A 1 337 ? -18.089 -10.435 -6.911 1.00 96.38 337 GLU A N 1
ATOM 2842 C CA . GLU A 1 337 ? -19.072 -11.330 -6.288 1.00 96.38 337 GLU A CA 1
ATOM 2843 C C . GLU A 1 337 ? -18.654 -11.749 -4.868 1.00 96.38 337 GLU A C 1
ATOM 2845 O O . GLU A 1 337 ? -19.495 -11.818 -3.972 1.00 96.38 337 GLU A O 1
ATOM 2850 N N . LEU A 1 338 ? -17.361 -12.006 -4.636 1.00 95.81 338 LEU A N 1
ATOM 2851 C CA . LEU A 1 338 ? -16.836 -12.326 -3.307 1.00 95.81 338 LEU A CA 1
ATOM 2852 C C . LEU A 1 338 ? -16.940 -11.129 -2.354 1.00 95.81 338 LEU A C 1
ATOM 2854 O O . LEU A 1 338 ? -17.373 -11.301 -1.217 1.00 95.81 338 LEU A O 1
ATOM 2858 N N . LYS A 1 339 ? -16.616 -9.919 -2.827 1.00 94.88 339 LYS A N 1
ATOM 2859 C CA . LYS A 1 339 ? -16.802 -8.674 -2.071 1.00 94.88 339 LYS A CA 1
ATOM 2860 C C . LYS A 1 339 ? -18.270 -8.472 -1.696 1.00 94.88 339 LYS A C 1
ATOM 2862 O O . LYS A 1 339 ? -18.564 -8.163 -0.544 1.00 94.88 339 LYS A O 1
ATOM 2867 N N . ASP A 1 340 ? -19.191 -8.696 -2.629 1.00 95.38 340 ASP A N 1
ATOM 2868 C CA . ASP A 1 340 ? -20.627 -8.556 -2.381 1.00 95.38 340 ASP A CA 1
ATOM 2869 C C . ASP A 1 340 ? -21.130 -9.593 -1.371 1.00 95.38 340 ASP A C 1
ATOM 2871 O O . ASP A 1 340 ? -21.924 -9.259 -0.488 1.00 95.38 340 ASP A O 1
ATOM 2875 N N . LYS A 1 341 ? -20.652 -10.844 -1.454 1.00 96.00 341 LYS A N 1
ATOM 2876 C CA . LYS A 1 341 ? -20.937 -11.889 -0.458 1.00 96.00 341 LYS A CA 1
ATOM 2877 C C . LYS A 1 341 ? -20.389 -11.513 0.918 1.00 96.00 341 LYS A C 1
ATOM 2879 O O . LYS A 1 341 ? -21.150 -11.547 1.880 1.00 96.00 341 LYS A O 1
ATOM 2884 N N . GLY A 1 342 ? -19.130 -11.084 1.010 1.00 93.81 342 GLY A N 1
ATOM 2885 C CA . GLY A 1 342 ? -18.530 -10.603 2.259 1.00 93.81 342 GLY A CA 1
ATOM 2886 C C . GLY A 1 342 ? -19.308 -9.429 2.857 1.00 93.81 342 GLY A C 1
ATOM 2887 O O . GLY A 1 342 ? -19.665 -9.452 4.031 1.00 93.81 342 GLY A O 1
ATOM 2888 N N . GLY A 1 343 ? -19.699 -8.453 2.032 1.00 94.56 343 GLY A N 1
ATOM 2889 C CA . GLY A 1 343 ? -20.533 -7.327 2.457 1.00 94.56 343 GLY A CA 1
ATOM 2890 C C . GLY A 1 343 ? -21.954 -7.724 2.876 1.00 94.56 343 GLY A C 1
ATOM 2891 O O . GLY A 1 343 ? -22.560 -7.056 3.711 1.00 94.56 343 GLY A O 1
ATOM 2892 N N . LYS A 1 344 ? -22.527 -8.803 2.325 1.00 95.75 344 LYS A N 1
ATOM 2893 C CA . LYS A 1 344 ? -23.790 -9.376 2.826 1.00 95.75 344 LYS A CA 1
ATOM 2894 C C . LYS A 1 344 ? -23.598 -10.034 4.192 1.00 95.75 344 LYS A C 1
ATOM 2896 O O . LYS A 1 344 ? -24.418 -9.792 5.069 1.00 95.75 344 LYS A O 1
ATOM 2901 N N . VAL A 1 345 ? -22.525 -10.806 4.381 1.00 94.50 345 VAL A N 1
ATOM 2902 C CA . VAL A 1 345 ? -22.203 -11.444 5.670 1.00 94.50 345 VAL A CA 1
ATOM 2903 C C . VAL A 1 345 ? -22.006 -10.390 6.760 1.00 94.50 345 VAL A C 1
ATOM 2905 O O . VAL A 1 345 ? -22.616 -10.507 7.817 1.00 94.50 345 VAL A O 1
ATOM 2908 N N . LEU A 1 346 ? -21.255 -9.318 6.484 1.00 93.69 346 LEU A N 1
ATOM 2909 C CA . LEU A 1 346 ? -21.056 -8.221 7.438 1.00 93.69 346 LEU A CA 1
ATOM 2910 C C . LEU A 1 346 ? -22.374 -7.526 7.802 1.00 93.69 346 LEU A C 1
ATOM 2912 O O . LEU A 1 346 ? -22.693 -7.410 8.982 1.00 93.69 346 LEU A O 1
ATOM 2916 N N . ARG A 1 347 ? -23.198 -7.163 6.809 1.00 94.88 347 ARG A N 1
ATOM 2917 C CA . ARG A 1 347 ? -24.520 -6.560 7.064 1.00 94.88 347 ARG A CA 1
ATOM 2918 C C . ARG A 1 347 ? -25.429 -7.469 7.887 1.00 94.88 347 ARG A C 1
ATOM 2920 O O . ARG A 1 347 ? -26.100 -6.992 8.795 1.00 94.88 347 ARG A O 1
ATOM 2927 N N . LEU A 1 348 ? -25.454 -8.769 7.588 1.00 94.50 348 LEU A N 1
ATOM 2928 C CA . LEU A 1 348 ? -26.208 -9.734 8.389 1.00 94.50 348 LEU A CA 1
ATOM 2929 C C . LEU A 1 348 ? -25.659 -9.810 9.816 1.00 94.50 348 LEU A C 1
ATOM 2931 O O . LEU A 1 348 ? -26.449 -9.765 10.751 1.00 94.50 348 LEU A O 1
ATOM 2935 N N . SER A 1 349 ? -24.336 -9.834 9.996 1.00 89.25 349 SER A N 1
ATOM 2936 C CA . SER A 1 349 ? -23.719 -9.849 11.326 1.00 89.25 349 SER A CA 1
ATOM 2937 C C . SER A 1 349 ? -24.067 -8.603 12.147 1.00 89.25 349 SER A C 1
ATOM 2939 O O . SER A 1 349 ? -24.398 -8.730 13.320 1.00 89.25 349 SER A O 1
ATOM 2941 N N . GLU A 1 350 ? -24.106 -7.416 11.533 1.00 90.50 350 GLU A N 1
ATOM 2942 C CA . GLU A 1 350 ? -24.523 -6.175 12.196 1.00 90.50 350 GLU A CA 1
ATOM 2943 C C . GLU A 1 350 ? -26.004 -6.202 12.592 1.00 90.50 350 GLU A C 1
ATOM 2945 O O . GLU A 1 350 ? -26.364 -5.775 13.690 1.00 90.50 350 GLU A O 1
ATOM 2950 N N . ILE A 1 351 ? -26.878 -6.710 11.715 1.00 94.00 351 ILE A N 1
ATOM 2951 C CA . ILE A 1 351 ? -28.312 -6.846 12.009 1.00 94.00 351 ILE A CA 1
ATOM 2952 C C . ILE A 1 351 ? -28.533 -7.854 13.143 1.00 94.00 351 ILE A C 1
ATOM 2954 O O . ILE A 1 351 ? -29.313 -7.571 14.052 1.00 94.00 351 ILE A O 1
ATOM 2958 N N . CYS A 1 352 ? -27.838 -8.993 13.119 1.00 89.00 352 CYS A N 1
ATOM 2959 C CA . CYS A 1 352 ? -27.886 -9.993 14.183 1.00 89.00 352 CYS A CA 1
ATOM 2960 C C . CYS A 1 352 ? -27.361 -9.423 15.507 1.00 89.00 352 CYS A C 1
ATOM 2962 O O . CYS A 1 352 ? -28.036 -9.557 16.522 1.00 89.00 352 CYS A O 1
ATOM 2964 N N . ARG A 1 353 ? -26.248 -8.678 15.493 1.00 87.44 353 ARG A N 1
ATOM 2965 C CA . ARG A 1 353 ? -25.653 -8.064 16.693 1.00 87.44 353 ARG A CA 1
ATOM 2966 C C . ARG A 1 353 ? -26.566 -7.046 17.382 1.00 87.44 353 ARG A C 1
ATOM 2968 O O . ARG A 1 353 ? -26.464 -6.845 18.586 1.00 87.44 353 ARG A O 1
ATOM 2975 N N . LYS A 1 354 ? -27.511 -6.428 16.661 1.00 91.44 354 LYS A N 1
ATOM 2976 C CA . LYS A 1 354 ? -28.560 -5.579 17.269 1.00 91.44 354 LYS A CA 1
ATOM 2977 C C . LYS A 1 354 ? -29.559 -6.362 18.128 1.00 91.44 354 LYS A C 1
ATOM 2979 O O . LYS A 1 354 ? -30.275 -5.742 18.908 1.00 91.44 354 LYS A O 1
ATOM 2984 N N . LYS A 1 355 ? -29.672 -7.677 17.931 1.00 88.69 355 LYS A N 1
ATOM 2985 C CA . LYS A 1 355 ? -30.576 -8.571 18.671 1.00 88.69 355 LYS A CA 1
ATOM 2986 C C . LYS A 1 355 ? -29.879 -9.333 19.800 1.00 88.69 355 LYS A C 1
ATOM 2988 O O . LYS A 1 355 ? -30.579 -9.952 20.590 1.00 88.69 355 LYS A O 1
ATOM 2993 N N . GLU A 1 356 ? -28.553 -9.270 19.863 1.00 88.06 356 GLU A N 1
ATOM 2994 C CA . GLU A 1 356 ? -27.744 -9.854 20.937 1.00 88.06 356 GLU A CA 1
ATOM 2995 C C . GLU A 1 356 ? -27.895 -9.032 22.227 1.00 88.06 356 GLU A C 1
ATOM 2997 O O . GLU A 1 356 ? -28.059 -7.803 22.184 1.00 88.06 356 GLU A O 1
ATOM 3002 N N . THR A 1 357 ? -27.844 -9.713 23.371 1.00 86.81 357 THR A N 1
ATOM 3003 C CA . THR A 1 357 ? -27.845 -9.077 24.697 1.00 86.81 357 THR A CA 1
ATOM 3004 C C . THR A 1 357 ? -26.521 -8.342 24.960 1.00 86.81 357 THR A C 1
ATOM 3006 O O . THR A 1 357 ? -25.524 -8.573 24.277 1.00 86.81 357 THR A O 1
ATOM 3009 N N . GLU A 1 358 ? -26.478 -7.420 25.929 1.00 83.94 358 GLU A N 1
ATOM 3010 C CA . GLU A 1 358 ? -25.219 -6.726 26.268 1.00 83.94 358 GLU A CA 1
ATOM 3011 C C . GLU A 1 358 ? -24.150 -7.704 26.786 1.00 83.94 358 GLU A C 1
ATOM 3013 O O . GLU A 1 358 ? -22.979 -7.573 26.435 1.00 83.94 358 GLU A O 1
ATOM 3018 N N . GLU A 1 359 ? -24.555 -8.746 27.519 1.00 82.00 359 GLU A N 1
ATOM 3019 C CA . GLU A 1 359 ? -23.657 -9.820 27.962 1.00 82.00 359 GLU A CA 1
ATOM 3020 C C . GLU A 1 359 ? -23.017 -10.553 26.770 1.00 82.00 359 GLU A C 1
ATOM 3022 O O . GLU A 1 359 ? -21.798 -10.706 26.723 1.00 82.00 359 GLU A O 1
ATOM 3027 N N . GLU A 1 360 ? -23.810 -10.925 25.759 1.00 82.56 360 GLU A N 1
ATOM 3028 C CA . GLU A 1 360 ? -23.322 -11.558 24.521 1.00 82.56 360 GLU A CA 1
ATOM 3029 C C . GLU A 1 360 ? -22.412 -10.640 23.693 1.00 82.56 360 GLU A C 1
ATOM 3031 O O . GLU A 1 360 ? -21.511 -11.115 23.000 1.00 82.56 360 GLU A O 1
ATOM 3036 N N . LYS A 1 361 ? -22.630 -9.319 23.738 1.00 83.62 361 LYS A N 1
ATOM 3037 C CA . LYS A 1 361 ? -21.788 -8.351 23.018 1.00 83.62 361 LYS A CA 1
ATOM 3038 C C . LYS A 1 361 ? -20.420 -8.166 23.667 1.00 83.62 361 LYS A C 1
ATOM 3040 O O . LYS A 1 361 ? -19.464 -7.896 22.935 1.00 83.62 361 LYS A O 1
ATOM 3045 N N . VAL A 1 362 ? -20.346 -8.256 24.997 1.00 82.62 362 VAL A N 1
ATOM 3046 C CA . VAL A 1 362 ? -19.116 -8.082 25.788 1.00 82.62 362 VAL A CA 1
ATOM 3047 C C . VAL A 1 362 ? -18.327 -9.389 25.869 1.00 82.62 362 VAL A C 1
ATOM 3049 O O . VAL A 1 362 ? -17.109 -9.373 25.705 1.00 82.62 362 VAL A O 1
ATOM 3052 N N . LEU A 1 363 ? -19.010 -10.527 26.030 1.00 79.38 363 LEU A N 1
ATOM 3053 C CA . LEU A 1 363 ? -18.421 -11.869 26.077 1.00 79.38 363 LEU A CA 1
ATOM 3054 C C . LEU A 1 363 ? -19.059 -12.788 25.014 1.00 79.38 363 LEU A C 1
ATOM 3056 O O . LEU A 1 363 ? -19.835 -13.683 25.347 1.00 79.38 363 LEU A O 1
ATOM 3060 N N . PRO A 1 364 ? -18.710 -12.628 23.720 1.00 71.31 364 PRO A N 1
ATOM 3061 C CA . PRO A 1 364 ? -19.319 -13.413 22.639 1.00 71.31 364 PRO A CA 1
ATOM 3062 C C . PRO A 1 364 ? -18.935 -14.897 22.635 1.00 71.31 364 PRO A C 1
ATOM 3064 O O . PRO A 1 364 ? -19.555 -15.694 21.927 1.00 71.31 364 PRO A O 1
ATOM 3067 N N . PHE A 1 365 ? -17.876 -15.261 23.362 1.00 75.69 365 PHE A N 1
ATOM 3068 C CA . PHE A 1 365 ? -17.304 -16.602 23.380 1.00 75.69 365 PHE A CA 1
ATOM 3069 C C . PHE A 1 365 ? -17.334 -17.153 24.802 1.00 75.69 365 PHE A C 1
ATOM 3071 O O . PHE A 1 365 ? -16.573 -16.729 25.669 1.00 75.69 365 PHE A O 1
ATOM 3078 N N . TYR A 1 366 ? -18.234 -18.104 25.028 1.00 69.12 366 TYR A N 1
ATOM 3079 C CA . TYR A 1 366 ? -18.406 -18.758 26.319 1.00 69.12 366 TYR A CA 1
ATOM 3080 C C . TYR A 1 366 ? -17.303 -19.790 26.560 1.00 69.12 366 TYR A C 1
ATOM 3082 O O . TYR A 1 366 ? -16.865 -20.473 25.629 1.00 69.12 366 TYR A O 1
ATOM 3090 N N . GLN A 1 367 ? -16.876 -19.919 27.818 1.00 65.31 367 GLN A N 1
ATOM 3091 C CA . GLN A 1 367 ? -15.981 -20.996 28.233 1.00 65.31 367 GLN A CA 1
ATOM 3092 C C . GLN A 1 367 ? -16.646 -22.348 27.959 1.00 65.31 367 GLN A C 1
ATOM 3094 O O . GLN A 1 367 ? -17.829 -22.543 28.253 1.00 65.31 367 GLN A O 1
ATOM 3099 N N . SER A 1 368 ? -15.888 -23.265 27.357 1.00 63.28 368 SER A N 1
ATOM 3100 C CA . SER A 1 368 ? -16.334 -24.636 27.127 1.00 63.28 368 SER A CA 1
ATOM 3101 C C . SER A 1 368 ? -16.779 -25.241 28.459 1.00 63.28 368 SER A C 1
ATOM 3103 O O . SER A 1 368 ? -16.029 -25.227 29.428 1.00 63.28 368 SER A O 1
ATOM 3105 N N . SER A 1 369 ? -17.985 -25.806 28.510 1.00 63.97 369 SER A N 1
ATOM 3106 C CA . SER A 1 369 ? -18.463 -26.551 29.687 1.00 63.97 369 SER A CA 1
ATOM 3107 C C . SER A 1 369 ? -17.811 -27.935 29.825 1.00 63.97 369 SER A C 1
ATOM 3109 O O . SER A 1 369 ? -18.217 -28.714 30.681 1.00 63.97 369 SER A O 1
ATOM 3111 N N . LEU A 1 370 ? -16.848 -28.249 28.953 1.00 66.50 370 LEU A N 1
ATOM 3112 C CA . LEU A 1 370 ? -16.113 -29.505 28.936 1.00 66.50 370 LEU A CA 1
ATOM 3113 C C . LEU A 1 370 ? -15.028 -29.494 30.008 1.00 66.50 370 LEU A C 1
ATOM 3115 O O . LEU A 1 370 ? -14.355 -28.488 30.234 1.00 66.50 370 LEU A O 1
ATOM 3119 N N . THR A 1 371 ? -14.845 -30.637 30.653 1.00 75.12 371 THR A N 1
ATOM 3120 C CA . THR A 1 371 ? -13.738 -30.844 31.586 1.00 75.12 371 THR A CA 1
ATOM 3121 C C . THR A 1 371 ? -12.401 -30.895 30.840 1.00 75.12 371 THR A C 1
ATOM 3123 O O . THR A 1 371 ? -12.341 -31.221 29.655 1.00 75.12 371 THR A O 1
ATOM 3126 N N . GLN A 1 372 ? -11.296 -30.591 31.532 1.00 69.19 372 GLN A N 1
ATOM 3127 C CA . GLN A 1 372 ? -9.952 -30.601 30.930 1.00 69.19 372 GLN A CA 1
ATOM 3128 C C . GLN A 1 372 ? -9.587 -31.961 30.304 1.00 69.19 372 GLN A C 1
ATOM 3130 O O . GLN A 1 372 ? -8.857 -32.009 29.315 1.00 69.19 372 GLN A O 1
ATOM 3135 N N . GLU A 1 373 ? -10.125 -33.058 30.843 1.00 70.56 373 GLU A N 1
ATOM 3136 C CA . GLU A 1 373 ? -9.954 -34.414 30.311 1.00 70.56 373 GLU A CA 1
ATOM 3137 C C . GLU A 1 373 ? -10.699 -34.610 28.979 1.00 70.56 373 GLU A C 1
ATOM 3139 O O . GLU A 1 373 ? -10.142 -35.159 28.027 1.00 70.56 373 GLU A O 1
ATOM 3144 N N . GLU A 1 374 ? -11.927 -34.098 28.867 1.00 72.06 374 GLU A N 1
ATOM 3145 C CA . GLU A 1 374 ? -12.721 -34.152 27.636 1.00 72.06 374 GLU A CA 1
ATOM 3146 C C . GLU A 1 374 ? -12.153 -33.229 26.549 1.00 72.06 374 GLU A C 1
ATOM 3148 O O . GLU A 1 374 ? -12.111 -33.602 25.375 1.00 72.06 374 GLU A O 1
ATOM 3153 N N . GLU A 1 375 ? -11.643 -32.050 26.919 1.00 66.75 375 GLU A N 1
ATOM 3154 C CA . GLU A 1 375 ? -10.953 -31.161 25.979 1.00 66.75 375 GLU A CA 1
ATOM 3155 C C . GLU A 1 375 ? -9.663 -31.788 25.432 1.00 66.75 375 GLU A C 1
ATOM 3157 O O . GLU A 1 375 ? -9.361 -31.644 24.244 1.00 66.75 375 GLU A O 1
ATOM 3162 N N . ALA A 1 376 ? -8.904 -32.500 26.271 1.00 71.94 376 ALA A N 1
ATOM 3163 C CA . ALA A 1 376 ? -7.710 -33.228 25.846 1.00 71.94 376 ALA A CA 1
ATOM 3164 C C . ALA A 1 376 ? -8.062 -34.407 24.921 1.00 71.94 376 ALA A C 1
ATOM 3166 O O . ALA A 1 376 ? -7.402 -34.607 23.898 1.00 71.94 376 ALA A O 1
ATOM 3167 N N . ALA A 1 377 ? -9.140 -35.137 25.222 1.00 73.12 377 ALA A N 1
ATOM 3168 C CA . ALA A 1 377 ? -9.641 -36.217 24.377 1.00 73.12 377 ALA A CA 1
ATOM 3169 C C . ALA A 1 377 ? -10.078 -35.707 22.992 1.00 73.12 377 ALA A C 1
ATOM 3171 O O . ALA A 1 377 ? -9.664 -36.264 21.974 1.00 73.12 377 ALA A O 1
ATOM 3172 N N . ILE A 1 378 ? -10.833 -34.604 22.929 1.00 70.56 378 ILE A N 1
ATOM 3173 C CA . ILE A 1 378 ? -11.259 -33.991 21.661 1.00 70.56 378 ILE A CA 1
ATOM 3174 C C . ILE A 1 378 ? -10.051 -33.498 20.862 1.00 70.56 378 ILE A C 1
ATOM 3176 O O . ILE A 1 378 ? -9.972 -33.772 19.665 1.00 70.56 378 ILE A O 1
ATOM 3180 N N . LYS A 1 379 ? -9.078 -32.832 21.496 1.00 70.31 379 LYS A N 1
ATOM 3181 C CA . LYS A 1 379 ? -7.839 -32.401 20.823 1.00 70.31 379 LYS A CA 1
ATOM 3182 C C . LYS A 1 379 ? -7.083 -33.589 20.222 1.00 70.31 379 LYS A C 1
ATOM 3184 O O . LYS A 1 379 ? -6.749 -33.547 19.042 1.00 70.31 379 LYS A O 1
ATOM 3189 N N . SER A 1 380 ? -6.937 -34.682 20.973 1.00 69.00 380 SER A N 1
ATOM 3190 C CA . SER A 1 380 ? -6.265 -35.898 20.494 1.00 69.00 380 SER A CA 1
ATOM 3191 C C . SER A 1 380 ? -6.986 -36.580 19.321 1.00 69.00 380 SER A C 1
ATOM 3193 O O . SER A 1 380 ? -6.341 -37.120 18.425 1.00 69.00 380 SER A O 1
ATOM 3195 N N . LEU A 1 381 ? -8.322 -36.523 19.285 1.00 65.81 381 LEU A N 1
ATOM 3196 C CA . LEU A 1 381 ? -9.137 -37.033 18.176 1.00 65.81 381 LEU A CA 1
ATOM 3197 C C . LEU A 1 381 ? -9.082 -36.111 16.951 1.00 65.81 381 LEU A C 1
ATOM 3199 O O . LEU A 1 381 ? -9.141 -36.581 15.820 1.00 65.81 381 LEU A O 1
ATOM 3203 N N . THR A 1 382 ? -8.943 -34.804 17.172 1.00 63.28 382 THR A N 1
ATOM 3204 C CA . THR A 1 382 ? -8.900 -33.777 16.119 1.00 63.28 382 THR A CA 1
ATOM 3205 C C . THR A 1 382 ? -7.543 -33.720 15.404 1.00 63.28 382 THR A C 1
ATOM 3207 O O . THR A 1 382 ? -7.473 -33.251 14.267 1.00 63.28 382 THR A O 1
ATOM 3210 N N . GLU A 1 383 ? -6.477 -34.188 16.063 1.00 64.88 383 GLU A N 1
ATOM 3211 C CA . GLU A 1 383 ? -5.121 -34.344 15.512 1.00 64.88 383 GLU A CA 1
ATOM 3212 C C . GLU A 1 383 ? -4.955 -35.613 14.658 1.00 64.88 383 GLU A C 1
ATOM 3214 O O . GLU A 1 383 ? -4.012 -35.718 13.870 1.00 64.88 383 GLU A O 1
ATOM 3219 N N . GLN A 1 384 ? -5.874 -36.577 14.769 1.00 65.12 384 GLN A N 1
ATOM 3220 C CA . GLN A 1 384 ? -5.881 -37.748 13.897 1.00 65.12 384 GLN A CA 1
ATOM 3221 C C . GLN A 1 384 ? -6.363 -37.360 12.496 1.00 65.12 384 GLN A C 1
ATOM 3223 O O . GLN A 1 384 ? -7.359 -36.656 12.340 1.00 65.12 384 GLN A O 1
ATOM 3228 N N . GLN A 1 385 ? -5.672 -37.848 11.458 1.00 56.59 385 GLN A N 1
ATOM 3229 C CA . GLN A 1 385 ? -6.067 -37.562 10.079 1.00 56.59 385 GLN A CA 1
ATOM 3230 C C . GLN A 1 385 ? -7.500 -38.061 9.801 1.00 56.59 385 GLN A C 1
ATOM 3232 O O . GLN A 1 385 ? -7.782 -39.248 10.011 1.00 56.59 385 GLN A O 1
ATOM 3237 N N . PRO A 1 386 ? -8.391 -37.194 9.285 1.00 59.41 386 PRO A N 1
ATOM 3238 C CA . PRO A 1 386 ? -9.783 -37.532 9.005 1.00 59.41 386 PRO A CA 1
ATOM 3239 C C . PRO A 1 386 ? -9.902 -38.664 7.974 1.00 59.41 386 PRO A C 1
ATOM 3241 O O . PRO A 1 386 ? -9.525 -38.515 6.806 1.00 59.41 386 PRO A O 1
ATOM 3244 N N . ARG A 1 387 ? -10.443 -39.815 8.399 1.00 59.75 387 ARG A N 1
ATOM 3245 C CA . ARG A 1 387 ? -10.657 -40.993 7.534 1.00 59.75 387 ARG A CA 1
ATOM 3246 C C . ARG A 1 387 ? -11.907 -40.875 6.655 1.00 59.75 387 ARG A C 1
ATOM 3248 O O . ARG A 1 387 ? -11.942 -41.474 5.584 1.00 59.75 387 ARG A O 1
ATOM 3255 N N . GLU A 1 388 ? -12.901 -40.092 7.070 1.00 73.81 388 GLU A N 1
ATOM 3256 C CA . GLU A 1 388 ? -14.202 -39.965 6.398 1.00 73.81 388 GLU A CA 1
ATOM 3257 C C . GLU A 1 388 ? -14.320 -38.639 5.626 1.00 73.81 388 GLU A C 1
ATOM 3259 O O . GLU A 1 388 ? -13.800 -37.608 6.057 1.00 73.81 388 GLU A O 1
ATOM 3264 N N . GLU A 1 389 ? -15.033 -38.619 4.496 1.00 69.12 389 GLU A N 1
ATOM 3265 C CA . GLU A 1 389 ? -15.192 -37.408 3.666 1.00 69.12 389 GLU A CA 1
ATOM 3266 C C . GLU A 1 389 ? -15.845 -36.244 4.426 1.00 69.12 389 GLU A C 1
ATOM 3268 O O . GLU A 1 389 ? -15.425 -35.097 4.280 1.00 69.12 389 GLU A O 1
ATOM 3273 N N . LEU A 1 390 ? -16.804 -36.542 5.309 1.00 70.94 390 LEU A N 1
ATOM 3274 C CA . LEU A 1 390 ? -17.446 -35.545 6.167 1.00 70.94 390 LEU A CA 1
ATOM 3275 C C . LEU A 1 390 ? -16.445 -34.904 7.139 1.00 70.94 390 LEU A C 1
ATOM 3277 O O . LEU A 1 390 ? -16.477 -33.694 7.355 1.00 70.94 390 LEU A O 1
ATOM 3281 N N . SER A 1 391 ? -15.525 -35.703 7.687 1.00 66.31 391 SER A N 1
ATOM 3282 C CA . SER A 1 391 ? -14.515 -35.213 8.626 1.00 66.31 391 SER A CA 1
ATOM 3283 C C . SER A 1 391 ? -13.513 -34.260 7.966 1.00 66.31 391 SER A C 1
ATOM 3285 O O . SER A 1 391 ? -13.118 -33.290 8.600 1.00 66.31 391 SER A O 1
ATOM 3287 N N . LYS A 1 392 ? -13.204 -34.439 6.672 1.00 69.12 392 LYS A N 1
ATOM 3288 C CA . LYS A 1 392 ? -12.376 -33.498 5.889 1.00 69.12 392 LYS A CA 1
ATOM 3289 C C . LYS A 1 392 ? -13.071 -32.157 5.668 1.00 69.12 392 LYS A C 1
ATOM 3291 O O . LYS A 1 392 ? -12.450 -31.116 5.818 1.00 69.12 392 LYS A O 1
ATOM 3296 N N . VAL A 1 393 ? -14.370 -32.177 5.365 1.00 69.62 393 VAL A N 1
ATOM 3297 C CA . VAL A 1 393 ? -15.163 -30.946 5.222 1.00 69.62 393 VAL A CA 1
ATOM 3298 C C . VAL A 1 393 ? -15.264 -30.215 6.562 1.00 69.62 393 VAL A C 1
ATOM 3300 O O . VAL A 1 393 ? -15.144 -28.998 6.604 1.00 69.62 393 VAL A O 1
ATOM 3303 N N . LEU A 1 394 ? -15.433 -30.942 7.669 1.00 67.62 394 LEU A N 1
ATOM 3304 C CA . LEU A 1 394 ? -15.448 -30.366 9.017 1.00 67.62 394 LEU A CA 1
ATOM 3305 C C . LEU A 1 394 ? -14.114 -29.710 9.407 1.00 67.62 394 LEU A C 1
ATOM 3307 O O . LEU A 1 394 ? -14.136 -28.747 10.175 1.00 67.62 394 LEU A O 1
ATOM 3311 N N . GLU A 1 395 ? -12.976 -30.154 8.860 1.00 70.50 395 GLU A N 1
ATOM 3312 C CA . GLU A 1 395 ? -11.692 -29.474 9.077 1.00 70.50 395 GLU A CA 1
ATOM 3313 C C . GLU A 1 395 ? -11.684 -28.043 8.535 1.00 70.50 395 GLU A C 1
ATOM 3315 O O . GLU A 1 395 ? -11.217 -27.138 9.229 1.00 70.50 395 GLU A O 1
ATOM 3320 N N . ASP A 1 396 ? -12.275 -27.815 7.359 1.00 71.56 396 ASP A N 1
ATOM 3321 C CA . ASP A 1 396 ? -12.373 -26.484 6.744 1.00 71.56 396 ASP A CA 1
ATOM 3322 C C . ASP A 1 396 ? -13.220 -25.510 7.589 1.00 71.56 396 ASP A C 1
ATOM 3324 O O . ASP A 1 396 ? -13.061 -24.289 7.502 1.00 71.56 396 ASP A O 1
ATOM 3328 N N . TYR A 1 397 ? -14.097 -26.040 8.452 1.00 72.94 397 TYR A N 1
ATOM 3329 C CA . TYR A 1 397 ? -14.958 -25.270 9.354 1.00 72.94 397 TYR A CA 1
ATOM 3330 C C . TYR A 1 397 ? -14.469 -25.235 10.809 1.00 72.94 397 TYR A C 1
ATOM 3332 O O . TYR A 1 397 ? -15.160 -24.655 11.650 1.00 72.94 397 TYR A O 1
ATOM 3340 N N . LYS A 1 398 ? -13.271 -25.755 11.128 1.00 74.62 398 LYS A N 1
ATOM 3341 C CA . LYS A 1 398 ? -12.681 -25.665 12.484 1.00 74.62 398 LYS A CA 1
ATOM 3342 C C . LYS A 1 398 ? -12.636 -24.215 12.994 1.00 74.62 398 LYS A C 1
ATOM 3344 O O . LYS A 1 398 ? -12.964 -23.945 14.144 1.00 74.62 398 LYS A O 1
ATOM 3349 N N . ALA A 1 399 ? -12.354 -23.248 12.115 1.00 75.75 399 ALA A N 1
ATOM 3350 C CA . ALA A 1 399 ? -12.345 -21.819 12.455 1.00 75.75 399 ALA A CA 1
ATOM 3351 C C . ALA A 1 399 ? -13.729 -21.240 12.841 1.00 75.75 399 ALA A C 1
ATOM 3353 O O . ALA A 1 399 ? -13.807 -20.140 13.387 1.00 75.75 399 ALA A O 1
ATOM 3354 N N . MET A 1 400 ? -14.825 -21.959 12.571 1.00 82.81 400 MET A N 1
ATOM 3355 C CA . MET A 1 400 ? -16.197 -21.572 12.922 1.00 82.81 400 MET A CA 1
ATOM 3356 C C . MET A 1 400 ? -16.675 -22.144 14.266 1.00 82.81 400 MET A C 1
ATOM 3358 O O . MET A 1 400 ? -17.823 -21.911 14.639 1.00 82.81 400 MET A O 1
ATOM 3362 N N . GLU A 1 401 ? -15.832 -22.845 15.029 1.00 80.75 401 GLU A N 1
ATOM 3363 C CA . GLU A 1 401 ? -16.215 -23.448 16.317 1.00 80.75 401 GLU A CA 1
ATOM 3364 C C . GLU A 1 401 ? -16.872 -22.431 17.268 1.00 80.75 401 GLU A C 1
ATOM 3366 O O . GLU A 1 401 ? -17.949 -22.667 17.815 1.00 80.75 401 GLU A O 1
ATOM 3371 N N . ASN A 1 402 ? -16.281 -21.243 17.387 1.00 82.25 402 ASN A N 1
ATOM 3372 C CA . ASN A 1 402 ? -16.800 -20.165 18.225 1.00 82.25 402 ASN A CA 1
ATOM 3373 C C . ASN A 1 402 ? -18.148 -19.609 17.742 1.00 82.25 402 ASN A C 1
ATOM 3375 O O . ASN A 1 402 ? -18.990 -19.227 18.556 1.00 82.25 402 ASN A O 1
ATOM 3379 N N . PHE A 1 403 ? -18.379 -19.590 16.426 1.00 85.50 403 PHE A N 1
ATOM 3380 C CA . PHE A 1 403 ? -19.678 -19.219 15.869 1.00 85.50 403 PHE A CA 1
ATOM 3381 C C . PHE A 1 403 ? -20.748 -20.229 16.298 1.00 85.50 403 PHE A C 1
ATOM 3383 O O . PHE A 1 403 ? -21.811 -19.830 16.771 1.00 85.50 403 PHE A O 1
ATOM 3390 N N . TRP A 1 404 ? -20.443 -21.527 16.216 1.00 85.31 404 TRP A N 1
ATOM 3391 C CA . TRP A 1 404 ? -21.361 -22.585 16.635 1.00 85.31 404 TRP A CA 1
ATOM 3392 C C . TRP A 1 404 ? -21.597 -22.613 18.145 1.00 85.31 404 TRP A C 1
ATOM 3394 O O . TRP A 1 404 ? -22.739 -22.788 18.560 1.00 85.31 404 TRP A O 1
ATOM 3404 N N . LYS A 1 405 ? -20.580 -22.343 18.976 1.00 83.69 405 LYS A N 1
ATOM 3405 C CA . LYS A 1 405 ? -20.765 -22.162 20.430 1.00 83.69 405 LYS A CA 1
ATOM 3406 C C . LYS A 1 405 ? -21.790 -21.069 20.731 1.00 83.69 405 LYS A C 1
ATOM 3408 O O . LYS A 1 405 ? -22.691 -21.273 21.544 1.00 83.69 405 LYS A O 1
ATOM 3413 N N . ARG A 1 406 ? -21.700 -19.939 20.024 1.00 84.94 406 ARG A N 1
ATOM 3414 C CA . ARG A 1 406 ? -22.633 -18.818 20.174 1.00 84.94 406 ARG A CA 1
ATOM 3415 C C . ARG A 1 406 ? -24.049 -19.175 19.719 1.00 84.94 406 ARG A C 1
ATOM 3417 O O . ARG A 1 406 ? -25.005 -18.889 20.432 1.00 84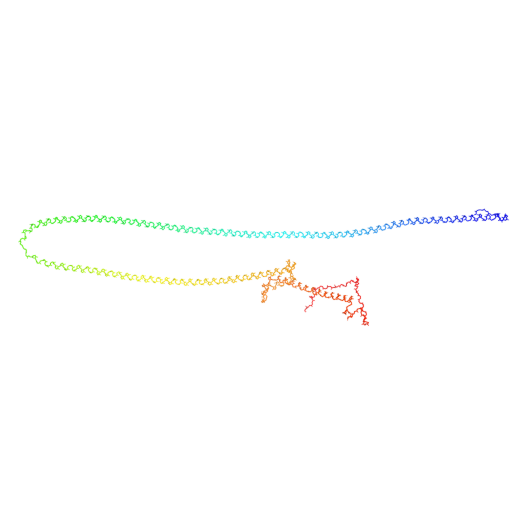.94 406 ARG A O 1
ATOM 3424 N N . VAL A 1 407 ? -24.185 -19.846 18.572 1.00 87.38 407 VAL A N 1
ATOM 3425 C CA . VAL A 1 407 ? -25.486 -20.338 18.079 1.00 87.38 407 VAL A CA 1
ATOM 3426 C C . VAL A 1 407 ? -26.121 -21.297 19.087 1.00 87.38 407 VAL A C 1
ATOM 3428 O O . VAL A 1 407 ? -27.284 -21.114 19.438 1.00 87.38 407 VAL A O 1
ATOM 3431 N N . ASN A 1 408 ? -25.348 -22.257 19.601 1.00 88.12 408 ASN A N 1
ATOM 3432 C CA . ASN A 1 408 ? -25.822 -23.262 20.552 1.00 88.12 408 ASN A CA 1
ATOM 3433 C C . ASN A 1 408 ? -26.324 -22.629 21.856 1.00 88.12 408 ASN A C 1
ATOM 3435 O O . ASN A 1 408 ? -27.383 -23.008 22.363 1.00 88.12 408 ASN A O 1
ATOM 3439 N N . LYS A 1 409 ? -25.608 -21.628 22.378 1.00 85.75 409 LYS A N 1
ATOM 3440 C CA . LYS A 1 409 ? -26.027 -20.890 23.572 1.00 85.75 409 LYS A CA 1
ATOM 3441 C C . LYS A 1 409 ? -27.364 -20.178 23.358 1.00 85.75 409 LYS A C 1
ATOM 3443 O O . LYS A 1 409 ? -28.293 -20.407 24.128 1.00 85.75 409 LYS A O 1
ATOM 3448 N N . VAL A 1 410 ? -27.504 -19.429 22.263 1.00 87.81 410 VAL A N 1
ATOM 3449 C CA . VAL A 1 410 ? -28.765 -18.746 21.933 1.00 87.81 410 VAL A CA 1
ATOM 3450 C C . VAL A 1 410 ? -29.909 -19.748 21.764 1.00 87.81 410 VAL A C 1
ATOM 3452 O O . VAL A 1 410 ? -31.008 -19.504 22.252 1.00 87.81 410 VAL A O 1
ATOM 3455 N N . THR A 1 411 ? -29.680 -20.908 21.138 1.00 91.00 411 THR A N 1
ATOM 3456 C CA . THR A 1 411 ? -30.724 -21.944 21.053 1.00 91.00 411 THR A CA 1
ATOM 3457 C C . THR A 1 411 ? -31.151 -22.473 22.420 1.00 91.00 411 THR A C 1
ATOM 3459 O O . THR A 1 411 ? -32.348 -22.680 22.623 1.00 91.00 411 THR A O 1
ATOM 3462 N N . LEU A 1 412 ? -30.221 -22.651 23.366 1.00 89.62 412 LEU A N 1
ATOM 3463 C CA . LEU A 1 412 ? -30.551 -23.057 24.736 1.00 89.62 412 LEU A CA 1
ATOM 3464 C C . LEU A 1 412 ? -31.374 -21.985 25.456 1.00 89.62 412 LEU A C 1
ATOM 3466 O O . LEU A 1 412 ? -32.359 -22.314 26.116 1.00 89.62 412 LEU A O 1
ATOM 3470 N N . ASP A 1 413 ? -31.016 -20.715 25.285 1.00 89.06 413 ASP A N 1
ATOM 3471 C CA . ASP A 1 413 ? -31.732 -19.599 25.904 1.00 89.06 413 ASP A CA 1
ATOM 3472 C C . ASP A 1 413 ? -33.148 -19.452 25.322 1.00 89.06 413 ASP A C 1
ATOM 3474 O O . ASP A 1 413 ? -34.112 -19.278 26.070 1.00 89.06 413 ASP A O 1
ATOM 3478 N N . VAL A 1 414 ? -33.313 -19.638 24.007 1.00 93.62 414 VAL A N 1
ATOM 3479 C CA . VAL A 1 414 ? -34.635 -19.702 23.359 1.00 93.62 414 VAL A CA 1
ATOM 3480 C C . VAL A 1 414 ? -35.479 -20.835 23.948 1.00 93.62 414 VAL A C 1
ATOM 3482 O O . VAL A 1 414 ? -36.625 -20.599 24.326 1.00 93.62 414 VAL A O 1
ATOM 3485 N N . HIS A 1 415 ? -34.917 -22.038 24.107 1.00 94.88 415 HIS A N 1
ATOM 3486 C CA . HIS A 1 415 ? -35.643 -23.172 24.695 1.00 94.88 415 HIS A CA 1
ATOM 3487 C C . HIS A 1 415 ? -36.025 -22.914 26.163 1.00 94.88 415 HIS A C 1
ATOM 3489 O O . HIS A 1 415 ? -37.117 -23.286 26.604 1.00 94.88 415 HIS A O 1
ATOM 3495 N N . ALA A 1 416 ? -35.154 -22.256 26.935 1.00 94.19 416 ALA A N 1
ATOM 3496 C CA . ALA A 1 416 ? -35.449 -21.873 28.312 1.00 94.19 416 ALA A CA 1
ATOM 3497 C C . ALA A 1 416 ? -36.612 -20.867 28.383 1.00 94.19 416 ALA A C 1
ATOM 3499 O O . ALA A 1 416 ? -37.544 -21.060 29.170 1.00 94.19 416 ALA A O 1
ATOM 3500 N N . LEU A 1 417 ? -36.601 -19.844 27.521 1.00 94.50 417 LEU A N 1
ATOM 3501 C CA . LEU A 1 417 ? -37.664 -18.841 27.422 1.00 94.50 417 LEU A CA 1
ATOM 3502 C C . LEU A 1 417 ? -38.999 -19.440 26.964 1.00 94.50 417 LEU A C 1
ATO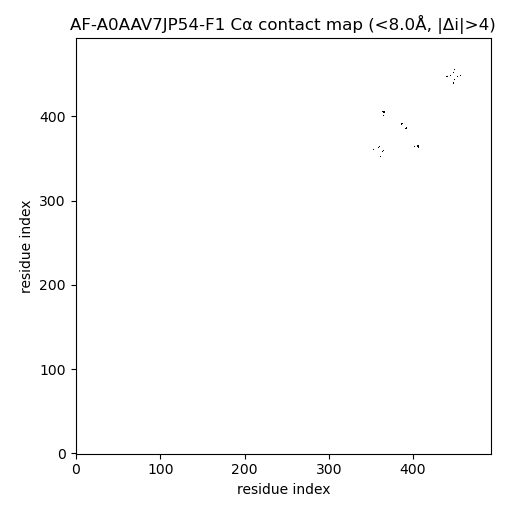M 3504 O O . LEU A 1 417 ? -40.050 -19.075 27.491 1.00 94.50 417 LEU A O 1
ATOM 3508 N N . GLU A 1 418 ? -38.984 -20.376 26.014 1.00 96.19 418 GLU A N 1
ATOM 3509 C CA . GLU A 1 418 ? -40.190 -21.089 25.581 1.00 96.19 418 GLU A CA 1
ATOM 3510 C C . GLU A 1 418 ? -40.817 -21.881 26.732 1.00 96.19 418 GLU A C 1
ATOM 3512 O O . GLU A 1 418 ? -42.027 -21.791 26.960 1.00 96.19 418 GLU A O 1
ATOM 3517 N N . LYS A 1 419 ? -39.994 -22.573 27.527 1.00 95.50 419 LYS A N 1
ATOM 3518 C CA . LYS A 1 419 ? -40.450 -23.330 28.700 1.00 95.50 419 LYS A CA 1
ATOM 3519 C C . LYS A 1 419 ? -41.000 -22.424 29.807 1.00 95.50 419 LYS A C 1
ATOM 3521 O O . LYS A 1 419 ? -42.006 -22.754 30.436 1.00 95.50 419 LYS A O 1
ATOM 3526 N N . GLU A 1 420 ? -40.364 -21.282 30.063 1.00 95.69 420 GLU A N 1
ATOM 3527 C CA . GLU A 1 420 ? -40.865 -20.242 30.978 1.00 95.69 420 GLU A CA 1
ATOM 3528 C C . GLU A 1 420 ? -42.223 -19.695 30.512 1.00 95.69 420 GLU A C 1
ATOM 3530 O O . GLU A 1 420 ? -43.183 -19.650 31.286 1.00 95.69 420 GLU A O 1
ATOM 3535 N N . LYS A 1 421 ? -42.340 -19.349 29.224 1.00 96.69 421 LYS A N 1
ATOM 3536 C CA . LYS A 1 421 ? -43.585 -18.872 28.612 1.00 96.69 421 LYS A CA 1
ATOM 3537 C C . LYS A 1 421 ? -44.708 -19.896 28.746 1.00 96.69 421 LYS A C 1
ATOM 3539 O O . LYS A 1 421 ? -45.834 -19.517 29.070 1.00 96.69 421 LYS A O 1
ATOM 3544 N N . GLU A 1 422 ? -44.425 -21.175 28.515 1.00 96.62 422 GLU A N 1
ATOM 3545 C CA . GLU A 1 422 ? -45.402 -22.252 28.672 1.00 96.62 422 GLU A CA 1
ATOM 3546 C C . GLU A 1 422 ? -45.891 -22.356 30.125 1.00 96.62 422 GLU A C 1
ATOM 3548 O O . GLU A 1 422 ? -47.099 -22.336 30.376 1.00 96.62 422 GLU A O 1
ATOM 3553 N N . LYS A 1 423 ? -44.973 -22.353 31.104 1.00 95.69 423 LYS A N 1
ATOM 3554 C CA . LYS A 1 423 ? -45.326 -22.346 32.535 1.00 95.69 423 LYS A CA 1
ATOM 3555 C C . LYS A 1 423 ? -46.204 -21.149 32.903 1.00 95.69 423 LYS A C 1
ATOM 3557 O O . LYS A 1 423 ? -47.229 -21.325 33.567 1.00 95.69 423 LYS A O 1
ATOM 3562 N N . LEU A 1 424 ? -45.826 -19.946 32.469 1.00 96.06 424 LEU A N 1
ATOM 3563 C CA . LEU A 1 424 ? -46.584 -18.720 32.727 1.00 96.06 424 LEU A CA 1
ATOM 3564 C C . LEU A 1 424 ? -47.952 -18.744 32.040 1.00 96.06 424 LEU A C 1
ATOM 3566 O O . LEU A 1 424 ? -48.932 -18.290 32.624 1.00 96.06 424 LEU A O 1
ATOM 3570 N N . SER A 1 425 ? -48.054 -19.312 30.837 1.00 96.50 425 SER A N 1
ATOM 3571 C CA . SER A 1 425 ? -49.327 -19.493 30.132 1.00 96.50 425 SER A CA 1
ATOM 3572 C C . SER A 1 425 ? -50.269 -20.416 30.907 1.00 96.50 425 SER A C 1
ATOM 3574 O O . SER A 1 425 ? -51.426 -20.061 31.142 1.00 96.50 425 SER A O 1
ATOM 3576 N N . ILE A 1 426 ? -49.758 -21.547 31.407 1.00 95.88 426 ILE A N 1
ATOM 3577 C CA . ILE A 1 426 ? -50.519 -22.478 32.250 1.00 95.88 426 ILE A CA 1
ATOM 3578 C C . ILE A 1 426 ? -50.976 -21.787 33.542 1.00 95.88 426 ILE A C 1
ATOM 3580 O O . ILE A 1 426 ? -52.132 -21.926 33.944 1.00 95.88 426 ILE A O 1
ATOM 3584 N N . GLN A 1 427 ? -50.100 -21.022 34.200 1.00 95.31 427 GLN A N 1
ATOM 3585 C CA . GLN A 1 427 ? -50.459 -20.261 35.400 1.00 95.31 427 GLN A CA 1
ATOM 3586 C C . GLN A 1 427 ? -51.515 -19.190 35.107 1.00 95.31 427 GLN A C 1
ATOM 3588 O O . GLN A 1 427 ? -52.495 -19.088 35.840 1.00 95.31 427 GLN A O 1
ATOM 3593 N N . ASN A 1 428 ? -51.368 -18.433 34.019 1.00 95.88 428 ASN A N 1
ATOM 3594 C CA . ASN A 1 428 ? -52.336 -17.420 33.606 1.00 95.88 428 ASN A CA 1
ATOM 3595 C C . ASN A 1 428 ? -53.702 -18.054 33.316 1.00 95.88 428 ASN A C 1
ATOM 3597 O O . ASN A 1 428 ? -54.726 -17.552 33.773 1.00 95.88 428 ASN A O 1
ATOM 3601 N N . HIS A 1 429 ? -53.722 -19.203 32.636 1.00 95.81 429 HIS A N 1
ATOM 3602 C CA . HIS A 1 429 ? -54.945 -19.959 32.390 1.00 95.81 429 HIS A CA 1
ATOM 3603 C C . HIS A 1 429 ? -55.608 -20.420 33.698 1.00 95.81 429 HIS A C 1
ATOM 3605 O O . HIS A 1 429 ? -56.815 -20.236 33.876 1.00 95.81 429 HIS A O 1
ATOM 3611 N N . LYS A 1 430 ? -54.829 -20.938 34.658 1.00 94.44 430 LYS A N 1
ATOM 3612 C CA . LYS A 1 430 ? -55.328 -21.304 35.996 1.00 94.44 430 LYS A CA 1
ATOM 3613 C C . LYS A 1 430 ? -55.900 -20.100 36.744 1.00 94.44 430 LYS A C 1
ATOM 3615 O O . LYS A 1 430 ? -57.003 -20.195 37.269 1.00 94.44 430 LYS A O 1
ATOM 3620 N N . LEU A 1 431 ? -55.200 -18.966 36.746 1.00 94.69 431 LEU A N 1
ATOM 3621 C CA . LEU A 1 431 ? -55.660 -17.734 37.392 1.00 94.69 431 LEU A CA 1
ATOM 3622 C C . LEU A 1 431 ? -56.941 -17.199 36.751 1.00 94.69 431 LEU A C 1
ATOM 3624 O O . LEU A 1 431 ? -57.871 -16.848 37.467 1.00 94.69 431 LEU A O 1
ATOM 3628 N N . ARG A 1 432 ? -57.037 -17.195 35.415 1.00 93.88 432 ARG A N 1
ATOM 3629 C CA . ARG A 1 432 ? -58.274 -16.837 34.701 1.00 93.88 432 ARG A CA 1
ATOM 3630 C C . ARG A 1 432 ? -59.423 -17.768 35.061 1.00 93.88 432 ARG A C 1
ATOM 3632 O O . ARG A 1 432 ? -60.541 -17.298 35.227 1.00 93.88 432 ARG A O 1
ATOM 3639 N N . THR A 1 433 ? -59.147 -19.061 35.213 1.00 91.88 433 THR A N 1
ATOM 3640 C CA . THR A 1 433 ? -60.151 -20.050 35.624 1.00 91.88 433 THR A CA 1
ATOM 3641 C C . THR A 1 433 ? -60.613 -19.806 37.060 1.00 91.88 433 THR A C 1
ATOM 3643 O O . THR A 1 433 ? -61.813 -19.761 37.302 1.00 91.88 433 THR A O 1
ATOM 3646 N N . MET A 1 434 ? -59.690 -19.563 37.997 1.00 89.81 434 MET A N 1
ATOM 3647 C CA . MET A 1 434 ? -60.020 -19.213 39.387 1.00 89.81 434 MET A CA 1
ATOM 3648 C C . MET A 1 434 ? -60.791 -17.894 39.483 1.00 89.81 434 MET A C 1
ATOM 3650 O O . MET A 1 434 ? -61.753 -17.798 40.235 1.00 89.81 434 MET A O 1
ATOM 3654 N N . LEU A 1 435 ? -60.406 -16.884 38.700 1.00 90.06 435 LEU A N 1
ATOM 3655 C CA . LEU A 1 435 ? -61.114 -15.608 38.639 1.00 90.06 435 LEU A CA 1
ATOM 3656 C C . LEU A 1 435 ? -62.528 -15.796 38.081 1.00 90.06 435 LEU A C 1
ATOM 3658 O O . LEU A 1 435 ? -63.476 -15.234 38.620 1.00 90.06 435 LEU A O 1
ATOM 3662 N N . LYS A 1 436 ? -62.680 -16.622 37.037 1.00 87.06 436 LYS A N 1
ATOM 3663 C CA . LYS A 1 436 ? -63.989 -16.980 36.487 1.00 87.06 436 LYS A CA 1
ATOM 3664 C C . LYS A 1 436 ? -64.854 -17.670 37.546 1.00 87.06 436 LYS A C 1
ATOM 3666 O O . LYS A 1 436 ? -65.974 -17.233 37.758 1.00 87.06 436 LYS A O 1
ATOM 3671 N N . GLN A 1 437 ? -64.309 -18.652 38.268 1.00 81.88 437 GLN A N 1
ATOM 3672 C CA . GLN A 1 437 ? -64.995 -19.324 39.380 1.00 81.88 437 GLN A CA 1
ATOM 3673 C C . GLN A 1 437 ? -65.375 -18.359 40.514 1.00 81.88 437 GLN A C 1
ATOM 3675 O O . GLN A 1 437 ? -66.457 -18.468 41.077 1.00 81.88 437 GLN A O 1
ATOM 3680 N N . TYR A 1 438 ? -64.513 -17.397 40.849 1.00 84.25 438 TYR A N 1
ATOM 3681 C CA . TYR A 1 438 ? -64.798 -16.386 41.869 1.00 84.25 438 TYR A CA 1
ATOM 3682 C C . TYR A 1 438 ? -65.929 -15.439 41.440 1.00 84.25 438 TYR A C 1
ATOM 3684 O O . TYR A 1 438 ? -66.834 -15.164 42.223 1.00 84.25 438 TYR A O 1
ATOM 3692 N N . LEU A 1 439 ? -65.916 -14.982 40.183 1.00 83.00 439 LEU A N 1
ATOM 3693 C CA . LEU A 1 439 ? -66.987 -14.157 39.614 1.00 83.00 439 LEU A CA 1
ATOM 3694 C C . LEU A 1 439 ? -68.309 -14.932 39.493 1.00 83.00 439 LEU A C 1
ATOM 3696 O O . LEU A 1 439 ? -69.363 -14.382 39.802 1.00 83.00 439 LEU A O 1
ATOM 3700 N N . GLU A 1 440 ? -68.261 -16.207 39.102 1.00 77.56 440 GLU A N 1
ATOM 3701 C CA . GLU A 1 440 ? -69.401 -17.138 39.125 1.00 77.56 440 GLU A CA 1
ATOM 3702 C C . GLU A 1 440 ? -69.913 -17.385 40.561 1.00 77.56 440 GLU A C 1
ATOM 3704 O O . GLU A 1 440 ? -71.104 -17.566 40.771 1.00 77.56 440 GLU A O 1
ATOM 3709 N N . GLY A 1 441 ? -69.044 -17.341 41.575 1.00 73.69 441 GLY A N 1
ATOM 3710 C CA . GLY A 1 441 ? -69.438 -17.463 42.983 1.00 73.69 441 GLY A CA 1
ATOM 3711 C C . GLY A 1 441 ? -70.117 -16.219 43.573 1.00 73.69 441 GLY A C 1
ATOM 3712 O O . GLY A 1 441 ? -70.828 -16.335 44.568 1.00 73.69 441 GLY A O 1
ATOM 3713 N N . ILE A 1 442 ? -69.903 -15.036 42.985 1.00 75.12 442 ILE A N 1
ATOM 3714 C CA . ILE A 1 442 ? -70.466 -13.753 43.455 1.00 75.12 442 ILE A CA 1
ATOM 3715 C C . ILE A 1 442 ? -71.665 -13.312 42.610 1.00 75.12 442 ILE A C 1
ATOM 3717 O O . ILE A 1 442 ? -72.577 -12.664 43.122 1.00 75.12 442 ILE A O 1
ATOM 3721 N N . SER A 1 443 ? -71.675 -13.644 41.318 1.00 69.62 443 SER A N 1
ATOM 3722 C CA . SER A 1 443 ? -72.766 -13.316 40.400 1.00 69.62 443 SER A CA 1
ATOM 3723 C C . SER A 1 443 ? -73.702 -14.508 40.213 1.00 69.62 443 SER A C 1
ATOM 3725 O O . SER A 1 443 ? -73.267 -15.627 39.964 1.00 69.62 443 SER A O 1
ATOM 3727 N N . VAL A 1 444 ? -75.010 -14.272 40.291 1.00 64.31 444 VAL A N 1
ATOM 3728 C CA . VAL A 1 444 ? -76.013 -15.298 39.978 1.00 64.31 444 VAL A CA 1
ATOM 3729 C C . VAL A 1 444 ? -76.286 -15.242 38.474 1.00 64.31 444 VAL A C 1
ATOM 3731 O O . VAL A 1 444 ? -77.095 -14.440 38.019 1.00 64.31 444 VAL A O 1
ATOM 3734 N N . SER A 1 445 ? -75.558 -16.051 37.703 1.00 64.88 445 SER A N 1
ATOM 3735 C CA . SER A 1 445 ? -75.758 -16.227 36.254 1.00 64.88 445 SER A CA 1
ATOM 3736 C C . SER A 1 445 ? -76.334 -17.614 35.939 1.00 64.88 445 SER A C 1
ATOM 3738 O O . SER A 1 445 ? -76.133 -18.555 36.708 1.00 64.88 445 SER A O 1
ATOM 3740 N N . ASP A 1 446 ? -77.011 -17.761 34.796 1.00 68.75 446 ASP A N 1
ATOM 3741 C CA . ASP A 1 446 ? -77.676 -19.012 34.366 1.00 68.75 446 ASP A CA 1
ATOM 3742 C C . ASP A 1 446 ? -76.705 -20.212 34.286 1.00 68.75 446 ASP A C 1
ATOM 3744 O O . ASP A 1 446 ? -77.013 -21.320 34.730 1.00 68.75 446 ASP A O 1
ATOM 3748 N N . ASP A 1 447 ? -75.473 -19.966 33.825 1.00 68.44 447 ASP A N 1
ATOM 3749 C CA . ASP A 1 447 ? -74.392 -20.962 33.783 1.00 68.44 447 ASP A CA 1
ATOM 3750 C C . ASP A 1 447 ? -74.022 -21.496 35.172 1.00 68.44 447 ASP A C 1
ATOM 3752 O O . ASP A 1 447 ? -73.693 -22.677 35.307 1.00 68.44 447 ASP A O 1
ATOM 3756 N N . VAL A 1 448 ? -74.098 -20.648 36.204 1.00 64.75 448 VAL A N 1
ATOM 3757 C CA . VAL A 1 448 ? -73.859 -21.052 37.591 1.00 64.75 448 VAL A CA 1
ATOM 3758 C C . VAL A 1 448 ? -75.000 -21.967 37.991 1.00 64.75 448 VAL A C 1
ATOM 3760 O O . VAL A 1 448 ? -74.755 -23.141 38.218 1.00 64.75 448 VAL A O 1
ATOM 3763 N N . MET A 1 449 ? -76.252 -21.505 37.925 1.00 63.97 449 MET A N 1
ATOM 3764 C CA . MET A 1 449 ? -77.453 -22.248 38.350 1.00 63.97 449 MET A CA 1
ATOM 3765 C C . MET A 1 449 ? -77.636 -23.629 37.685 1.00 63.97 449 MET A C 1
ATOM 3767 O O . MET A 1 449 ? -78.271 -24.499 38.276 1.00 63.97 449 MET A O 1
ATOM 3771 N N . SER A 1 450 ? -77.055 -23.857 36.501 1.00 69.88 450 SER A N 1
ATOM 3772 C CA . SER A 1 450 ? -77.063 -25.154 35.801 1.00 69.88 450 SER A CA 1
ATOM 3773 C C . SER A 1 450 ? -76.100 -26.216 36.368 1.00 69.88 450 SER A C 1
ATOM 3775 O O . SER A 1 450 ? -76.245 -27.405 36.077 1.00 69.88 450 SER A O 1
ATOM 3777 N N . ARG A 1 451 ? -75.103 -25.812 37.167 1.00 66.62 451 ARG A N 1
ATOM 3778 C CA . ARG A 1 451 ? -74.076 -26.686 37.763 1.00 66.62 451 ARG A CA 1
ATOM 3779 C C . ARG A 1 451 ? -74.324 -26.900 39.260 1.00 66.62 451 ARG A C 1
ATOM 3781 O O . ARG A 1 451 ? -75.161 -26.245 39.870 1.00 66.62 451 ARG A O 1
ATOM 3788 N N . ALA A 1 452 ? -73.618 -27.854 39.869 1.00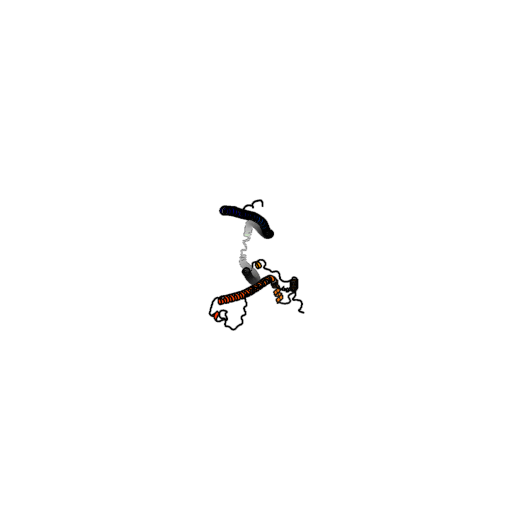 62.53 452 ALA A N 1
ATOM 3789 C CA . ALA A 1 452 ? -73.712 -28.098 41.308 1.00 62.53 452 ALA A CA 1
ATOM 3790 C C . ALA A 1 452 ? -73.055 -26.945 42.091 1.00 62.53 452 ALA A C 1
ATOM 3792 O O . ALA A 1 452 ? -71.831 -26.815 42.084 1.00 62.53 452 ALA A O 1
ATOM 3793 N N . ASN A 1 453 ? -73.861 -26.130 42.781 1.00 63.91 453 ASN A N 1
ATOM 3794 C CA . ASN A 1 453 ? -73.394 -24.923 43.475 1.00 63.91 453 ASN A CA 1
ATOM 3795 C C . ASN A 1 453 ? -73.873 -24.882 44.928 1.00 63.91 453 ASN A C 1
ATOM 3797 O O . ASN A 1 453 ? -74.964 -25.370 45.230 1.00 63.91 453 ASN A O 1
ATOM 3801 N N . PRO A 1 454 ? -73.146 -24.190 45.821 1.00 65.44 454 PRO A N 1
ATOM 3802 C CA . PRO A 1 454 ? -73.551 -24.030 47.218 1.00 65.44 454 PRO A CA 1
ATOM 3803 C C . PRO A 1 454 ? -74.857 -23.238 47.415 1.00 65.44 454 PRO A C 1
ATOM 3805 O O . PRO A 1 454 ? -75.458 -23.335 48.479 1.00 65.44 454 PRO A O 1
ATOM 3808 N N . LEU A 1 455 ? -75.319 -22.487 46.406 1.00 63.53 455 LEU A N 1
ATOM 3809 C CA . LEU A 1 455 ? -76.590 -21.745 46.435 1.00 63.53 455 LEU A CA 1
ATOM 3810 C C . LEU A 1 455 ? -77.830 -22.654 46.323 1.00 63.53 455 LEU A C 1
ATOM 3812 O O . LEU A 1 455 ? -78.911 -22.265 46.754 1.00 63.53 455 LEU A O 1
ATOM 3816 N N . MET A 1 456 ? -77.678 -23.865 45.772 1.00 58.84 456 MET A N 1
ATOM 3817 C CA . MET A 1 456 ? -78.736 -24.872 45.664 1.00 58.84 456 MET A CA 1
ATOM 3818 C C . MET A 1 456 ? -78.222 -26.222 46.178 1.00 58.84 456 MET A C 1
ATOM 3820 O O . MET A 1 456 ? -77.816 -27.094 45.412 1.00 58.84 456 MET A O 1
ATOM 3824 N N . GLN A 1 457 ? -78.238 -26.410 47.498 1.00 53.00 457 GLN A N 1
ATOM 3825 C CA . GLN A 1 457 ? -77.971 -27.714 48.109 1.00 53.00 457 GLN A CA 1
ATOM 3826 C C . GLN A 1 457 ? -79.169 -28.654 47.904 1.00 53.00 457 GLN A C 1
ATOM 3828 O O . GLN A 1 457 ? -80.134 -28.629 48.664 1.00 53.00 457 GLN A O 1
ATOM 3833 N N . CYS A 1 458 ? -79.097 -29.526 46.897 1.00 48.44 458 CYS A N 1
ATOM 3834 C CA . CYS A 1 458 ? -79.918 -30.736 46.882 1.00 48.44 458 CYS A CA 1
ATOM 3835 C C . CYS A 1 458 ? -79.346 -31.723 47.912 1.00 48.44 458 CYS A C 1
ATOM 3837 O O . CYS A 1 458 ? -78.165 -32.069 47.860 1.00 48.44 458 CYS A O 1
ATOM 3839 N N . MET A 1 459 ? -80.175 -32.148 48.869 1.00 40.91 459 MET A N 1
ATOM 3840 C CA . MET A 1 459 ? -79.830 -33.068 49.958 1.00 40.91 459 MET A CA 1
ATOM 3841 C C . MET A 1 459 ? -79.512 -34.487 49.461 1.00 40.91 459 MET A C 1
ATOM 3843 O O . MET A 1 459 ? -80.261 -35.416 49.725 1.00 40.91 459 MET A O 1
ATOM 3847 N N . THR A 1 460 ? -78.396 -34.682 48.763 1.00 49.50 460 THR A N 1
ATOM 3848 C CA . THR A 1 460 ? -77.841 -36.010 48.458 1.00 49.50 460 THR A CA 1
ATOM 3849 C C . THR A 1 460 ? -76.328 -35.926 48.219 1.00 49.50 460 THR A C 1
ATOM 3851 O O . THR A 1 460 ? -75.863 -36.200 47.117 1.00 49.50 460 THR A O 1
ATOM 3854 N N . SER A 1 461 ? -75.532 -35.510 49.212 1.00 42.09 461 SER A N 1
ATOM 3855 C CA . SER A 1 461 ? -74.106 -35.893 49.336 1.00 42.09 461 SER A CA 1
ATOM 3856 C C . SER A 1 461 ? -73.532 -35.498 50.706 1.00 42.09 461 SER A C 1
ATOM 3858 O O . SER A 1 461 ? -73.903 -34.443 51.224 1.00 42.09 461 SER A O 1
ATOM 3860 N N . PRO A 1 462 ? -72.644 -36.310 51.320 1.00 42.22 462 PRO A N 1
ATOM 3861 C CA . PRO A 1 462 ? -72.119 -36.041 52.655 1.00 42.22 462 PRO A CA 1
ATOM 3862 C C . PRO A 1 462 ? -71.233 -34.791 52.678 1.00 42.22 462 PRO A C 1
ATOM 3864 O O . PRO A 1 462 ? -70.372 -34.597 51.819 1.00 42.22 462 PRO A O 1
ATOM 3867 N N . LEU A 1 463 ? -71.425 -33.968 53.707 1.00 44.56 463 LEU A N 1
ATOM 3868 C CA . LEU A 1 463 ? -70.619 -32.791 54.019 1.00 44.56 463 LEU A CA 1
ATOM 3869 C C . LEU A 1 463 ? -69.136 -33.167 54.168 1.00 44.56 463 LEU A C 1
ATOM 3871 O O . LEU A 1 463 ? -68.732 -33.711 55.192 1.00 44.56 463 LEU A O 1
ATOM 3875 N N . THR A 1 464 ? -68.311 -32.812 53.181 1.00 41.09 464 THR A N 1
ATOM 3876 C CA . THR A 1 464 ? -66.860 -32.684 53.382 1.00 41.09 464 THR A CA 1
ATOM 3877 C C . THR A 1 464 ? -66.520 -31.202 53.368 1.00 41.09 464 THR A C 1
ATOM 3879 O O . THR A 1 464 ? -66.319 -30.591 52.322 1.00 41.09 464 THR A O 1
ATOM 3882 N N . TYR A 1 465 ? -66.519 -30.604 54.555 1.00 39.34 465 TYR A N 1
ATOM 3883 C CA . TYR A 1 465 ? -66.099 -29.227 54.775 1.00 39.34 465 TYR A CA 1
ATOM 3884 C C . TYR A 1 465 ? -64.561 -29.195 54.775 1.00 39.34 465 TYR A C 1
ATOM 3886 O O . TYR A 1 465 ? -63.929 -29.527 55.775 1.00 39.34 465 TYR A O 1
ATOM 3894 N N . GLN A 1 466 ? -63.936 -28.837 53.651 1.00 41.22 466 GLN A N 1
ATOM 3895 C CA . GLN A 1 466 ? -62.520 -28.453 53.630 1.00 41.22 466 GLN A CA 1
ATOM 3896 C C . GLN A 1 466 ? -62.437 -26.935 53.798 1.00 41.22 466 GLN A C 1
ATOM 3898 O O . GLN A 1 466 ? -62.562 -26.177 52.840 1.00 41.22 466 GLN A O 1
ATOM 3903 N N . GLY A 1 467 ? -62.272 -26.488 55.044 1.00 38.03 467 GLY A N 1
ATOM 3904 C CA . GLY A 1 467 ? -61.878 -25.109 55.326 1.00 38.03 467 GLY A CA 1
ATOM 3905 C C . GLY A 1 467 ? -60.456 -24.820 54.817 1.00 38.03 467 GLY A C 1
ATOM 3906 O O . GLY A 1 467 ? -59.697 -25.756 54.546 1.00 38.03 467 GLY A O 1
ATOM 3907 N N . PRO A 1 468 ? -60.060 -23.541 54.701 1.00 37.91 468 PRO A N 1
ATOM 3908 C CA . PRO A 1 468 ? -58.693 -23.189 54.352 1.00 37.91 468 PRO A CA 1
ATOM 3909 C C . PRO A 1 468 ? -57.768 -23.696 55.459 1.00 37.91 468 PRO A C 1
ATOM 3911 O O . PRO A 1 468 ? -57.816 -23.232 56.598 1.00 37.91 468 PRO A O 1
ATOM 3914 N N . MET A 1 469 ? -56.932 -24.675 55.122 1.00 38.16 469 MET A N 1
ATOM 3915 C CA . MET A 1 469 ? -55.867 -25.152 55.991 1.00 38.16 469 MET A CA 1
ATOM 3916 C C . MET A 1 469 ? -54.857 -24.009 56.165 1.00 38.16 469 MET A C 1
ATOM 3918 O O . MET A 1 469 ? -53.957 -23.834 55.343 1.00 38.16 469 MET A O 1
ATOM 3922 N N . LEU A 1 470 ? -54.996 -23.208 57.225 1.00 45.00 470 LEU A N 1
ATOM 3923 C CA . LEU A 1 470 ? -53.852 -22.477 57.758 1.00 45.00 470 LEU A CA 1
ATOM 3924 C C . LEU A 1 470 ? -52.873 -23.532 58.273 1.00 45.00 470 LEU A C 1
ATOM 3926 O O . LEU A 1 470 ? -53.107 -24.160 59.303 1.00 45.00 470 LEU A O 1
ATOM 3930 N N . GLY A 1 471 ? -51.797 -23.748 57.518 1.00 40.00 471 GLY A N 1
ATOM 3931 C CA . GLY A 1 471 ? -50.682 -24.579 57.944 1.00 40.00 471 GLY A CA 1
ATOM 3932 C C . GLY A 1 471 ? -50.164 -24.107 59.300 1.00 40.00 471 GLY A C 1
ATOM 3933 O O . GLY A 1 471 ? -49.762 -22.954 59.468 1.00 40.00 471 GLY A O 1
ATOM 3934 N N . ASP A 1 472 ? -50.207 -25.014 60.266 1.00 40.19 472 ASP A N 1
ATOM 3935 C CA . ASP A 1 472 ? -49.696 -24.842 61.615 1.00 40.19 472 ASP A CA 1
ATOM 3936 C C . ASP A 1 472 ? -48.187 -24.523 61.561 1.00 40.19 472 ASP A C 1
ATOM 3938 O O . ASP A 1 472 ? -47.373 -25.344 61.131 1.00 40.19 472 ASP A O 1
ATOM 3942 N N . LYS A 1 473 ? -47.787 -23.312 61.975 1.00 50.88 473 LYS A N 1
ATOM 3943 C CA . LYS A 1 473 ? -46.393 -22.813 61.921 1.00 50.88 473 LYS A CA 1
ATOM 3944 C C . LYS A 1 473 ? -45.462 -23.452 62.969 1.00 50.88 473 LYS A C 1
ATOM 3946 O O . LYS A 1 473 ? -44.445 -22.865 63.332 1.00 50.88 473 LYS A O 1
ATOM 3951 N N . ARG A 1 474 ? -45.788 -24.641 63.485 1.00 50.56 474 ARG A N 1
ATOM 3952 C CA . ARG A 1 474 ? -45.004 -25.354 64.512 1.00 50.56 474 ARG A CA 1
ATOM 3953 C C . ARG A 1 474 ? -44.700 -26.810 64.161 1.00 50.56 474 ARG A C 1
ATOM 3955 O O . ARG A 1 474 ? -44.543 -27.644 65.048 1.00 50.56 474 ARG A O 1
ATOM 3962 N N . ARG A 1 475 ? -44.540 -27.121 62.876 1.00 42.09 475 ARG A N 1
ATOM 3963 C CA . ARG A 1 475 ? -43.814 -28.324 62.450 1.00 42.09 475 ARG A CA 1
ATOM 3964 C C . ARG A 1 475 ? -42.591 -27.914 61.647 1.00 42.09 475 ARG A C 1
ATOM 3966 O O . ARG A 1 475 ? -42.719 -27.351 60.565 1.00 42.09 475 ARG A O 1
ATOM 3973 N N . LEU A 1 476 ? -41.410 -28.184 62.206 1.00 52.66 476 LEU A N 1
ATOM 3974 C CA . LEU A 1 476 ? -40.174 -28.175 61.433 1.00 52.66 476 LEU A CA 1
ATOM 3975 C C . LEU A 1 476 ? -40.331 -29.165 60.266 1.00 52.66 476 LEU A C 1
ATOM 3977 O O . LEU A 1 476 ? -40.814 -30.280 60.497 1.00 52.66 476 LEU A O 1
ATOM 3981 N N . PRO A 1 477 ? -39.962 -28.790 59.031 1.00 47.09 477 PRO A N 1
ATOM 3982 C CA . PRO A 1 477 ? -39.933 -29.739 57.932 1.00 47.09 477 PRO A CA 1
ATOM 3983 C C . PRO A 1 477 ? -38.902 -30.827 58.246 1.00 47.09 477 PRO A C 1
ATOM 3985 O O . PRO A 1 477 ? -37.798 -30.539 58.710 1.00 47.09 477 PRO A O 1
ATOM 3988 N N . ALA A 1 478 ? -39.280 -32.084 58.011 1.00 55.41 478 ALA A N 1
ATOM 3989 C CA . ALA A 1 478 ? -38.340 -33.196 58.023 1.00 55.41 478 ALA A CA 1
ATOM 3990 C C . ALA A 1 478 ? -37.210 -32.912 57.012 1.00 55.41 478 ALA A C 1
ATOM 3992 O O . ALA A 1 478 ? -37.491 -32.349 55.948 1.00 55.41 478 ALA A O 1
ATOM 3993 N N . PRO A 1 479 ? -35.949 -33.265 57.320 1.00 47.94 479 PRO A N 1
ATOM 3994 C CA . PRO A 1 479 ? -34.838 -33.011 56.418 1.00 47.94 479 PRO A CA 1
ATOM 3995 C C . PRO A 1 479 ? -35.066 -33.774 55.112 1.00 47.94 479 PRO A C 1
ATOM 3997 O O . PRO A 1 479 ? -35.129 -35.001 55.091 1.00 47.94 479 PRO A O 1
ATOM 4000 N N . ILE A 1 480 ? -35.205 -33.026 54.019 1.00 47.38 480 ILE A N 1
ATOM 4001 C CA . ILE A 1 480 ? -35.137 -33.569 52.668 1.00 47.38 480 ILE A CA 1
ATOM 4002 C C . ILE A 1 480 ? -33.657 -33.840 52.413 1.00 47.38 480 ILE A C 1
ATOM 4004 O O . ILE A 1 480 ? -32.864 -32.911 52.267 1.00 47.38 480 ILE A O 1
ATOM 4008 N N . THR A 1 481 ? -33.275 -35.112 52.394 1.00 46.69 481 THR A N 1
ATOM 4009 C CA . THR A 1 481 ? -31.983 -35.546 51.870 1.00 46.69 481 THR A CA 1
ATOM 4010 C C . THR A 1 481 ? -31.967 -35.297 50.366 1.00 46.69 481 THR A C 1
ATOM 4012 O O . THR A 1 481 ? -32.491 -36.077 49.574 1.00 46.69 481 THR A O 1
ATOM 4015 N N . VAL A 1 482 ? -31.380 -34.170 49.968 1.00 47.84 482 VAL A N 1
ATOM 4016 C CA . VAL A 1 482 ? -30.994 -33.919 48.580 1.00 47.84 482 VAL A CA 1
ATOM 4017 C C . VAL A 1 482 ? -29.753 -34.765 48.317 1.00 47.84 482 VAL A C 1
ATOM 4019 O O . VAL A 1 482 ? -28.668 -34.454 48.796 1.00 47.84 482 VAL A O 1
ATOM 4022 N N . VAL A 1 483 ? -29.925 -35.875 47.601 1.00 45.47 483 VAL A N 1
ATOM 4023 C CA . VAL A 1 483 ? -28.796 -36.586 46.999 1.00 45.47 483 VAL A CA 1
ATOM 4024 C C . VAL A 1 483 ? -28.439 -35.821 45.731 1.00 45.47 483 VAL A C 1
ATOM 4026 O O . VAL A 1 483 ? -29.210 -35.804 44.771 1.00 45.47 483 VAL A O 1
ATOM 4029 N N . GLU A 1 484 ? -27.301 -35.132 45.759 1.00 42.22 484 GLU A N 1
ATOM 4030 C CA . GLU A 1 484 ? -26.715 -34.490 44.586 1.00 42.22 484 GLU A CA 1
ATOM 4031 C C . GLU A 1 484 ? -26.496 -35.522 43.469 1.00 42.22 484 GLU A C 1
ATOM 4033 O O . GLU A 1 484 ? -26.121 -36.672 43.710 1.00 42.22 484 GLU A O 1
ATOM 4038 N N . ALA A 1 485 ? -26.722 -35.104 42.224 1.00 45.03 485 ALA A N 1
ATOM 4039 C CA . ALA A 1 485 ? -26.686 -35.935 41.020 1.00 45.03 485 ALA A CA 1
ATOM 4040 C C . ALA A 1 485 ? -25.274 -36.429 40.614 1.00 45.03 485 ALA A C 1
ATOM 4042 O O . ALA A 1 485 ? -25.031 -36.706 39.444 1.00 45.03 485 ALA A O 1
ATOM 4043 N N . ALA A 1 486 ? -24.345 -36.574 41.563 1.00 47.41 486 ALA A N 1
ATOM 4044 C CA . ALA A 1 486 ? -22.975 -37.034 41.334 1.00 47.41 486 ALA A CA 1
ATOM 4045 C C . ALA A 1 486 ? -22.754 -38.538 41.627 1.00 47.41 486 ALA A C 1
ATOM 4047 O O . ALA A 1 486 ? -21.630 -39.026 41.520 1.00 47.41 486 ALA A O 1
ATOM 4048 N N . HIS A 1 487 ? -23.791 -39.308 41.991 1.00 45.25 487 HIS A N 1
ATOM 4049 C CA . HIS A 1 487 ? -23.644 -40.723 42.396 1.00 45.25 487 HIS A CA 1
ATOM 4050 C C . HIS A 1 487 ? -24.473 -41.754 41.607 1.00 45.25 487 HIS A C 1
ATOM 4052 O O . HIS A 1 487 ? -24.565 -42.905 42.023 1.00 45.25 487 HIS A O 1
ATOM 4058 N N . VAL A 1 488 ? -25.011 -41.411 40.432 1.00 47.97 488 VAL A N 1
ATOM 4059 C CA . VAL A 1 488 ? -25.795 -42.368 39.611 1.00 47.97 488 VAL A CA 1
ATOM 4060 C C . VAL A 1 488 ? -24.943 -43.171 38.606 1.00 47.97 488 VAL A C 1
ATOM 4062 O O . VAL A 1 488 ? -25.455 -44.067 37.946 1.00 47.97 488 VAL A O 1
ATOM 4065 N N . VAL A 1 489 ? -23.621 -42.970 38.536 1.00 48.94 489 VAL A N 1
ATOM 4066 C CA . VAL A 1 489 ? -22.736 -43.776 37.661 1.00 48.94 489 VAL A CA 1
ATOM 4067 C C . VAL A 1 489 ? -21.841 -44.710 38.475 1.00 48.94 489 VAL A C 1
ATOM 4069 O O . VAL A 1 489 ? -20.620 -44.667 38.402 1.00 48.94 489 VAL A O 1
ATOM 4072 N N . LYS A 1 490 ? -22.455 -45.569 39.286 1.00 46.81 490 LYS A N 1
ATOM 4073 C CA . LYS A 1 490 ? -21.874 -46.849 39.715 1.00 46.81 490 LYS A CA 1
ATOM 4074 C C . LYS A 1 490 ? -23.029 -47.819 39.882 1.00 46.81 490 LYS A C 1
ATOM 4076 O O . LYS A 1 490 ? -23.575 -47.909 40.972 1.00 46.81 490 LYS A O 1
ATOM 4081 N N . ASN A 1 491 ? -23.465 -48.403 38.765 1.00 46.38 491 ASN A N 1
ATOM 4082 C CA . ASN A 1 491 ? -24.153 -49.698 38.633 1.00 46.38 491 ASN A CA 1
ATOM 4083 C C . ASN A 1 491 ? -24.918 -49.741 37.304 1.00 46.38 491 ASN A C 1
ATOM 4085 O O . ASN A 1 491 ? -26.142 -49.778 37.271 1.00 46.38 491 ASN A O 1
ATOM 4089 N N . THR A 1 492 ? -24.175 -49.737 36.202 1.00 38.75 492 THR A N 1
ATOM 4090 C CA . THR A 1 492 ? -24.570 -50.408 34.959 1.00 38.75 492 THR A CA 1
ATOM 4091 C C . THR A 1 492 ? -23.290 -51.015 34.388 1.00 38.75 492 THR A C 1
ATOM 4093 O O . THR A 1 492 ? -22.428 -50.303 33.880 1.00 38.75 492 THR A O 1
ATOM 4096 N N . ILE A 1 493 ? -23.113 -52.315 34.638 1.00 43.25 493 ILE A N 1
ATOM 4097 C CA . ILE A 1 493 ? -22.219 -53.194 33.872 1.00 43.25 493 ILE A CA 1
ATOM 4098 C C . ILE A 1 493 ? -23.055 -53.753 32.729 1.00 43.25 493 ILE A C 1
ATOM 4100 O O . ILE A 1 493 ? -24.232 -54.088 33.013 1.00 43.25 493 ILE A O 1
#

Sequence (493 aa):
MPKKKDKLKNMTEEERVEYLHQKQLEEEEILKNQERALLDFLKEKVIREEKCSKLNTLKLQEKWRMILRGVKTDGLRQEIEVVKQKFERVVDNKGAILQALSEELLEAEEQYMMAHRSHLCELDKLYDLQKRRLNALDKDFDDQLEHLQSDYQLERNSMEDKHKKQQQYWHEVMYAMQLRQEERVEAKKKEYQSSMDEIKNKQMDSKHALKDQKNEEFQALVSVFNHGKEEYRRLTEDKKSNYENLKSQDILNSEKINKQMKTIQRFQDNINSIRGTMDVNSKEHKTESSAMRENKEMVVSSLRDLKSYLGRERERERKDLMKLTMQTSRSAKRLRELKDKGGKVLRLSEICRKKETEEEKVLPFYQSSLTQEEEAAIKSLTEQQPREELSKVLEDYKAMENFWKRVNKVTLDVHALEKEKEKLSIQNHKLRTMLKQYLEGISVSDDVMSRANPLMQCMTSPLTYQGPMLGDKRRLPAPITVVEAAHVVKNTI